Protein AF-J9VUS8-F1 (afdb_monomer)

Secondary structure (DSSP, 8-state):
-HHHHHHHTTSSS---S-GGGHHHHTGGGS-TT-SEEEEE-TTEEE--HHHHS-TTGGGSS-SEEEEEPPPPTT-EEEE----TTEEEEE-SHHHHHHHTTSGGGSSHHHHHTPPP--TTHHHHHHHHHHHH-TT--EEEEE-BPPTTS-EEEETTEEEE--GGGS-SSSSPPPPPHHHHHHHHS---------SS-TT-EEEE---EES---TT---SS-GGG-EEEEEPPPPGGGG--SS----EEEEEEEETTEEEEEEEEPPP---SSSSPP-TT-EEESEEE-TTTTTSTGGGGS-TT----SEEEE-TTSEEEEE-TTT--EEEEEEPPP-EEETTEEE-TTSPPGGGSHHHHHHHHHHHHHHHHHHHHHHHHHTTTTTSS-S-TTS-----

Foldseek 3Di:
DLVVLVVLVPFPDNPRQAQLCCCVNCVVVDDLPDQKDKDADPQKFFAQCLAAPQVVCSVDPAFKEAADADDDLQFFKDWQFRDPGMMMGGSDPQSVVLLCVQQCNVDPVSVLVDDDPDVCQSRLRSRLCQLPRLAHKYKYKHFADDLQFKWKAFLNGIKGADPVQFDPPLDGDFDPPLRLCQRHPHDDNDPDDNPDDPPKDKDWWDKDAQADDPPDDDPYHSNSTIIITTHRHDPQCPPDPFDRFDKMWMWTQDSNTIMIMIGGADAAQGPDVPGGRPPMHTGRMYGCVQVVLEALSVVPDPPDDPQRMKIDNNQFFIWGAHSPRSGTPDTRGRDDWDADPSGTDRPPDDDPCPDPVNVVVVVSVVVVSVVVVVVSCVVVCQVVCPVHHDPVDPPPDD

InterPro domains:
  IPR046733 Protein of unknown function DUF6625 [PF20330] (23-102)

Sequence (398 aa):
MLQDMVTLGTFSTPQAVYPILRGWVFKKYINPKSVWWGYCDMDTFIGDLTQTFPYDLAQDDYDILIPTHPIEPTGGPELLFMRGHMTFFRNRRETEDRLMTYSHFKDFTHWDEMPFPGASMGEAEYSHFVVGHPGINILTFDAMAPAPYIRSSSPAGVISHPEKLRPTQNTPQALPSPLLSQLMAPSIRLSTRPTFTKRGIQHNITITQGSVPTGMGIWFKPEFASWYTAQPLPEDAHKGDTDKQQWRRFLLKVNNQWKERLEPHEEFRGHLPEEPLEDAYQWLYAHWQEEKKQAHWRGLPIDVPPADIFVSYYYDGNAAFDGQTGERTHWLPKKKEDCSTYGCVEPGQAPIMQRETFQHYTSTRSAFVEWYKESKAIRMGYATGTVGSDPSKPTQLR

Nearest PDB structures (foldseek):
  6ojw-assembly1_B  TM=2.374E-01  e=3.624E+00  Sphingomonas paucimobilis
  6w5y-assembly3_C  TM=2.553E-01  e=6.592E+00  Gammaretrovirus
  8w9z-assembly1_c  TM=2.131E-01  e=6.209E+00  Nicotiana tabacum

Organism: Cryptococcus neoformans (strain H99 / ATCC 208821 / CBS 10515 / FGSC 9487) (NCBI:txid235443)

Mean predicted aligned error: 9.09 Å

pLDDT: mean 81.32, std 13.1, range [37.22, 97.75]

Radius of gyration: 23.6 Å; Cα contacts (8 Å, |Δi|>4): 702; chains: 1; bounding box: 84×45×56 Å

Structure (mmCIF, N/CA/C/O backbone):
data_AF-J9VUS8-F1
#
_entry.id   AF-J9VUS8-F1
#
loop_
_atom_site.group_PDB
_atom_site.id
_atom_site.type_symbol
_atom_site.label_atom_id
_atom_site.label_alt_id
_atom_site.label_comp_id
_atom_site.label_asym_id
_atom_site.label_entity_id
_atom_site.label_seq_id
_atom_site.pdbx_PDB_ins_code
_atom_site.Cartn_x
_atom_site.Cartn_y
_atom_site.Cartn_z
_atom_site.occupancy
_atom_site.B_iso_or_equiv
_atom_site.auth_seq_id
_atom_site.auth_comp_id
_atom_site.auth_asym_id
_atom_site.auth_atom_id
_atom_site.pdbx_PDB_model_num
ATOM 1 N N . MET A 1 1 ? -25.112 -17.328 5.337 1.00 52.09 1 MET A N 1
ATOM 2 C CA . MET A 1 1 ? -23.761 -16.771 5.596 1.00 52.09 1 MET A CA 1
ATOM 3 C C . MET A 1 1 ? -22.649 -17.681 5.075 1.00 52.09 1 MET A C 1
ATOM 5 O O . MET A 1 1 ? -22.171 -17.408 3.988 1.00 52.09 1 MET A O 1
ATOM 9 N N . LEU A 1 2 ? -22.255 -18.771 5.756 1.00 50.69 2 LEU A N 1
ATOM 10 C CA . LEU A 1 2 ? -21.159 -19.640 5.276 1.00 50.69 2 LEU A CA 1
ATOM 11 C C . LEU A 1 2 ? -21.445 -20.241 3.886 1.00 50.69 2 LEU A C 1
ATOM 13 O O . LEU A 1 2 ? -20.574 -20.216 3.028 1.00 50.69 2 LEU A O 1
ATOM 17 N N . GLN A 1 3 ? -22.675 -20.698 3.631 1.00 56.69 3 GLN A N 1
ATOM 18 C CA . GLN A 1 3 ? -23.076 -21.238 2.324 1.00 56.69 3 GLN A CA 1
ATOM 19 C C . GLN A 1 3 ? -23.021 -20.189 1.200 1.00 56.69 3 GLN A C 1
ATOM 21 O O . GLN A 1 3 ? -22.561 -20.488 0.099 1.00 56.69 3 GLN A O 1
ATOM 26 N N . ASP A 1 4 ? -23.433 -18.951 1.485 1.00 60.03 4 ASP A N 1
ATOM 27 C CA . ASP A 1 4 ? -23.330 -17.832 0.544 1.00 60.03 4 ASP A CA 1
ATOM 28 C C . ASP A 1 4 ? -21.867 -17.516 0.262 1.00 60.03 4 ASP A C 1
ATOM 30 O O . ASP A 1 4 ? -21.497 -17.351 -0.885 1.00 60.03 4 ASP A O 1
ATOM 34 N N . MET A 1 5 ? -21.010 -17.506 1.284 1.00 55.97 5 MET A N 1
ATOM 35 C CA . MET A 1 5 ? -19.570 -17.263 1.143 1.00 55.97 5 MET A CA 1
ATOM 36 C C . MET A 1 5 ? -18.845 -18.377 0.381 1.00 55.97 5 MET A C 1
ATOM 38 O O . MET A 1 5 ? -17.944 -18.091 -0.404 1.00 55.97 5 MET A O 1
ATOM 42 N N . VAL A 1 6 ? -19.262 -19.633 0.557 1.00 58.03 6 VAL A N 1
ATOM 43 C CA . VAL A 1 6 ? -18.779 -20.774 -0.236 1.00 58.03 6 VAL A CA 1
ATOM 44 C C . VAL A 1 6 ? -19.214 -20.633 -1.696 1.00 58.03 6 VAL A C 1
ATOM 46 O O . VAL A 1 6 ? -18.381 -20.780 -2.582 1.00 58.03 6 VAL A O 1
ATOM 49 N N . THR A 1 7 ? -20.474 -20.269 -1.947 1.00 63.12 7 THR A N 1
ATOM 50 C CA . THR A 1 7 ? -21.007 -20.010 -3.301 1.00 63.12 7 THR A CA 1
ATOM 51 C C . THR A 1 7 ? -20.332 -18.793 -3.946 1.00 63.12 7 THR A C 1
ATOM 53 O O . THR A 1 7 ? -19.982 -18.801 -5.121 1.00 63.12 7 THR A O 1
ATOM 56 N N . LEU A 1 8 ? -20.054 -17.756 -3.157 1.00 59.44 8 LEU A N 1
ATOM 57 C CA . LEU A 1 8 ? -19.297 -16.581 -3.576 1.00 59.44 8 LEU A CA 1
ATOM 58 C C . LEU A 1 8 ? -17.889 -16.960 -4.030 1.00 59.44 8 LEU A C 1
ATOM 60 O O . LEU A 1 8 ? -17.417 -16.440 -5.036 1.00 59.44 8 LEU A O 1
ATOM 64 N N . GLY A 1 9 ? -17.256 -17.898 -3.321 1.00 51.34 9 GLY A N 1
ATOM 65 C CA . GLY A 1 9 ? -15.967 -18.489 -3.669 1.00 51.34 9 GLY A CA 1
ATOM 66 C C . GLY A 1 9 ? -15.949 -19.265 -4.989 1.00 51.34 9 GLY A C 1
ATOM 67 O O . GLY A 1 9 ? -14.866 -19.485 -5.523 1.00 51.34 9 GLY A O 1
ATOM 68 N N . THR A 1 10 ? -17.107 -19.667 -5.528 1.00 56.84 10 THR A N 1
ATOM 69 C CA . THR A 1 10 ? -17.200 -20.375 -6.817 1.00 56.84 10 THR A CA 1
ATOM 70 C C . THR A 1 10 ? -17.480 -19.455 -8.002 1.00 56.84 10 THR A C 1
ATOM 72 O O . THR A 1 10 ? -17.415 -19.910 -9.143 1.00 56.84 10 THR A O 1
ATOM 75 N N . PHE A 1 11 ? -17.800 -18.175 -7.776 1.00 53.47 11 PHE A N 1
ATOM 76 C CA . PHE A 1 11 ? -17.892 -17.215 -8.876 1.00 53.47 11 PHE A CA 1
ATOM 77 C C . PHE A 1 11 ? -16.496 -16.869 -9.393 1.00 53.47 11 PHE A C 1
ATOM 79 O O . PHE A 1 11 ? -15.532 -16.825 -8.635 1.00 53.47 11 PHE A O 1
ATOM 86 N N . SER A 1 12 ? -16.396 -16.546 -10.683 1.00 46.59 12 SER A N 1
ATOM 87 C CA . SER A 1 12 ? -15.148 -16.133 -11.345 1.00 46.59 12 SER A CA 1
ATOM 88 C C . SER A 1 12 ? -14.521 -14.858 -10.760 1.00 46.59 12 SER A C 1
ATOM 90 O O . SER A 1 12 ? -13.384 -14.525 -11.078 1.00 46.59 12 SER A O 1
ATOM 92 N N . THR A 1 13 ? -15.252 -14.137 -9.906 1.00 47.62 13 THR A N 1
ATOM 93 C CA . THR A 1 13 ? -14.790 -12.958 -9.166 1.00 47.62 13 THR A CA 1
ATOM 94 C C . THR A 1 13 ? -15.211 -13.071 -7.697 1.00 47.62 13 THR A C 1
ATOM 96 O O . THR A 1 13 ? -16.156 -12.393 -7.278 1.00 47.62 13 THR A O 1
ATOM 99 N N . PRO A 1 14 ? -14.564 -13.939 -6.901 1.00 48.12 14 PRO A N 1
ATOM 100 C CA . PRO A 1 14 ? -14.959 -14.178 -5.524 1.00 48.12 14 PRO A CA 1
ATOM 101 C C . PRO A 1 14 ? -14.498 -13.007 -4.648 1.00 48.12 14 PRO A C 1
ATOM 103 O O . PRO A 1 14 ? -13.480 -13.065 -3.962 1.00 48.12 14 PRO A O 1
ATOM 106 N N . GLN A 1 15 ? -15.244 -11.903 -4.657 1.00 54.44 15 GLN A N 1
ATOM 107 C CA . GLN A 1 15 ? -15.110 -10.895 -3.612 1.00 54.44 15 GLN A CA 1
ATOM 108 C C . GLN A 1 15 ? -15.830 -11.439 -2.380 1.00 54.44 15 GLN A C 1
ATOM 110 O O . GLN A 1 15 ? -17.049 -11.330 -2.262 1.00 54.44 15 GLN A O 1
ATOM 115 N N . ALA A 1 16 ? -15.080 -12.081 -1.477 1.00 52.66 16 ALA A N 1
ATOM 116 C CA . ALA A 1 16 ? -15.590 -12.417 -0.152 1.00 52.66 16 ALA A CA 1
ATOM 117 C C . ALA A 1 16 ? -16.187 -11.139 0.449 1.00 52.66 16 ALA A C 1
ATOM 119 O O . ALA A 1 16 ? -15.479 -10.138 0.585 1.00 52.66 16 ALA A O 1
ATOM 120 N N . VAL A 1 17 ? -17.498 -11.169 0.697 1.00 56.38 17 VAL A N 1
ATOM 121 C CA . VAL A 1 17 ? -18.301 -10.026 1.137 1.00 56.38 17 VAL A CA 1
ATOM 122 C C . VAL A 1 17 ? -17.623 -9.432 2.378 1.00 56.38 17 VAL A C 1
ATOM 124 O O . VAL A 1 17 ? -17.602 -10.052 3.435 1.00 56.38 17 VAL A O 1
ATOM 127 N N . TYR A 1 18 ? -17.014 -8.259 2.173 1.00 69.56 18 TYR A N 1
ATOM 128 C CA . TYR A 1 18 ? -16.174 -7.459 3.076 1.00 69.56 18 TYR A CA 1
ATOM 129 C C . TYR A 1 18 ? -14.799 -8.065 3.466 1.00 69.56 18 TYR A C 1
ATOM 131 O O . TYR A 1 18 ? -14.720 -9.021 4.239 1.00 69.56 18 TYR A O 1
ATOM 139 N N . PRO A 1 19 ? -13.679 -7.457 3.011 1.00 73.81 19 PRO A N 1
ATOM 140 C CA . PRO A 1 19 ? -12.309 -7.828 3.382 1.00 73.81 19 PRO A CA 1
ATOM 141 C C . PRO A 1 19 ? -12.050 -7.994 4.887 1.00 73.81 19 PRO A C 1
ATOM 143 O O . PRO A 1 19 ? -11.302 -8.892 5.274 1.00 73.81 19 PRO A O 1
ATOM 146 N N . ILE A 1 20 ? -12.710 -7.200 5.737 1.00 80.69 20 ILE A N 1
ATOM 147 C CA . ILE A 1 20 ? -12.546 -7.257 7.199 1.00 80.69 20 ILE A CA 1
ATOM 148 C C . ILE A 1 20 ? -13.059 -8.561 7.844 1.00 80.69 20 ILE A C 1
ATOM 150 O O . ILE A 1 20 ? -12.679 -8.861 8.970 1.00 80.69 20 ILE A O 1
ATOM 154 N N . LEU A 1 21 ? -13.856 -9.375 7.135 1.00 77.50 21 LEU A N 1
ATOM 155 C CA . LEU A 1 21 ? -14.332 -10.685 7.612 1.00 77.50 21 LEU A CA 1
ATOM 156 C C . LEU A 1 21 ? -13.428 -11.860 7.224 1.00 77.50 21 LEU A C 1
ATOM 158 O O . LEU A 1 21 ? -13.623 -12.979 7.705 1.00 77.50 21 LEU A O 1
ATOM 162 N N . ARG A 1 22 ? -12.445 -11.647 6.342 1.00 78.75 22 ARG A N 1
ATOM 163 C CA . ARG A 1 22 ? -11.663 -12.742 5.746 1.00 78.75 22 ARG A CA 1
ATOM 164 C C . ARG A 1 22 ? -10.932 -13.587 6.792 1.00 78.75 22 ARG A C 1
ATOM 166 O O . ARG A 1 22 ? -10.867 -14.801 6.625 1.00 78.75 22 ARG A O 1
ATOM 173 N N . GLY A 1 23 ? -10.462 -12.982 7.883 1.00 78.25 23 GLY A N 1
ATOM 174 C CA . GLY A 1 23 ? -9.822 -13.699 8.988 1.00 78.25 23 GLY A CA 1
ATOM 175 C C . GLY A 1 23 ? -10.716 -14.770 9.613 1.00 78.25 23 GLY A C 1
ATOM 176 O O . GLY A 1 23 ? -10.270 -15.892 9.841 1.00 78.25 23 GLY A O 1
ATOM 177 N N . TRP A 1 24 ? -11.996 -14.457 9.821 1.00 76.50 24 TRP A N 1
ATOM 178 C CA . TRP A 1 24 ? -12.972 -15.402 10.363 1.00 76.50 24 TRP A CA 1
ATOM 179 C C . TRP A 1 24 ? -13.349 -16.480 9.340 1.00 76.50 24 TRP A C 1
ATOM 181 O O . TRP A 1 24 ? -13.296 -17.675 9.634 1.00 76.50 24 TRP A O 1
ATOM 191 N N . VAL A 1 25 ? -13.658 -16.073 8.105 1.00 74.00 25 VAL A N 1
ATOM 192 C CA . VAL A 1 25 ? -14.101 -16.978 7.026 1.00 74.00 25 VAL A CA 1
ATOM 193 C C . VAL A 1 25 ? -13.029 -18.001 6.667 1.00 74.00 25 VAL A C 1
ATOM 195 O O . VAL A 1 25 ? -13.303 -19.192 6.505 1.00 74.00 25 VAL A O 1
ATOM 198 N N . PHE A 1 26 ? -11.789 -17.536 6.543 1.00 78.06 26 PHE A N 1
ATOM 199 C CA . PHE A 1 26 ? -10.651 -18.346 6.135 1.00 78.06 26 PHE A CA 1
ATOM 200 C C . PHE A 1 26 ? -9.826 -18.828 7.327 1.00 78.06 26 PHE A C 1
ATOM 202 O O . PHE A 1 26 ? -8.715 -19.313 7.131 1.00 78.06 26 PHE A O 1
ATOM 209 N N . LYS A 1 27 ? -10.373 -18.778 8.551 1.00 82.00 27 LYS A N 1
ATOM 210 C CA . LYS A 1 27 ? -9.679 -19.159 9.792 1.00 82.00 27 LYS A CA 1
ATOM 211 C C . LYS A 1 27 ? -9.004 -20.526 9.716 1.00 82.00 27 LYS A C 1
ATOM 213 O O . LYS A 1 27 ? -7.901 -20.690 10.219 1.00 82.00 27 LYS A O 1
ATOM 218 N N . LYS A 1 28 ? -9.624 -21.497 9.036 1.00 83.19 28 LYS A N 1
ATOM 219 C CA . LYS A 1 28 ? -9.053 -22.844 8.843 1.00 83.19 28 LYS A CA 1
ATOM 220 C C . LYS A 1 28 ? -7.782 -22.879 7.976 1.00 83.19 28 LYS A C 1
ATOM 222 O O . LYS A 1 28 ? -7.056 -23.864 8.025 1.00 83.19 28 LYS A O 1
ATOM 227 N N . TYR A 1 29 ? -7.542 -21.844 7.173 1.00 82.81 29 TYR A N 1
ATOM 228 C CA . TYR A 1 29 ? -6.365 -21.689 6.313 1.00 82.81 29 TYR A CA 1
ATOM 229 C C . TYR A 1 29 ? -5.301 -20.765 6.924 1.00 82.81 29 TYR A C 1
ATOM 231 O O . TYR A 1 29 ? -4.186 -20.694 6.414 1.00 82.81 29 TYR A O 1
ATOM 239 N N . ILE A 1 30 ? -5.625 -20.061 8.012 1.00 83.38 30 ILE A N 1
ATOM 240 C CA . ILE A 1 30 ? -4.691 -19.194 8.730 1.00 83.38 30 ILE A CA 1
ATOM 241 C C . ILE A 1 30 ? -4.025 -20.021 9.827 1.00 83.38 30 ILE A C 1
ATOM 243 O O . ILE A 1 30 ? -4.693 -20.657 10.641 1.00 83.38 30 ILE A O 1
ATOM 247 N N . ASN A 1 31 ? -2.692 -20.007 9.871 1.00 89.69 31 ASN A N 1
ATOM 248 C CA . ASN A 1 31 ? -1.959 -20.665 10.946 1.00 89.69 31 ASN A CA 1
ATOM 249 C C . ASN A 1 31 ? -2.359 -20.032 12.298 1.00 89.69 31 ASN A C 1
ATOM 251 O O . ASN A 1 31 ? -2.193 -18.823 12.468 1.00 89.69 31 ASN A O 1
ATOM 255 N N . PRO A 1 32 ? -2.839 -20.811 13.286 1.00 87.75 32 PRO A N 1
ATOM 256 C CA . PRO A 1 32 ? -3.280 -20.267 14.571 1.00 87.75 32 PRO A CA 1
ATOM 257 C C . PRO A 1 32 ? -2.151 -19.605 15.376 1.00 87.75 32 PRO A C 1
ATOM 259 O O . PRO A 1 32 ? -2.431 -18.856 16.304 1.00 87.75 32 PRO A O 1
ATOM 262 N N . LYS A 1 33 ? -0.881 -19.868 15.034 1.00 90.88 33 LYS A N 1
ATOM 263 C CA . LYS A 1 33 ? 0.292 -19.219 15.641 1.00 90.88 33 LYS A CA 1
ATOM 264 C C . LYS A 1 33 ? 0.678 -17.899 14.969 1.00 90.88 33 LYS A C 1
ATOM 266 O O . LYS A 1 33 ? 1.573 -17.220 15.466 1.00 90.88 33 LYS A O 1
ATOM 271 N N . SER A 1 34 ? 0.065 -17.542 13.839 1.00 91.06 34 SER A N 1
ATOM 272 C CA . SER A 1 34 ? 0.326 -16.259 13.189 1.00 91.06 34 SER A CA 1
ATOM 273 C C . SER A 1 34 ? -0.102 -15.123 14.107 1.00 91.06 34 SER A C 1
ATOM 275 O O . SER A 1 34 ? -1.215 -15.141 14.617 1.00 91.06 34 SER A O 1
ATOM 277 N N . VAL A 1 35 ? 0.760 -14.125 14.295 1.00 92.19 35 VAL A N 1
ATOM 278 C CA . VAL A 1 35 ? 0.442 -12.917 15.079 1.00 92.19 35 VAL A CA 1
ATOM 279 C C . VAL A 1 35 ? -0.415 -11.945 14.266 1.00 92.19 35 VAL A C 1
ATOM 281 O O . VAL A 1 35 ? -1.293 -11.273 14.802 1.00 92.19 35 VAL A O 1
ATOM 284 N N . TRP A 1 36 ? -0.173 -11.905 12.959 1.00 93.25 36 TRP A N 1
ATOM 285 C CA . TRP A 1 36 ? -0.869 -11.069 11.994 1.00 93.25 36 TRP A CA 1
ATOM 286 C C . TRP A 1 36 ? -1.361 -11.942 10.843 1.00 93.25 36 TRP A C 1
ATOM 288 O O . TRP A 1 36 ? -0.665 -12.867 10.418 1.00 93.25 36 TRP A O 1
ATOM 298 N N . TRP A 1 37 ? -2.547 -11.641 10.331 1.00 91.50 37 TRP A N 1
ATOM 299 C CA . TRP A 1 37 ? -2.995 -12.089 9.015 1.00 91.50 37 TRP A CA 1
ATOM 300 C C . TRP A 1 37 ? -3.254 -10.855 8.155 1.00 91.50 37 TRP A C 1
ATOM 302 O O . TRP A 1 37 ? -3.444 -9.762 8.676 1.00 91.50 37 TRP A O 1
ATOM 312 N N . GLY A 1 38 ? -3.242 -10.996 6.838 1.00 90.31 38 GLY A N 1
ATOM 313 C CA . GLY A 1 38 ? -3.532 -9.885 5.943 1.00 90.31 38 GLY A CA 1
ATOM 314 C C . GLY A 1 38 ? -4.134 -10.374 4.645 1.00 90.31 38 GLY A C 1
ATOM 315 O O . GLY A 1 38 ? -4.134 -11.572 4.359 1.00 90.31 38 GLY A O 1
ATOM 316 N N . TYR A 1 39 ? -4.659 -9.438 3.871 1.00 87.31 39 TYR A N 1
ATOM 317 C CA . TYR A 1 39 ? -4.997 -9.673 2.476 1.00 87.31 39 TYR A CA 1
ATOM 318 C C . TYR A 1 39 ? -4.091 -8.822 1.595 1.00 87.31 39 TYR A C 1
ATOM 320 O O . TYR A 1 39 ? -3.639 -7.756 2.016 1.00 87.31 39 TYR A O 1
ATOM 328 N N . CYS A 1 40 ? -3.869 -9.283 0.371 1.00 87.31 40 CYS A N 1
ATOM 329 C CA . CYS A 1 40 ? -3.320 -8.473 -0.700 1.00 87.31 40 CYS A CA 1
ATOM 330 C C . CYS A 1 40 ? -4.025 -8.787 -2.022 1.00 87.31 40 CYS A C 1
ATOM 332 O O . CYS A 1 40 ? -4.581 -9.877 -2.193 1.00 87.31 40 CYS A O 1
ATOM 334 N N . ASP A 1 41 ? -4.017 -7.822 -2.934 1.00 81.88 41 ASP A N 1
ATOM 335 C CA . ASP A 1 41 ? -4.441 -8.048 -4.311 1.00 81.88 41 ASP A CA 1
ATOM 336 C C . ASP A 1 41 ? -3.379 -8.852 -5.077 1.00 81.88 41 ASP A C 1
ATOM 338 O O . ASP A 1 41 ? -2.177 -8.751 -4.815 1.00 81.88 41 ASP A O 1
ATOM 342 N N . MET A 1 42 ? -3.824 -9.658 -6.045 1.00 80.31 42 MET A N 1
ATOM 343 C CA . MET A 1 42 ? -2.932 -10.510 -6.845 1.00 80.31 42 MET A CA 1
ATOM 344 C C . MET A 1 42 ? -2.013 -9.714 -7.781 1.00 80.31 42 MET A C 1
ATOM 346 O O . MET A 1 42 ? -0.993 -10.232 -8.216 1.00 80.31 42 MET A O 1
ATOM 350 N N . ASP A 1 43 ? -2.355 -8.466 -8.098 1.00 79.81 43 ASP A N 1
ATOM 351 C CA . ASP A 1 43 ? -1.553 -7.548 -8.912 1.00 79.81 43 ASP A CA 1
ATOM 352 C C . ASP A 1 43 ? -0.643 -6.646 -8.059 1.00 79.81 43 ASP A C 1
ATOM 354 O O . ASP A 1 43 ? -0.383 -5.482 -8.385 1.00 79.81 43 ASP A O 1
ATOM 358 N N . THR A 1 44 ? -0.141 -7.197 -6.954 1.00 86.81 44 THR A N 1
ATOM 359 C CA . THR A 1 44 ? 0.894 -6.580 -6.124 1.00 86.81 44 THR A CA 1
ATOM 360 C C . THR A 1 44 ? 2.187 -7.386 -6.197 1.00 86.81 44 THR A C 1
ATOM 362 O O . THR A 1 44 ? 2.168 -8.614 -6.199 1.00 86.81 44 THR A O 1
ATOM 365 N N . PHE A 1 45 ? 3.325 -6.694 -6.230 1.00 88.44 45 PHE A N 1
ATOM 366 C CA . PHE A 1 45 ? 4.616 -7.321 -5.945 1.00 88.44 45 PHE A CA 1
ATOM 367 C C . PHE A 1 45 ? 4.944 -7.068 -4.489 1.00 88.44 45 PHE A C 1
ATOM 369 O O . PHE A 1 45 ? 4.946 -5.919 -4.047 1.00 88.44 45 PHE A O 1
ATOM 376 N N . ILE A 1 46 ? 5.206 -8.141 -3.754 1.00 90.25 46 ILE A N 1
ATOM 377 C CA . ILE A 1 46 ? 5.566 -8.080 -2.342 1.00 90.25 46 ILE A CA 1
ATOM 378 C C . ILE A 1 46 ? 7.072 -7.825 -2.253 1.00 90.25 46 ILE A C 1
ATOM 380 O O . ILE A 1 46 ? 7.862 -8.496 -2.913 1.00 90.25 46 ILE A O 1
ATOM 384 N N . GLY A 1 47 ? 7.456 -6.826 -1.466 1.00 91.38 47 GLY A N 1
ATOM 385 C CA . GLY A 1 47 ? 8.847 -6.534 -1.157 1.00 91.38 47 GLY A CA 1
ATOM 386 C C . GLY A 1 47 ? 9.374 -7.351 0.020 1.00 91.38 47 GLY A C 1
ATOM 387 O O . GLY A 1 47 ? 8.767 -8.326 0.463 1.00 91.38 47 GLY A O 1
ATOM 388 N N . ASP A 1 48 ? 10.517 -6.938 0.559 1.00 89.00 48 ASP A N 1
ATOM 389 C CA . ASP A 1 48 ? 11.136 -7.626 1.687 1.00 89.00 48 ASP A CA 1
ATOM 390 C C . ASP A 1 48 ? 10.412 -7.293 2.997 1.00 89.00 48 ASP A C 1
ATOM 392 O O . ASP A 1 48 ? 10.677 -6.273 3.647 1.00 89.00 48 ASP A O 1
ATOM 396 N N . LEU A 1 49 ? 9.502 -8.178 3.411 1.00 88.38 49 LEU A N 1
ATOM 397 C CA . LEU A 1 49 ? 8.782 -8.048 4.678 1.00 88.38 49 LEU A CA 1
ATOM 398 C C . LEU A 1 49 ? 9.734 -7.941 5.878 1.00 88.38 49 LEU A C 1
ATOM 400 O O . LEU A 1 49 ? 9.386 -7.271 6.843 1.00 88.38 49 LEU A O 1
ATOM 404 N N . THR A 1 50 ? 10.926 -8.553 5.833 1.00 83.69 50 THR A N 1
ATOM 405 C CA . THR A 1 50 ? 11.867 -8.573 6.968 1.00 83.69 50 THR A CA 1
ATOM 406 C C . THR A 1 50 ? 12.447 -7.198 7.294 1.00 83.69 50 THR A C 1
ATOM 408 O O . THR A 1 50 ? 12.860 -6.982 8.433 1.00 83.69 50 THR A O 1
ATOM 411 N N . GLN A 1 51 ? 12.449 -6.288 6.315 1.00 81.69 51 GLN A N 1
ATOM 412 C CA . GLN A 1 51 ? 12.984 -4.928 6.431 1.00 81.69 51 GLN A CA 1
ATOM 413 C C . GLN A 1 51 ? 11.901 -3.854 6.456 1.00 81.69 51 GLN A C 1
ATOM 415 O O . GLN A 1 51 ? 12.054 -2.814 7.090 1.00 81.69 51 GLN A O 1
ATOM 420 N N . THR A 1 52 ? 10.811 -4.078 5.727 1.00 89.19 52 THR A N 1
ATOM 421 C CA . THR A 1 52 ? 9.840 -3.020 5.419 1.00 89.19 52 THR A CA 1
ATOM 422 C C . THR A 1 52 ? 8.580 -3.094 6.269 1.00 89.19 52 THR A C 1
ATOM 424 O O . THR A 1 52 ? 7.862 -2.100 6.386 1.00 89.19 52 THR A O 1
ATOM 427 N N . PHE A 1 53 ? 8.315 -4.242 6.898 1.00 91.50 53 PHE A N 1
ATOM 428 C CA . PHE A 1 53 ? 7.240 -4.373 7.868 1.00 91.50 53 PHE A CA 1
ATOM 429 C C . PHE A 1 53 ? 7.707 -3.850 9.240 1.00 91.50 53 PHE A C 1
ATOM 431 O O . PHE A 1 53 ? 8.751 -4.291 9.728 1.00 91.50 53 PHE A O 1
ATOM 438 N N . PRO A 1 54 ? 6.956 -2.948 9.903 1.00 91.81 54 PRO A N 1
ATOM 439 C CA . PRO A 1 54 ? 7.389 -2.305 11.144 1.00 91.81 54 PRO A CA 1
ATOM 440 C C . PRO A 1 54 ? 7.207 -3.245 12.347 1.00 91.81 54 PRO A C 1
ATOM 442 O O . PRO A 1 54 ? 6.316 -3.059 13.172 1.00 91.81 54 PRO A O 1
ATOM 445 N N . TYR A 1 55 ? 8.008 -4.311 12.430 1.00 90.06 55 TYR A N 1
ATOM 446 C CA . TYR A 1 55 ? 7.856 -5.371 13.436 1.00 90.06 55 TYR A CA 1
ATOM 447 C C . TYR A 1 55 ? 8.013 -4.902 14.884 1.00 90.06 55 TYR A C 1
ATOM 449 O O . TYR A 1 55 ? 7.476 -5.555 15.778 1.00 90.06 55 TYR A O 1
ATOM 457 N N . ASP A 1 56 ? 8.769 -3.834 15.129 1.00 90.75 56 ASP A N 1
ATOM 458 C CA . ASP A 1 56 ? 8.919 -3.232 16.454 1.00 90.75 56 ASP A CA 1
ATOM 459 C C . ASP A 1 56 ? 7.622 -2.539 16.888 1.00 90.75 56 ASP A C 1
ATOM 461 O O . ASP A 1 56 ? 7.126 -2.820 17.972 1.00 90.75 56 ASP A O 1
ATOM 465 N N . LEU A 1 57 ? 7.003 -1.746 16.007 1.00 91.81 57 LEU A N 1
ATOM 466 C CA . LEU A 1 57 ? 5.709 -1.106 16.276 1.00 91.81 57 LEU A CA 1
ATOM 467 C C . LEU A 1 57 ? 4.555 -2.112 16.260 1.00 91.81 57 LEU A C 1
ATOM 469 O O . LEU A 1 57 ? 3.600 -2.003 17.019 1.00 91.81 57 LEU A O 1
ATOM 473 N N . ALA A 1 58 ? 4.632 -3.132 15.407 1.00 87.88 58 ALA A N 1
ATOM 474 C CA . ALA A 1 58 ? 3.612 -4.168 15.302 1.00 87.88 58 ALA A CA 1
ATOM 475 C C . ALA A 1 58 ? 3.552 -5.081 16.541 1.00 87.88 58 ALA A C 1
ATOM 477 O O . ALA A 1 58 ? 2.679 -5.948 16.615 1.00 87.88 58 ALA A O 1
ATOM 478 N N . GLN A 1 59 ? 4.472 -4.948 17.499 1.00 82.69 59 GLN A N 1
ATOM 479 C CA . GLN A 1 59 ? 4.370 -5.605 18.805 1.00 82.69 59 GLN A CA 1
ATOM 480 C C . GLN A 1 59 ? 3.450 -4.855 19.774 1.00 82.69 59 GLN A C 1
ATOM 482 O O . GLN A 1 59 ? 2.941 -5.491 20.697 1.00 82.69 59 GLN A O 1
ATOM 487 N N . ASP A 1 60 ? 3.190 -3.569 19.526 1.00 82.31 60 ASP A N 1
ATOM 488 C CA . ASP A 1 60 ? 2.295 -2.738 20.328 1.00 82.31 60 ASP A CA 1
ATOM 489 C C . ASP A 1 60 ? 0.816 -3.136 20.144 1.00 82.31 60 ASP A C 1
ATOM 491 O O . ASP A 1 60 ? 0.453 -4.030 19.372 1.00 82.31 60 ASP A O 1
ATOM 495 N N . ASP A 1 61 ? -0.073 -2.432 20.846 1.00 88.00 61 ASP A N 1
ATOM 496 C CA . ASP A 1 61 ? -1.506 -2.725 20.938 1.00 88.00 61 ASP A CA 1
ATOM 497 C C . ASP A 1 61 ? -2.348 -2.361 19.697 1.00 88.00 61 ASP A C 1
ATOM 499 O O . ASP A 1 61 ? -3.561 -2.149 19.807 1.00 88.00 61 ASP A O 1
ATOM 503 N N . TYR A 1 62 ? -1.747 -2.324 18.505 1.00 96.50 62 TYR A N 1
ATOM 504 C CA . TYR A 1 62 ? -2.469 -2.105 17.250 1.00 96.50 62 TYR A CA 1
ATOM 505 C C . TYR A 1 62 ? -3.329 -3.313 16.863 1.00 96.50 62 TYR A C 1
ATOM 507 O O . TYR A 1 62 ? -2.942 -4.471 17.024 1.00 96.50 62 TYR A O 1
ATOM 515 N N . ASP A 1 63 ? -4.503 -3.032 16.305 1.00 96.12 63 ASP A N 1
ATOM 516 C CA . ASP A 1 63 ? -5.407 -4.038 15.750 1.00 96.12 63 ASP A CA 1
ATOM 517 C C . ASP A 1 63 ? -5.225 -4.194 14.245 1.00 96.12 63 ASP A C 1
ATOM 519 O O . ASP A 1 63 ? -5.366 -5.293 13.711 1.00 96.12 63 ASP A O 1
ATOM 523 N N . ILE A 1 64 ? -4.949 -3.087 13.556 1.00 96.19 64 ILE A N 1
ATOM 524 C CA . ILE A 1 64 ? -4.917 -3.023 12.098 1.00 96.19 64 ILE A CA 1
ATOM 525 C C . ILE A 1 64 ? -3.709 -2.202 11.668 1.00 96.19 64 ILE A C 1
ATOM 527 O O . ILE A 1 64 ? -3.499 -1.093 12.163 1.00 96.19 64 ILE A O 1
ATOM 531 N N . LEU A 1 65 ? -2.938 -2.740 10.725 1.00 96.69 65 LEU A N 1
ATOM 532 C CA . LEU A 1 65 ? -1.868 -2.011 10.057 1.00 96.69 65 LEU A CA 1
ATOM 533 C C . LEU A 1 65 ? -2.287 -1.736 8.615 1.00 96.69 65 LEU A C 1
ATOM 535 O O . LEU A 1 65 ? -2.631 -2.666 7.879 1.00 96.69 65 LEU A O 1
ATOM 539 N N . ILE A 1 66 ? -2.256 -0.466 8.219 1.00 95.62 66 ILE A N 1
ATOM 540 C CA . ILE A 1 66 ? -2.694 0.011 6.906 1.00 95.62 66 ILE A CA 1
ATOM 541 C C . ILE A 1 66 ? -1.477 0.578 6.164 1.00 95.62 66 ILE A C 1
ATOM 543 O O . ILE A 1 66 ? -1.094 1.726 6.397 1.00 95.62 66 ILE A O 1
ATOM 547 N N . PRO A 1 67 ? -0.862 -0.202 5.264 1.00 94.69 67 PRO A N 1
ATOM 548 C CA . PRO A 1 67 ? 0.187 0.301 4.392 1.00 94.69 67 PRO A CA 1
ATOM 549 C C . PRO A 1 67 ? -0.340 1.408 3.471 1.00 94.69 67 PRO A C 1
ATOM 551 O O . PRO A 1 67 ? -1.321 1.205 2.752 1.00 94.69 67 PRO A O 1
ATOM 554 N N . THR A 1 68 ? 0.319 2.562 3.445 1.00 92.00 68 THR A N 1
ATOM 555 C CA . THR A 1 68 ? -0.041 3.719 2.613 1.00 92.00 68 THR A CA 1
ATOM 556 C C . THR A 1 68 ? 1.014 4.009 1.552 1.00 92.00 68 THR A C 1
ATOM 558 O O . THR A 1 68 ? 2.083 3.397 1.513 1.00 92.00 68 THR A O 1
ATOM 561 N N . HIS A 1 69 ? 0.671 4.912 0.638 1.00 86.69 69 HIS A N 1
ATOM 562 C CA . HIS A 1 69 ? 1.625 5.513 -0.284 1.00 86.69 69 HIS A CA 1
ATOM 563 C C . HIS A 1 69 ? 2.187 6.787 0.353 1.00 86.69 69 HIS A C 1
ATOM 565 O O . HIS A 1 69 ? 1.431 7.440 1.078 1.00 86.69 69 HIS A O 1
ATOM 571 N N . PRO A 1 70 ? 3.449 7.146 0.067 1.00 86.19 70 PRO A N 1
ATOM 572 C CA . PRO A 1 70 ? 3.986 8.447 0.434 1.00 86.19 70 PRO A CA 1
ATOM 573 C C . PRO A 1 70 ? 3.117 9.567 -0.118 1.00 86.19 70 PRO A C 1
ATOM 575 O O . PRO A 1 70 ? 2.668 9.498 -1.265 1.00 86.19 70 PRO A O 1
ATOM 578 N N . ILE A 1 71 ? 2.907 10.588 0.702 1.00 82.81 71 ILE A N 1
ATOM 579 C CA . ILE A 1 71 ? 2.156 11.782 0.318 1.00 82.81 71 ILE A CA 1
ATOM 580 C C . ILE A 1 71 ? 3.098 12.901 -0.128 1.00 82.81 71 ILE A C 1
ATOM 582 O O . ILE A 1 71 ? 4.310 12.840 0.096 1.00 82.81 71 ILE A O 1
ATOM 586 N N . GLU A 1 72 ? 2.526 13.952 -0.708 1.00 79.50 72 GLU A N 1
ATOM 587 C CA . GLU A 1 72 ? 3.290 15.109 -1.164 1.00 79.50 72 GLU A CA 1
ATOM 588 C C . GLU A 1 72 ? 4.078 15.776 -0.017 1.00 79.50 72 GLU A C 1
ATOM 590 O O . GLU A 1 72 ? 3.542 15.972 1.084 1.00 79.50 72 GLU A O 1
ATOM 595 N N . PRO A 1 73 ? 5.336 16.195 -0.259 1.00 83.00 73 PRO A N 1
ATOM 596 C CA . PRO A 1 73 ? 6.172 16.826 0.760 1.00 83.00 73 PRO A CA 1
ATOM 597 C C . PRO A 1 73 ? 5.566 18.077 1.405 1.00 83.00 73 PRO A C 1
ATOM 599 O O . PRO A 1 73 ? 5.870 18.395 2.552 1.00 83.00 73 PRO A O 1
ATOM 602 N N . THR A 1 74 ? 4.690 18.784 0.690 1.00 86.56 74 THR A N 1
ATOM 603 C CA . THR A 1 74 ? 4.028 20.004 1.173 1.00 86.56 74 THR A CA 1
ATOM 604 C C . THR A 1 74 ? 2.936 19.740 2.213 1.00 86.56 74 THR A C 1
ATOM 606 O O . THR A 1 74 ? 2.439 20.691 2.814 1.00 86.56 74 THR A O 1
ATOM 609 N N . GLY A 1 75 ? 2.550 18.478 2.436 1.00 89.19 75 GLY A N 1
ATOM 610 C CA . GLY A 1 75 ? 1.374 18.128 3.232 1.00 89.19 75 GLY A CA 1
ATOM 611 C C . GLY A 1 75 ? 0.070 18.568 2.558 1.00 89.19 75 GLY A C 1
ATOM 612 O O . GLY A 1 75 ? 0.047 18.898 1.370 1.00 89.19 75 GLY A O 1
ATOM 613 N N . GLY A 1 76 ? -1.021 18.589 3.328 1.00 92.50 76 GLY A N 1
ATOM 614 C CA . GLY A 1 76 ? -2.351 18.954 2.834 1.00 92.50 76 GLY A CA 1
ATOM 615 C C . GLY A 1 76 ? -3.455 17.983 3.259 1.00 92.50 76 GLY A C 1
ATOM 616 O O . GLY A 1 76 ? -3.235 17.138 4.127 1.00 92.50 76 GLY A O 1
ATOM 617 N N . PRO A 1 77 ? -4.675 18.132 2.715 1.00 94.31 77 PRO A N 1
ATOM 618 C CA . PRO A 1 77 ? -5.769 17.215 3.004 1.00 94.31 77 PRO A CA 1
ATOM 619 C C . PRO A 1 77 ? -5.478 15.827 2.428 1.00 94.31 77 PRO A C 1
ATOM 621 O O . PRO A 1 77 ? -5.300 15.686 1.223 1.00 94.31 77 PRO A O 1
ATOM 624 N N . GLU A 1 78 ? -5.505 14.811 3.286 1.00 93.69 78 GLU A N 1
ATOM 625 C CA . GLU A 1 78 ? -5.201 13.425 2.943 1.00 93.69 78 GLU A CA 1
ATOM 626 C C . GLU A 1 78 ? -6.343 12.480 3.305 1.00 93.69 78 GLU A C 1
ATOM 628 O O . GLU A 1 78 ? -6.911 12.538 4.404 1.00 93.69 78 GLU A O 1
ATOM 633 N N . LEU A 1 79 ? -6.675 11.592 2.365 1.00 93.31 79 LEU A N 1
ATOM 634 C CA . LEU A 1 79 ? -7.710 10.584 2.546 1.00 93.31 79 LEU A CA 1
ATOM 635 C C . LEU A 1 79 ? -7.139 9.403 3.336 1.00 93.31 79 LEU A C 1
ATOM 637 O O . LEU A 1 79 ? -6.262 8.674 2.867 1.00 93.31 79 LEU A O 1
ATOM 641 N N . LEU A 1 80 ? -7.703 9.164 4.515 1.00 92.69 80 LEU A N 1
ATOM 642 C CA . LEU A 1 80 ? -7.408 8.006 5.339 1.00 92.69 80 LEU A CA 1
ATOM 643 C C . LEU A 1 80 ? -8.381 6.871 5.015 1.00 92.69 80 LEU A C 1
ATOM 645 O O . LEU A 1 80 ? -9.595 6.983 5.192 1.00 92.69 80 LEU A O 1
ATOM 649 N N . PHE A 1 81 ? -7.828 5.756 4.551 1.00 89.38 81 PHE A N 1
ATOM 650 C CA . PHE A 1 81 ? -8.612 4.679 3.973 1.00 89.38 81 PHE A CA 1
ATOM 651 C C . PHE A 1 81 ? -7.928 3.319 4.124 1.00 89.38 81 PHE A C 1
ATOM 653 O O . PHE A 1 81 ? -6.725 3.211 3.879 1.00 89.38 81 PHE A O 1
ATOM 660 N N . MET A 1 82 ? -8.681 2.270 4.475 1.00 90.06 82 MET A N 1
ATOM 661 C CA . MET A 1 82 ? -8.170 0.899 4.443 1.00 90.06 82 MET A CA 1
ATOM 662 C C . MET A 1 82 ? -8.171 0.392 3.008 1.00 90.06 82 MET A C 1
ATOM 664 O O . MET A 1 82 ? -9.175 -0.070 2.462 1.00 90.06 82 MET A O 1
ATOM 668 N N . ARG A 1 83 ? -6.995 0.471 2.412 1.00 80.19 83 ARG A N 1
ATOM 669 C CA . ARG A 1 83 ? -6.732 0.077 1.036 1.00 80.19 83 ARG A CA 1
ATOM 670 C C . ARG A 1 83 ? -7.104 -1.388 0.785 1.00 80.19 83 ARG A C 1
ATOM 672 O O . ARG A 1 83 ? -6.648 -2.280 1.500 1.00 80.19 83 ARG A O 1
ATOM 679 N N . GLY A 1 84 ? -7.907 -1.639 -0.254 1.00 77.00 84 GLY A N 1
ATOM 680 C CA . GLY A 1 84 ? -8.287 -2.993 -0.681 1.00 77.00 84 GLY A CA 1
ATOM 681 C C . GLY A 1 84 ? -7.110 -3.860 -1.141 1.00 77.00 84 GLY A C 1
ATOM 682 O O . GLY A 1 84 ? -7.158 -5.080 -1.015 1.00 77.00 84 GLY A O 1
ATOM 683 N N . HIS A 1 85 ? -6.015 -3.228 -1.564 1.00 84.75 85 HIS A N 1
ATOM 684 C CA . HIS A 1 85 ? -4.857 -3.910 -2.138 1.00 84.75 85 HIS A CA 1
ATOM 685 C C . HIS A 1 85 ? -3.878 -4.501 -1.122 1.00 84.75 85 HIS A C 1
ATOM 687 O O . HIS A 1 85 ? -3.179 -5.449 -1.464 1.00 84.75 85 HIS A O 1
ATOM 693 N N . MET A 1 86 ? -3.793 -3.979 0.108 1.00 90.81 86 MET A N 1
ATOM 694 C CA . MET A 1 86 ? -3.030 -4.615 1.189 1.00 90.81 86 MET A CA 1
ATOM 695 C C . MET A 1 86 ? -3.439 -4.061 2.555 1.00 90.81 86 MET A C 1
ATOM 697 O O . MET A 1 86 ? -3.471 -2.848 2.746 1.00 90.81 86 MET A O 1
ATOM 701 N N . THR A 1 87 ? -3.729 -4.926 3.527 1.00 93.69 87 THR A N 1
ATOM 702 C CA . THR A 1 87 ? -3.960 -4.545 4.935 1.00 93.69 87 THR A CA 1
ATOM 703 C C . THR A 1 87 ? -3.702 -5.741 5.848 1.00 93.69 87 THR A C 1
ATOM 705 O O . THR A 1 87 ? -3.966 -6.884 5.465 1.00 93.69 87 THR A O 1
ATOM 708 N N . PHE A 1 88 ? -3.213 -5.476 7.061 1.00 94.88 88 PHE A N 1
ATOM 709 C CA . PHE A 1 88 ? -2.923 -6.490 8.073 1.00 94.88 88 PHE A CA 1
ATOM 710 C C . PHE A 1 88 ? -3.799 -6.305 9.310 1.00 94.88 88 PHE A C 1
ATOM 712 O O . PHE A 1 88 ? -4.075 -5.186 9.732 1.00 94.88 88 PHE A O 1
ATOM 719 N N . PHE A 1 89 ? -4.184 -7.418 9.917 1.00 94.62 89 PHE A N 1
ATOM 720 C CA . PHE A 1 89 ? -5.046 -7.506 11.084 1.00 94.62 89 PHE A CA 1
ATOM 721 C C . PHE A 1 89 ? -4.382 -8.375 12.136 1.00 94.62 89 PHE A C 1
ATOM 723 O O . PHE A 1 89 ? -3.826 -9.441 11.839 1.00 94.62 89 PHE A O 1
ATOM 730 N N . ARG A 1 90 ? -4.453 -7.926 13.382 1.00 94.31 90 ARG A N 1
ATOM 731 C CA . ARG A 1 90 ? -3.944 -8.683 14.511 1.00 94.31 90 ARG A CA 1
ATOM 732 C C . ARG A 1 90 ? -4.782 -9.946 14.647 1.00 94.31 90 ARG A C 1
ATOM 734 O O . ARG A 1 90 ? -6.008 -9.898 14.721 1.00 94.31 90 ARG A O 1
ATOM 741 N N . ASN A 1 91 ? -4.118 -11.091 14.690 1.00 91.94 91 ASN A N 1
ATOM 742 C CA . ASN A 1 91 ? -4.768 -12.382 14.854 1.00 91.94 91 ASN A CA 1
ATOM 743 C C . ASN A 1 91 ? -5.036 -12.649 16.343 1.00 91.94 91 ASN A C 1
ATOM 745 O O . ASN A 1 91 ? -4.395 -13.490 16.971 1.00 91.94 91 ASN A O 1
ATOM 749 N N . ARG A 1 92 ? -5.949 -11.871 16.929 1.00 90.19 92 ARG A N 1
ATOM 750 C CA . ARG A 1 92 ? -6.413 -12.038 18.310 1.00 90.19 92 ARG A CA 1
ATOM 751 C C . ARG A 1 92 ? -7.924 -11.872 18.386 1.00 90.19 92 ARG A C 1
ATOM 753 O O . ARG A 1 92 ? -8.518 -11.154 17.580 1.00 90.19 92 ARG A O 1
ATOM 760 N N . ARG A 1 93 ? -8.532 -12.518 19.380 1.00 87.94 93 ARG A N 1
ATOM 761 C CA . ARG A 1 93 ? -9.986 -12.518 19.567 1.00 87.94 93 ARG A CA 1
ATOM 762 C C . ARG A 1 93 ? -10.533 -11.108 19.769 1.00 87.94 93 ARG A C 1
ATOM 764 O O . ARG A 1 93 ? -11.567 -10.781 19.218 1.00 87.94 93 ARG A O 1
ATOM 771 N N . GLU A 1 94 ? -9.816 -10.254 20.488 1.00 92.06 94 GLU A N 1
ATOM 772 C CA . GLU A 1 94 ? -10.240 -8.885 20.785 1.00 92.06 94 GLU A CA 1
ATOM 773 C C . GLU A 1 94 ? -10.366 -8.035 19.514 1.00 92.06 94 GLU A C 1
ATOM 775 O O . GLU A 1 94 ? -11.271 -7.212 19.402 1.00 92.06 94 GLU A O 1
ATOM 780 N N . THR A 1 95 ? -9.472 -8.238 18.544 1.00 92.25 95 THR A N 1
ATOM 781 C CA . THR A 1 95 ? -9.521 -7.557 17.245 1.00 92.25 95 THR A CA 1
ATOM 782 C C . THR A 1 95 ? -10.703 -8.059 16.421 1.00 92.25 95 THR A C 1
ATOM 784 O O . THR A 1 95 ? -11.425 -7.252 15.841 1.00 92.25 95 THR A O 1
ATOM 787 N N . GLU A 1 96 ? -10.944 -9.371 16.419 1.00 87.62 96 GLU A N 1
ATOM 788 C CA . GLU A 1 96 ? -12.113 -9.983 15.780 1.00 87.62 96 GLU A CA 1
ATOM 789 C C . GLU A 1 96 ? -13.421 -9.462 16.400 1.00 87.62 96 GLU A C 1
ATOM 791 O O . GLU A 1 96 ? -14.268 -8.939 15.683 1.00 87.62 96 GLU A O 1
ATOM 796 N N . ASP A 1 97 ? -13.544 -9.487 17.729 1.00 88.25 97 ASP A N 1
ATOM 797 C CA . ASP A 1 97 ? -14.716 -9.005 18.469 1.00 88.25 97 ASP A CA 1
ATOM 798 C C . ASP A 1 97 ? -15.005 -7.522 18.168 1.00 88.25 97 ASP A C 1
ATOM 800 O O . ASP A 1 97 ? -16.162 -7.139 17.994 1.00 88.25 97 ASP A O 1
ATOM 804 N N . ARG A 1 98 ? -13.963 -6.682 18.041 1.00 91.31 98 ARG A N 1
ATOM 805 C CA . ARG A 1 98 ? -14.095 -5.270 17.632 1.00 91.31 98 ARG A CA 1
ATOM 806 C C . ARG A 1 98 ? -14.571 -5.123 16.190 1.00 91.31 98 ARG A C 1
ATOM 808 O O . ARG A 1 98 ? -15.409 -4.271 15.929 1.00 91.31 98 ARG A O 1
ATOM 815 N N . LEU A 1 99 ? -14.064 -5.925 15.255 1.00 89.25 99 LEU A N 1
ATOM 816 C CA . LEU A 1 99 ? -14.518 -5.903 13.859 1.00 89.25 99 LEU A CA 1
ATOM 817 C C . LEU A 1 99 ? -15.972 -6.378 13.727 1.00 89.25 99 LEU A C 1
ATOM 819 O O . LEU A 1 99 ? -16.721 -5.844 12.911 1.00 89.25 99 LEU A O 1
ATOM 823 N N . MET A 1 100 ? -16.394 -7.321 14.571 1.00 84.06 100 MET A N 1
ATOM 824 C CA . MET A 1 100 ? -17.772 -7.817 14.632 1.00 84.06 100 MET A CA 1
ATOM 825 C C . MET A 1 100 ? -18.773 -6.789 15.188 1.00 84.06 100 MET A C 1
ATOM 827 O O . MET A 1 100 ? -19.978 -6.997 15.069 1.00 84.06 100 MET A O 1
ATOM 831 N N . THR A 1 101 ? -18.321 -5.655 15.746 1.00 87.50 101 THR A N 1
ATOM 832 C CA . THR A 1 101 ? -19.226 -4.553 16.133 1.00 87.50 101 THR A CA 1
ATOM 833 C C . THR A 1 101 ? -19.694 -3.715 14.946 1.00 87.50 101 THR A C 1
ATOM 835 O O . THR A 1 101 ? -20.584 -2.871 15.118 1.00 87.50 101 THR A O 1
ATOM 838 N N . TYR A 1 102 ? -19.125 -3.934 13.754 1.00 85.44 102 TYR A N 1
ATOM 839 C CA . TYR A 1 102 ? -19.597 -3.309 12.528 1.00 85.44 102 TYR A CA 1
ATOM 840 C C . TYR A 1 102 ? -21.091 -3.574 12.373 1.00 85.44 102 TYR A C 1
ATOM 842 O O . TYR A 1 102 ? -21.537 -4.714 12.495 1.00 85.44 102 TYR A O 1
ATOM 850 N N . SER A 1 103 ? -21.878 -2.517 12.160 1.00 75.88 103 SER A N 1
ATOM 851 C CA . SER A 1 103 ? -23.345 -2.567 12.240 1.00 75.88 103 SER A CA 1
ATOM 852 C C . SER A 1 103 ? -23.936 -3.690 11.399 1.00 75.88 103 SER A C 1
ATOM 854 O O . SER A 1 103 ? -24.812 -4.402 11.873 1.00 75.88 103 SER A O 1
ATOM 856 N N . HIS A 1 104 ? -23.388 -3.912 10.209 1.00 72.81 104 HIS A N 1
ATOM 857 C CA . HIS A 1 104 ? -23.834 -4.953 9.294 1.00 72.81 104 HIS A CA 1
ATOM 858 C C . HIS A 1 104 ? -23.592 -6.396 9.766 1.00 72.81 104 HIS A C 1
ATOM 860 O O . HIS A 1 104 ? -24.110 -7.326 9.155 1.00 72.81 104 HIS A O 1
ATOM 866 N N . PHE A 1 105 ? -22.813 -6.611 10.830 1.00 72.19 105 PHE A N 1
ATOM 867 C CA . PHE A 1 105 ? -22.485 -7.940 11.362 1.00 72.19 105 PHE A CA 1
ATOM 868 C C . PHE A 1 105 ? -23.150 -8.240 12.710 1.00 72.19 105 PHE A C 1
ATOM 870 O O . PHE A 1 105 ? -23.017 -9.356 13.211 1.00 72.19 105 PHE A O 1
ATOM 877 N N . LYS A 1 106 ? -23.861 -7.272 13.306 1.00 65.25 106 LYS A N 1
ATOM 878 C CA . LYS A 1 106 ? -24.421 -7.400 14.662 1.00 65.25 106 LYS A CA 1
ATOM 879 C C . LYS A 1 106 ? -25.486 -8.488 14.780 1.00 65.25 106 LYS A C 1
ATOM 881 O O . LYS A 1 106 ? -25.542 -9.174 15.797 1.00 65.25 106 LYS A O 1
ATOM 886 N N . ASP A 1 107 ? -26.313 -8.649 13.753 1.00 62.75 107 ASP A N 1
ATOM 887 C CA . ASP A 1 107 ? -27.320 -9.700 13.661 1.00 62.75 107 ASP A CA 1
ATOM 888 C C . ASP A 1 107 ? -27.722 -9.947 12.198 1.00 62.75 107 ASP A C 1
ATOM 890 O O . ASP A 1 107 ? -27.325 -9.222 11.281 1.00 62.75 107 ASP A O 1
ATOM 894 N N . PHE A 1 108 ? -28.499 -11.009 11.977 1.00 58.97 108 PHE A N 1
ATOM 895 C CA . PHE A 1 108 ? -28.991 -11.373 10.648 1.00 58.97 108 PHE A CA 1
ATOM 896 C C . PHE A 1 108 ? -29.831 -10.267 9.998 1.00 58.97 108 PHE A C 1
ATOM 898 O O . PHE A 1 108 ? -29.753 -10.105 8.786 1.00 58.97 108 PHE A O 1
ATOM 905 N N . THR A 1 109 ? -30.576 -9.483 10.781 1.00 64.00 109 THR A N 1
ATOM 906 C CA . THR A 1 109 ? -31.413 -8.391 10.269 1.00 64.00 109 THR A CA 1
ATOM 907 C C . THR A 1 109 ? -30.552 -7.292 9.649 1.00 64.00 109 THR A C 1
ATOM 909 O O . THR A 1 109 ? -30.780 -6.902 8.509 1.00 64.00 109 THR A O 1
ATOM 912 N N . HIS A 1 110 ? -29.498 -6.853 10.339 1.00 64.38 110 HIS A N 1
ATOM 913 C CA . HIS A 1 110 ? -28.577 -5.838 9.819 1.00 64.38 110 HIS A CA 1
ATOM 914 C C . HIS A 1 110 ? -27.729 -6.339 8.641 1.00 64.38 110 HIS A C 1
ATOM 916 O O . HIS A 1 110 ? -27.358 -5.550 7.766 1.00 64.38 110 HIS A O 1
ATOM 922 N N . TRP A 1 111 ? -27.422 -7.642 8.606 1.00 62.53 111 TRP A N 1
ATOM 923 C CA . TRP A 1 111 ? -26.804 -8.276 7.440 1.00 62.53 111 TRP A CA 1
ATOM 924 C C . TRP A 1 111 ? -27.754 -8.253 6.238 1.00 62.53 111 TRP A C 1
ATOM 926 O O . TRP A 1 111 ? -27.356 -7.938 5.116 1.00 62.53 111 TRP A O 1
ATOM 936 N N . ASP A 1 112 ? -29.026 -8.571 6.460 1.00 65.19 112 ASP A N 1
ATOM 937 C CA . ASP A 1 112 ? -30.033 -8.568 5.407 1.00 65.19 112 ASP A CA 1
ATOM 938 C C . ASP A 1 112 ? -30.367 -7.144 4.950 1.00 65.19 112 ASP A C 1
ATOM 940 O O . ASP A 1 112 ? -30.749 -6.964 3.802 1.00 65.19 112 ASP A O 1
ATOM 944 N N . GLU A 1 113 ? -30.127 -6.108 5.751 1.00 67.31 113 GLU A N 1
ATOM 945 C CA . GLU A 1 113 ? -30.225 -4.702 5.334 1.00 67.31 113 GLU A CA 1
ATOM 946 C C . GLU A 1 113 ? -29.019 -4.204 4.520 1.00 67.31 113 GLU A C 1
ATOM 948 O O . GLU A 1 113 ? -29.076 -3.105 3.965 1.00 67.31 113 GLU A O 1
ATOM 953 N N . MET A 1 114 ? -27.956 -5.006 4.364 1.00 65.00 114 MET A N 1
ATOM 954 C CA . MET A 1 114 ? -26.761 -4.572 3.636 1.00 65.00 114 MET A CA 1
ATOM 955 C C . MET A 1 114 ? -27.095 -4.122 2.204 1.00 65.00 114 MET A C 1
ATOM 957 O O . MET A 1 114 ? -27.834 -4.818 1.480 1.00 65.00 114 MET A O 1
ATOM 961 N N . PRO A 1 115 ? -26.564 -2.962 1.771 1.00 63.62 115 PRO A N 1
ATOM 962 C CA . PRO A 1 115 ? -26.671 -2.552 0.384 1.00 63.62 115 PRO A CA 1
ATOM 963 C C . PRO A 1 115 ? -25.912 -3.543 -0.503 1.00 63.62 115 PRO A C 1
ATOM 965 O O . PRO A 1 115 ? -24.991 -4.232 -0.064 1.00 63.62 115 PRO A O 1
ATOM 968 N N . PHE A 1 116 ? -26.285 -3.606 -1.784 1.00 63.34 116 PHE A N 1
ATOM 969 C CA . PHE A 1 116 ? -25.462 -4.317 -2.759 1.00 63.34 116 PHE A CA 1
ATOM 970 C C . PHE A 1 116 ? -24.038 -3.768 -2.692 1.00 63.34 116 PHE A C 1
ATOM 972 O O . PHE A 1 116 ? -23.887 -2.544 -2.746 1.00 63.34 116 PHE A O 1
ATOM 979 N N . PRO A 1 117 ? -23.005 -4.625 -2.620 1.00 58.56 117 PRO A N 1
ATOM 980 C CA . PRO A 1 117 ? -21.633 -4.153 -2.660 1.00 58.56 117 PRO A CA 1
ATOM 981 C C . PRO A 1 117 ? -21.396 -3.433 -3.997 1.00 58.56 117 PRO A C 1
ATOM 983 O O . PRO A 1 117 ? -21.250 -4.047 -5.058 1.00 58.56 117 PRO A O 1
ATOM 986 N N . GLY A 1 118 ? -21.423 -2.100 -3.959 1.00 56.56 118 GLY A N 1
ATOM 987 C CA . GLY A 1 118 ? -21.069 -1.249 -5.089 1.00 56.56 118 GLY A CA 1
ATOM 988 C C . GLY A 1 118 ? -19.570 -1.335 -5.372 1.00 56.56 118 GLY A C 1
ATOM 989 O O . GLY A 1 118 ? -18.784 -1.708 -4.500 1.00 56.56 118 GLY A O 1
ATOM 990 N N . ALA A 1 119 ? -19.147 -0.972 -6.588 1.00 57.69 119 ALA A N 1
ATOM 991 C CA . ALA A 1 119 ? -17.719 -0.828 -6.875 1.00 57.69 119 ALA A CA 1
ATOM 992 C C . ALA A 1 119 ? -17.106 0.179 -5.884 1.00 57.69 119 ALA A C 1
ATOM 994 O O . ALA A 1 119 ? -17.615 1.289 -5.760 1.00 57.69 119 ALA A O 1
ATOM 995 N N . SER A 1 120 ? -16.081 -0.244 -5.139 1.00 61.62 120 SER A N 1
ATOM 996 C CA . SER A 1 120 ? -15.383 0.552 -4.112 1.00 61.62 120 SER A CA 1
ATOM 997 C C . SER A 1 120 ? -16.224 1.036 -2.914 1.00 61.62 120 SER A C 1
ATOM 999 O O . SER A 1 120 ? -15.657 1.580 -1.971 1.00 61.62 120 SER A O 1
ATOM 1001 N N . MET A 1 121 ? -17.541 0.796 -2.892 1.00 67.25 121 MET A N 1
ATOM 1002 C CA . MET A 1 121 ? -18.429 1.176 -1.782 1.00 67.25 121 MET A CA 1
ATOM 1003 C C . MET A 1 121 ? -18.185 0.336 -0.531 1.00 67.25 121 MET A C 1
ATOM 1005 O O . MET A 1 121 ? -18.150 0.878 0.566 1.00 67.25 121 MET A O 1
ATOM 1009 N N . GLY A 1 122 ? -17.943 -0.969 -0.694 1.00 72.38 122 GLY A N 1
ATOM 1010 C CA . GLY A 1 122 ? -17.611 -1.826 0.445 1.00 72.38 122 GLY A CA 1
ATOM 1011 C C . GLY A 1 122 ? -16.354 -1.331 1.160 1.00 72.38 122 GLY A C 1
ATOM 1012 O O . GLY A 1 122 ? -16.356 -1.195 2.379 1.00 72.38 122 GLY A O 1
ATOM 1013 N N . GLU A 1 123 ? -15.319 -0.982 0.388 1.00 80.38 123 GLU A N 1
ATOM 1014 C CA . GLU A 1 123 ? -14.069 -0.434 0.915 1.00 80.38 123 GLU A CA 1
ATOM 1015 C C . GLU A 1 123 ? -14.251 0.905 1.635 1.00 80.38 123 GLU A C 1
ATOM 1017 O O . GLU A 1 123 ? -13.754 1.057 2.753 1.00 80.38 123 GLU A O 1
ATOM 1022 N N . ALA A 1 124 ? -15.022 1.827 1.043 1.00 85.12 124 ALA A N 1
ATOM 1023 C CA . ALA A 1 124 ? -15.500 3.073 1.660 1.00 85.12 124 ALA A CA 1
ATOM 1024 C C . ALA A 1 124 ? -16.095 2.837 3.053 1.00 85.12 124 ALA A C 1
ATOM 1026 O O . ALA A 1 124 ? -15.620 3.380 4.052 1.00 85.12 124 ALA A O 1
ATOM 1027 N N . GLU A 1 125 ? -17.107 1.981 3.114 1.00 85.31 125 GLU A N 1
ATOM 1028 C CA . GLU A 1 125 ? -17.926 1.764 4.300 1.00 85.31 125 GLU A CA 1
ATOM 1029 C C . GLU A 1 125 ? -17.147 1.124 5.454 1.00 85.31 125 GLU A C 1
ATOM 1031 O O . GLU A 1 125 ? -17.188 1.630 6.580 1.00 85.31 125 GLU A O 1
ATOM 1036 N N . TYR A 1 126 ? -16.410 0.031 5.204 1.00 85.81 126 TYR A N 1
ATOM 1037 C CA . TYR A 1 126 ? -15.662 -0.617 6.285 1.00 85.81 126 TYR A CA 1
ATOM 1038 C C . TYR A 1 126 ? -14.470 0.231 6.741 1.00 85.81 126 TYR A C 1
ATOM 1040 O O . TYR A 1 126 ? -14.134 0.209 7.926 1.00 85.81 126 TYR A O 1
ATOM 1048 N N . SER A 1 127 ? -13.856 1.010 5.841 1.00 91.50 127 SER A N 1
ATOM 1049 C CA . SER A 1 127 ? -12.789 1.947 6.207 1.00 91.50 127 SER A CA 1
ATOM 1050 C C . SER A 1 127 ? -13.316 3.034 7.130 1.00 91.50 127 SER A C 1
ATOM 1052 O O . SER A 1 127 ? -12.713 3.298 8.167 1.00 91.50 127 SER A O 1
ATOM 1054 N N . HIS A 1 128 ? -14.461 3.629 6.786 1.00 92.56 128 HIS A N 1
ATOM 1055 C CA . HIS A 1 128 ? -15.124 4.631 7.614 1.00 92.56 128 HIS A CA 1
ATOM 1056 C C . HIS A 1 128 ? -15.412 4.095 9.021 1.00 92.56 128 HIS A C 1
ATOM 1058 O O . HIS A 1 128 ? -15.080 4.746 10.015 1.00 92.56 128 HIS A O 1
ATOM 1064 N N . PHE A 1 129 ? -15.960 2.880 9.108 1.00 92.50 129 PHE A N 1
ATOM 1065 C CA . PHE A 1 129 ? -16.190 2.201 10.381 1.00 92.50 129 PHE A CA 1
ATOM 1066 C C . PHE A 1 129 ? -14.896 2.005 11.176 1.00 92.50 129 PHE A C 1
ATOM 1068 O O . PHE A 1 129 ? -14.823 2.425 12.328 1.00 92.50 129 PHE A O 1
ATOM 1075 N N . VAL A 1 130 ? -13.866 1.399 10.580 1.00 94.56 130 VAL A N 1
ATOM 1076 C CA . VAL A 1 130 ? -12.607 1.098 11.276 1.00 94.56 130 VAL A CA 1
ATOM 1077 C C . VAL A 1 130 ? -11.927 2.374 11.775 1.00 94.56 130 VAL A C 1
ATOM 1079 O O . VAL A 1 130 ? -11.520 2.461 12.939 1.00 94.56 130 VAL A O 1
ATOM 1082 N N . VAL A 1 131 ? -11.848 3.392 10.916 1.00 95.44 131 VAL A N 1
ATOM 1083 C CA . VAL A 1 131 ? -11.249 4.689 11.245 1.00 95.44 131 VAL A CA 1
ATOM 1084 C C . VAL A 1 131 ? -12.032 5.385 12.360 1.00 95.44 131 VAL A C 1
ATOM 1086 O O . VAL A 1 131 ? -11.407 5.923 13.276 1.00 95.44 131 VAL A O 1
ATOM 1089 N N . GLY A 1 132 ? -13.365 5.298 12.353 1.00 94.81 132 GLY A N 1
ATOM 1090 C CA . GLY A 1 132 ? -14.237 5.923 13.353 1.00 94.81 132 GLY A CA 1
ATOM 1091 C C . GLY A 1 132 ? -14.416 5.138 14.655 1.00 94.81 132 GLY A C 1
ATOM 1092 O O . GLY A 1 132 ? -14.787 5.713 15.676 1.00 94.81 132 GLY A O 1
ATOM 1093 N N . HIS A 1 133 ? -14.137 3.832 14.671 1.00 95.25 133 HIS A N 1
ATOM 1094 C CA . HIS A 1 133 ? -14.415 2.991 15.836 1.00 95.25 133 HIS A CA 1
ATOM 1095 C C . HIS A 1 133 ? -13.457 3.304 17.003 1.00 95.25 133 HIS A C 1
ATOM 1097 O O . HIS A 1 133 ? -12.252 3.075 16.872 1.00 95.25 133 HIS A O 1
ATOM 1103 N N . PRO A 1 134 ? -13.931 3.745 18.181 1.00 94.56 134 PRO A N 1
ATOM 1104 C CA . PRO A 1 134 ? -13.060 4.272 19.238 1.00 94.56 134 PRO A CA 1
ATOM 1105 C C . PRO A 1 134 ? -12.121 3.224 19.853 1.00 94.56 134 PRO A C 1
ATOM 1107 O O . PRO A 1 134 ? -11.054 3.567 20.352 1.00 94.56 134 PRO A O 1
ATOM 1110 N N . GLY A 1 135 ? -12.508 1.946 19.805 1.00 94.88 135 GLY A N 1
ATOM 1111 C CA . GLY A 1 135 ? -11.736 0.837 20.369 1.00 94.88 135 GLY A CA 1
ATOM 1112 C C . GLY A 1 135 ? -10.796 0.115 19.400 1.00 94.88 135 GLY A C 1
ATOM 1113 O O . GLY A 1 135 ? -10.148 -0.826 19.838 1.00 94.88 135 GLY A O 1
ATOM 1114 N N . ILE A 1 136 ? -10.749 0.485 18.111 1.00 96.38 136 ILE A N 1
ATOM 1115 C CA . ILE A 1 136 ? -9.809 -0.126 17.153 1.00 96.38 136 ILE A CA 1
ATOM 1116 C C . ILE A 1 136 ? -8.572 0.764 17.072 1.00 96.38 136 ILE A C 1
ATOM 1118 O O . ILE A 1 136 ? -8.678 1.926 16.674 1.00 96.38 136 ILE A O 1
ATOM 1122 N N . ASN A 1 137 ? -7.416 0.200 17.414 1.00 97.38 137 ASN A N 1
ATOM 1123 C CA . ASN A 1 137 ? -6.120 0.856 17.285 1.00 97.38 137 ASN A CA 1
ATOM 1124 C C . ASN A 1 137 ? -5.532 0.615 15.888 1.00 97.38 137 ASN A C 1
ATOM 1126 O O . ASN A 1 137 ? -5.542 -0.511 15.386 1.00 97.38 137 ASN A O 1
ATOM 1130 N N . ILE A 1 138 ? -4.998 1.664 15.266 1.00 97.44 138 ILE A N 1
ATOM 1131 C CA . ILE A 1 138 ? -4.548 1.646 13.868 1.00 97.44 138 ILE A CA 1
ATOM 1132 C C . ILE A 1 138 ? -3.123 2.179 13.788 1.00 97.44 138 ILE A C 1
ATOM 1134 O O . ILE A 1 138 ? -2.822 3.217 14.375 1.00 97.44 138 ILE A O 1
ATOM 1138 N N . LEU A 1 139 ? -2.281 1.496 13.018 1.00 97.38 139 LEU A N 1
ATOM 1139 C CA . LEU A 1 139 ? -1.025 2.043 12.520 1.00 97.38 139 LEU A CA 1
ATOM 1140 C C . LEU A 1 139 ? -1.126 2.175 11.004 1.00 97.38 139 LEU A C 1
ATOM 1142 O O . LEU A 1 139 ? -1.307 1.178 10.308 1.00 97.38 139 LEU A O 1
ATOM 1146 N N . THR A 1 140 ? -0.982 3.381 10.474 1.00 96.19 140 THR A N 1
ATOM 1147 C CA . THR A 1 140 ? -0.693 3.564 9.050 1.00 96.19 140 THR A CA 1
ATOM 1148 C C . THR A 1 140 ? 0.782 3.864 8.873 1.00 96.19 140 THR A C 1
ATOM 1150 O O . THR A 1 140 ? 1.401 4.439 9.769 1.00 96.19 140 THR A O 1
ATOM 1153 N N . PHE A 1 141 ? 1.351 3.463 7.742 1.00 94.94 141 PHE A N 1
ATOM 1154 C CA . PHE A 1 141 ? 2.758 3.703 7.447 1.00 94.94 141 PHE A CA 1
ATOM 1155 C C . PHE A 1 141 ? 3.019 3.672 5.947 1.00 94.94 141 PHE A C 1
ATOM 1157 O O . PHE A 1 141 ? 2.481 2.817 5.238 1.00 94.94 141 PHE A O 1
ATOM 1164 N N . ASP A 1 142 ? 3.875 4.572 5.474 1.00 93.69 142 ASP A N 1
ATOM 1165 C CA . ASP A 1 142 ? 4.297 4.588 4.076 1.00 93.69 142 ASP A CA 1
ATOM 1166 C C . ASP A 1 142 ? 5.072 3.315 3.732 1.00 93.69 142 ASP A C 1
ATOM 1168 O O . ASP A 1 142 ? 6.147 3.044 4.272 1.00 93.69 142 ASP A O 1
ATOM 1172 N N . ALA A 1 143 ? 4.495 2.518 2.836 1.00 93.31 143 ALA A N 1
ATOM 1173 C CA . ALA A 1 143 ? 5.000 1.192 2.494 1.00 93.31 143 ALA A CA 1
ATOM 1174 C C . ALA A 1 143 ? 4.814 0.819 1.016 1.00 93.31 143 ALA A C 1
ATOM 1176 O O . ALA A 1 143 ? 5.432 -0.137 0.550 1.00 93.31 143 ALA A O 1
ATOM 1177 N N . MET A 1 144 ? 3.979 1.551 0.277 1.00 92.69 144 MET A N 1
ATOM 1178 C CA . MET A 1 144 ? 3.784 1.345 -1.154 1.00 92.69 144 MET A CA 1
ATOM 1179 C C . MET A 1 144 ? 4.803 2.151 -1.954 1.00 92.69 144 MET A C 1
ATOM 1181 O O . MET A 1 144 ? 4.853 3.372 -1.820 1.00 92.69 144 MET A O 1
ATOM 1185 N N . ALA A 1 145 ? 5.546 1.489 -2.840 1.00 90.12 145 ALA A N 1
ATOM 1186 C CA . ALA A 1 145 ? 6.452 2.163 -3.762 1.00 90.12 145 ALA A CA 1
ATOM 1187 C C . ALA A 1 145 ? 5.691 3.196 -4.620 1.00 90.12 145 ALA A C 1
ATOM 1189 O O . ALA A 1 145 ? 4.734 2.808 -5.307 1.00 90.12 145 ALA A O 1
ATOM 1190 N N . PRO A 1 146 ? 6.100 4.480 -4.633 1.00 85.50 146 PRO A N 1
ATOM 1191 C CA . PRO A 1 146 ? 5.474 5.502 -5.464 1.00 85.50 146 PRO A CA 1
ATOM 1192 C C . PRO A 1 146 ? 5.516 5.121 -6.940 1.00 85.50 146 PRO A C 1
ATOM 1194 O O . PRO A 1 146 ? 6.567 4.758 -7.463 1.00 85.50 146 PRO A O 1
ATOM 1197 N N . ALA A 1 147 ? 4.373 5.212 -7.622 1.00 80.25 147 ALA A N 1
ATOM 1198 C CA . ALA A 1 147 ? 4.291 4.900 -9.047 1.00 80.25 147 ALA A CA 1
ATOM 1199 C C . ALA A 1 147 ? 5.195 5.790 -9.925 1.00 80.25 147 ALA A C 1
ATOM 1201 O O . ALA A 1 147 ? 5.819 5.243 -10.825 1.00 80.25 147 ALA A O 1
ATOM 1202 N N . PRO A 1 148 ? 5.351 7.109 -9.667 1.00 81.31 148 PRO A N 1
ATOM 1203 C CA . PRO A 1 148 ? 6.210 7.961 -10.494 1.00 81.31 148 PRO A CA 1
ATOM 1204 C C . PRO A 1 148 ? 7.707 7.630 -10.441 1.00 81.31 148 PRO A C 1
ATOM 1206 O O . PRO A 1 148 ? 8.455 8.140 -11.273 1.00 81.31 148 PRO A O 1
ATOM 1209 N N . TYR A 1 149 ? 8.161 6.850 -9.456 1.00 84.38 149 TYR A N 1
ATOM 1210 C CA . TYR A 1 149 ? 9.572 6.505 -9.308 1.00 84.38 149 TYR A CA 1
ATOM 1211 C C . TYR A 1 149 ? 9.927 5.283 -10.144 1.00 84.38 149 TYR A C 1
ATOM 1213 O O . TYR A 1 149 ? 9.122 4.369 -10.333 1.00 84.38 149 TYR A O 1
ATOM 1221 N N . ILE A 1 150 ? 11.182 5.243 -10.591 1.00 88.94 150 ILE A N 1
ATOM 1222 C CA . ILE A 1 150 ? 11.754 4.031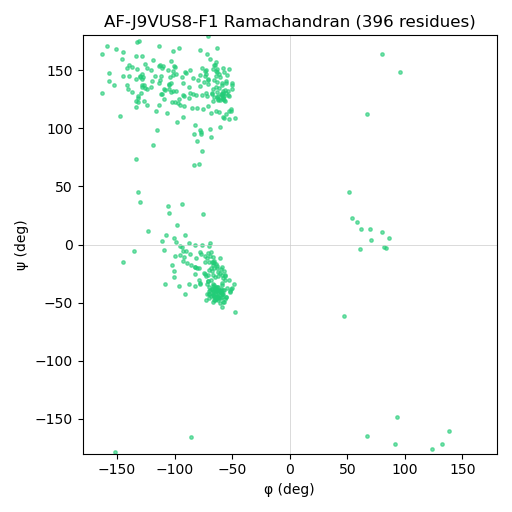 -11.167 1.00 88.94 150 ILE A CA 1
ATOM 1223 C C . ILE A 1 150 ? 11.761 2.980 -10.067 1.00 88.94 150 ILE A C 1
ATOM 1225 O O . ILE A 1 150 ? 12.270 3.240 -8.979 1.00 88.94 150 ILE A O 1
ATOM 1229 N N . ARG A 1 151 ? 11.195 1.803 -10.320 1.00 90.94 151 ARG A N 1
ATOM 1230 C CA . ARG A 1 151 ? 11.074 0.761 -9.295 1.00 90.94 151 ARG A CA 1
ATOM 1231 C C . ARG A 1 151 ? 11.325 -0.619 -9.865 1.00 90.94 151 ARG A C 1
ATOM 1233 O O . ARG A 1 151 ? 10.774 -0.955 -10.908 1.00 90.94 151 ARG A O 1
ATOM 1240 N N . SER A 1 152 ? 12.126 -1.418 -9.172 1.00 91.56 152 SER A N 1
ATOM 1241 C CA . SER A 1 152 ? 12.339 -2.824 -9.500 1.00 91.56 152 SER A CA 1
ATOM 1242 C C . SER A 1 152 ? 11.526 -3.743 -8.599 1.00 91.56 152 SER A C 1
ATOM 1244 O O . SER A 1 152 ? 11.214 -3.407 -7.459 1.00 91.56 152 SER A O 1
ATOM 1246 N N . SER A 1 153 ? 11.213 -4.925 -9.113 1.00 91.12 153 SER A N 1
ATOM 1247 C CA . SER A 1 153 ? 10.757 -6.093 -8.367 1.00 91.12 153 SER A CA 1
ATOM 1248 C C . SER A 1 153 ? 11.709 -7.243 -8.687 1.00 91.12 153 SER A C 1
ATOM 1250 O O . SER A 1 153 ? 11.878 -7.582 -9.859 1.00 91.12 153 SER A O 1
ATOM 1252 N N . SER A 1 154 ? 12.374 -7.779 -7.665 1.00 90.12 154 SER A N 1
ATOM 1253 C CA . SER A 1 154 ? 13.423 -8.802 -7.785 1.00 90.12 154 SER A CA 1
ATOM 1254 C C . SER A 1 154 ? 13.486 -9.677 -6.518 1.00 90.12 154 SER A C 1
ATOM 1256 O O . SER A 1 154 ? 12.700 -9.448 -5.594 1.00 90.12 154 SER A O 1
ATOM 1258 N N . PRO A 1 155 ? 14.404 -10.661 -6.409 1.00 88.12 155 PRO A N 1
ATOM 1259 C CA . PRO A 1 155 ? 14.606 -11.423 -5.170 1.00 88.12 155 PRO A CA 1
ATOM 1260 C C . PRO A 1 155 ? 14.923 -10.579 -3.922 1.00 88.12 155 PRO A C 1
ATOM 1262 O O . PRO A 1 155 ? 14.602 -11.006 -2.815 1.00 88.12 155 PRO A O 1
ATOM 1265 N N . ALA A 1 156 ? 15.498 -9.383 -4.090 1.00 87.19 156 ALA A N 1
ATOM 1266 C CA . ALA A 1 156 ? 15.707 -8.395 -3.022 1.00 87.19 156 ALA A CA 1
ATOM 1267 C C . ALA A 1 156 ? 14.427 -7.622 -2.621 1.00 87.19 156 ALA A C 1
ATOM 1269 O O . ALA A 1 156 ? 14.450 -6.745 -1.754 1.00 87.19 156 ALA A O 1
ATOM 1270 N N . GLY A 1 157 ? 13.292 -7.909 -3.263 1.00 90.19 157 GLY A N 1
ATOM 1271 C CA . GLY A 1 157 ? 12.008 -7.259 -3.031 1.00 90.19 157 GLY A CA 1
ATOM 1272 C C . GLY A 1 157 ? 11.743 -6.079 -3.968 1.00 90.19 157 GLY A C 1
ATOM 1273 O O . GLY A 1 157 ? 12.145 -6.074 -5.133 1.00 90.19 157 GLY A O 1
ATOM 1274 N N . VAL A 1 158 ? 11.005 -5.086 -3.465 1.00 92.50 158 VAL A N 1
ATOM 1275 C CA . VAL A 1 158 ? 10.601 -3.894 -4.221 1.00 92.50 158 VAL A CA 1
ATOM 1276 C C . VAL A 1 158 ? 11.483 -2.721 -3.827 1.00 92.50 158 VAL A C 1
ATOM 1278 O O . VAL A 1 158 ? 11.520 -2.341 -2.656 1.00 92.50 158 VAL A O 1
ATOM 1281 N N . ILE A 1 159 ? 12.164 -2.128 -4.805 1.00 91.75 159 ILE A N 1
ATOM 1282 C CA . ILE A 1 159 ? 13.144 -1.061 -4.577 1.00 91.75 159 ILE A CA 1
ATOM 1283 C C . ILE A 1 159 ? 12.871 0.086 -5.541 1.00 91.75 159 ILE A C 1
ATOM 1285 O O . ILE A 1 159 ? 12.765 -0.145 -6.742 1.00 91.75 159 ILE A O 1
ATOM 1289 N N . SER A 1 160 ? 12.752 1.312 -5.032 1.00 91.44 160 SER A N 1
ATOM 1290 C CA . SER A 1 160 ? 12.800 2.511 -5.871 1.00 91.44 160 SER A CA 1
ATOM 1291 C C . SER A 1 160 ? 14.243 2.915 -6.127 1.00 91.44 160 SER A C 1
ATOM 1293 O O . SER A 1 160 ? 15.072 2.823 -5.226 1.00 91.44 160 SER A O 1
ATOM 1295 N N . HIS A 1 161 ? 14.511 3.398 -7.332 1.00 88.31 161 HIS A N 1
ATOM 1296 C CA . HIS A 1 161 ? 15.838 3.698 -7.851 1.00 88.31 161 HIS A CA 1
ATOM 1297 C C . HIS A 1 161 ? 16.048 5.199 -8.052 1.00 88.31 161 HIS A C 1
ATOM 1299 O O . HIS A 1 161 ? 15.078 5.915 -8.323 1.00 88.31 161 HIS A O 1
ATOM 1305 N N . PRO A 1 162 ? 17.307 5.669 -8.012 1.00 84.38 162 PRO A N 1
ATOM 1306 C CA . PRO A 1 162 ? 17.641 7.043 -8.355 1.00 84.38 162 PRO A CA 1
ATOM 1307 C C . PRO A 1 162 ? 17.328 7.372 -9.816 1.00 84.38 162 PRO A C 1
ATOM 1309 O O . PRO A 1 162 ? 17.467 6.542 -10.718 1.00 84.38 162 PRO A O 1
ATOM 1312 N N . GLU A 1 163 ? 17.019 8.643 -10.065 1.00 82.81 163 GLU A N 1
ATOM 1313 C CA . GLU A 1 163 ? 16.654 9.167 -11.387 1.00 82.81 163 GLU A CA 1
ATOM 1314 C C . GLU A 1 163 ? 17.754 8.962 -12.445 1.00 82.81 163 GLU A C 1
ATOM 1316 O O . GLU A 1 163 ? 17.459 8.816 -13.630 1.00 82.81 163 GLU A O 1
ATOM 1321 N N . LYS A 1 164 ? 19.026 8.862 -12.026 1.00 83.31 164 LYS A N 1
ATOM 1322 C 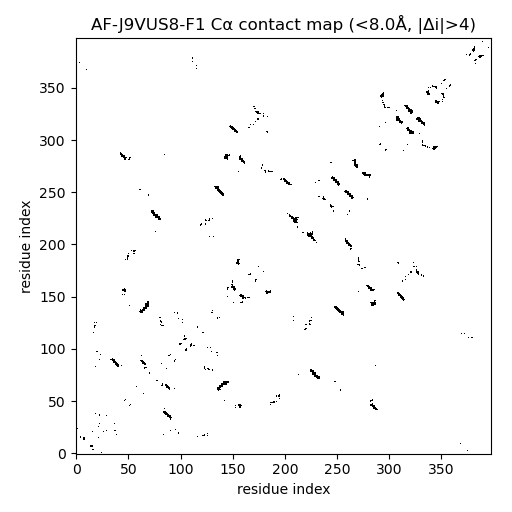CA . LYS A 1 164 ? 20.170 8.561 -12.909 1.00 83.31 164 LYS A CA 1
ATOM 1323 C C . LYS A 1 164 ? 20.045 7.224 -13.651 1.00 83.31 164 LYS A C 1
ATOM 1325 O O . LYS A 1 164 ? 20.725 7.028 -14.653 1.00 83.31 164 LYS A O 1
ATOM 1330 N N . LEU A 1 165 ? 19.187 6.315 -13.176 1.00 81.94 165 LEU A N 1
ATOM 1331 C CA . LEU A 1 165 ? 18.895 5.037 -13.829 1.00 81.94 165 LEU A CA 1
ATOM 1332 C C . LEU A 1 165 ? 17.767 5.131 -14.870 1.00 81.94 165 LEU A C 1
ATOM 1334 O O . LEU A 1 165 ? 17.422 4.119 -15.484 1.00 81.94 165 LEU A O 1
ATOM 1338 N N . ARG A 1 166 ? 17.192 6.322 -15.103 1.00 85.62 166 ARG A N 1
ATOM 1339 C CA . ARG A 1 166 ? 16.177 6.528 -16.143 1.00 85.62 166 ARG A CA 1
ATOM 1340 C C . ARG A 1 166 ? 16.778 6.325 -17.545 1.00 85.62 166 ARG A C 1
ATOM 1342 O O . ARG A 1 166 ? 17.905 6.757 -17.794 1.00 85.62 166 ARG A O 1
ATOM 1349 N N . PRO A 1 167 ? 16.048 5.720 -18.501 1.00 82.31 167 PRO A N 1
ATOM 1350 C CA . PRO A 1 167 ? 16.528 5.561 -19.868 1.00 82.31 167 PRO A CA 1
ATOM 1351 C C . PRO A 1 167 ? 16.763 6.917 -20.548 1.00 82.31 167 PRO A C 1
ATOM 1353 O O . PRO A 1 167 ? 15.852 7.727 -20.663 1.00 82.31 167 PRO A O 1
ATOM 1356 N N . THR A 1 168 ? 17.967 7.152 -21.072 1.00 73.69 168 THR A N 1
ATOM 1357 C CA . THR A 1 168 ? 18.324 8.409 -21.762 1.00 73.69 168 THR A CA 1
ATOM 1358 C C . THR A 1 168 ? 17.954 8.428 -2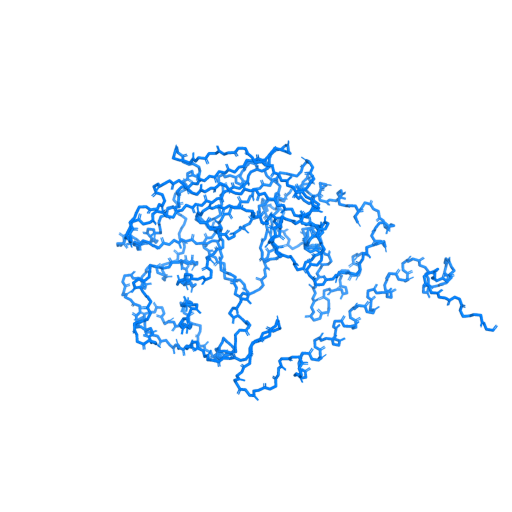3.251 1.00 73.69 168 THR A C 1
ATOM 1360 O O . THR A 1 168 ? 17.879 9.493 -23.855 1.00 73.69 168 THR A O 1
ATOM 1363 N N . GLN A 1 169 ? 17.710 7.262 -23.863 1.00 68.50 169 GLN A N 1
ATOM 1364 C CA . GLN A 1 169 ? 17.406 7.102 -25.297 1.00 68.50 169 GLN A CA 1
ATOM 1365 C C . GLN A 1 169 ? 16.150 6.244 -25.543 1.00 68.50 169 GLN A C 1
ATOM 1367 O O . GLN A 1 169 ? 16.112 5.426 -26.465 1.00 68.50 169 GLN A O 1
ATOM 1372 N N . ASN A 1 170 ? 15.129 6.360 -24.683 1.00 71.06 170 ASN A N 1
ATOM 1373 C CA . ASN A 1 170 ? 13.902 5.540 -24.726 1.00 71.06 170 ASN A CA 1
ATOM 1374 C C . ASN A 1 170 ? 14.161 4.021 -24.723 1.00 71.06 170 ASN A C 1
ATOM 1376 O O . ASN A 1 170 ? 13.345 3.239 -25.209 1.00 71.06 170 ASN A O 1
ATOM 1380 N N . THR A 1 171 ? 15.329 3.607 -24.232 1.00 77.69 171 THR A N 1
ATOM 1381 C CA . THR A 1 171 ? 15.828 2.234 -24.269 1.00 77.69 171 THR A CA 1
ATOM 1382 C C . THR A 1 171 ? 16.668 2.023 -23.010 1.00 77.69 171 THR A C 1
ATOM 1384 O O . THR A 1 171 ? 17.729 2.639 -22.896 1.00 77.69 171 THR A O 1
ATOM 1387 N N . PRO A 1 172 ? 16.215 1.204 -22.047 1.00 82.38 172 PRO A N 1
ATOM 1388 C CA . PRO A 1 172 ? 17.009 0.871 -20.870 1.00 82.38 172 PRO A CA 1
ATOM 1389 C C . PRO A 1 172 ? 18.296 0.155 -21.274 1.00 82.38 172 PRO A C 1
ATOM 1391 O O . PRO A 1 172 ? 18.254 -0.749 -22.116 1.00 82.38 172 PRO A O 1
ATOM 1394 N N . GLN A 1 173 ? 19.415 0.562 -20.677 1.00 82.69 173 GLN A N 1
ATOM 1395 C CA . GLN A 1 173 ? 20.689 -0.150 -20.780 1.00 82.69 173 GLN A CA 1
ATOM 1396 C C . GLN A 1 173 ? 20.689 -1.378 -19.860 1.00 82.69 173 GLN A C 1
ATOM 1398 O O . GLN A 1 173 ? 19.804 -1.515 -19.016 1.00 82.69 173 GLN A O 1
ATOM 1403 N N . ALA A 1 174 ? 21.672 -2.266 -20.032 1.00 85.38 174 ALA A N 1
ATOM 1404 C CA . ALA A 1 174 ? 21.906 -3.363 -19.096 1.00 85.38 174 ALA A CA 1
ATOM 1405 C C . ALA A 1 174 ? 22.084 -2.823 -17.668 1.00 85.38 174 ALA A C 1
ATOM 1407 O O . ALA A 1 174 ? 22.633 -1.732 -17.475 1.00 85.38 174 ALA A O 1
ATOM 1408 N N . LEU A 1 175 ? 21.617 -3.580 -16.676 1.00 86.31 175 LEU A N 1
ATOM 1409 C CA . LEU A 1 175 ? 21.790 -3.185 -15.282 1.00 86.31 175 LEU A CA 1
ATOM 1410 C C . LEU A 1 175 ? 23.284 -3.250 -14.928 1.00 86.31 175 LEU A C 1
ATOM 1412 O O . LEU A 1 175 ? 23.921 -4.270 -15.201 1.00 86.31 175 LEU A O 1
ATOM 1416 N N . PRO A 1 176 ? 23.866 -2.199 -14.319 1.00 83.88 176 PRO A N 1
ATOM 1417 C CA . PRO A 1 176 ? 25.248 -2.248 -13.858 1.00 83.88 176 PRO A CA 1
ATOM 1418 C C . PRO A 1 176 ? 25.466 -3.429 -12.907 1.00 83.88 176 PRO A C 1
ATOM 1420 O O . PRO A 1 176 ? 24.620 -3.689 -12.053 1.00 83.88 176 PRO A O 1
ATOM 1423 N N . SER A 1 177 ? 26.611 -4.112 -13.001 1.00 83.69 177 SER A N 1
ATOM 1424 C CA . SER A 1 177 ? 26.896 -5.298 -12.177 1.00 83.69 177 SER A CA 1
ATOM 1425 C C . SER A 1 177 ? 26.699 -5.087 -10.666 1.00 83.69 177 SER A C 1
ATOM 1427 O O . SER A 1 177 ? 26.092 -5.962 -10.054 1.00 83.69 177 SER A O 1
ATOM 1429 N N . PRO A 1 178 ? 27.093 -3.948 -10.050 1.00 83.44 178 PRO A N 1
ATOM 1430 C CA . PRO A 1 178 ? 26.826 -3.716 -8.625 1.00 83.44 178 PRO A CA 1
ATOM 1431 C C . PRO A 1 178 ? 25.327 -3.687 -8.294 1.00 83.44 178 PRO A C 1
ATOM 1433 O O . PRO A 1 178 ? 24.884 -4.251 -7.297 1.00 83.44 178 PRO A O 1
ATOM 1436 N N . LEU A 1 179 ? 24.518 -3.076 -9.166 1.00 85.69 179 LEU A N 1
ATOM 1437 C CA . LEU A 1 179 ? 23.066 -3.044 -9.012 1.00 85.69 179 LEU A CA 1
ATOM 1438 C C . LEU A 1 179 ? 22.465 -4.446 -9.172 1.00 85.69 179 LEU A C 1
ATOM 1440 O O . LEU A 1 179 ? 21.614 -4.844 -8.380 1.00 85.69 179 LEU A O 1
ATOM 1444 N N . LEU A 1 180 ? 22.928 -5.198 -10.172 1.00 88.62 180 LEU A N 1
ATOM 1445 C CA . LEU A 1 180 ? 22.492 -6.569 -10.428 1.00 88.62 180 LEU A CA 1
ATOM 1446 C C . LEU A 1 180 ? 22.730 -7.470 -9.209 1.00 88.62 180 LEU A C 1
ATOM 1448 O O . LEU A 1 180 ? 21.798 -8.129 -8.749 1.00 88.62 180 LEU A O 1
ATOM 1452 N N . SER A 1 181 ? 23.944 -7.442 -8.647 1.00 87.56 181 SER A N 1
ATOM 1453 C CA . SER A 1 181 ? 24.307 -8.212 -7.453 1.00 87.56 181 SER A CA 1
ATOM 1454 C C . SER A 1 181 ? 23.370 -7.918 -6.283 1.00 87.56 181 SER A C 1
ATOM 1456 O O . SER A 1 181 ? 22.889 -8.843 -5.629 1.00 87.56 181 SER A O 1
ATOM 1458 N N . GLN A 1 182 ? 23.060 -6.641 -6.041 1.00 87.25 182 GLN A N 1
ATOM 1459 C CA . GLN A 1 182 ? 22.172 -6.240 -4.949 1.00 87.25 182 GLN A CA 1
ATOM 1460 C C . GLN A 1 182 ? 20.717 -6.661 -5.181 1.00 87.25 182 GLN A C 1
ATOM 1462 O O . GLN A 1 182 ? 20.054 -7.088 -4.240 1.00 87.25 182 GLN A O 1
ATOM 1467 N N . LEU A 1 183 ? 20.216 -6.576 -6.418 1.00 89.12 183 LEU A N 1
ATOM 1468 C CA . LEU A 1 183 ? 18.840 -6.958 -6.759 1.00 89.12 183 LEU A CA 1
ATOM 1469 C C . LEU A 1 183 ? 18.602 -8.469 -6.713 1.00 89.12 183 LEU A C 1
ATOM 1471 O O . LEU A 1 183 ? 17.484 -8.896 -6.413 1.00 89.12 183 LEU A O 1
ATOM 1475 N N . MET A 1 184 ? 19.635 -9.253 -7.016 1.00 89.25 184 MET A N 1
ATOM 1476 C CA . MET A 1 184 ? 19.598 -10.716 -7.008 1.00 89.25 184 MET A CA 1
ATOM 1477 C C . MET A 1 184 ? 19.958 -11.328 -5.662 1.00 89.25 184 MET A C 1
ATOM 1479 O O . MET A 1 184 ? 19.683 -12.508 -5.431 1.00 89.25 184 MET A O 1
ATOM 1483 N N . ALA A 1 185 ? 20.557 -10.547 -4.765 1.00 85.56 185 ALA A N 1
ATOM 1484 C CA . ALA A 1 185 ? 20.808 -10.993 -3.412 1.00 85.56 185 ALA A CA 1
ATOM 1485 C C . ALA A 1 185 ? 19.467 -11.288 -2.718 1.00 85.56 185 ALA A C 1
ATOM 1487 O O . ALA A 1 185 ? 18.591 -10.419 -2.673 1.00 85.56 185 ALA A O 1
ATOM 1488 N N . PRO A 1 186 ? 19.276 -12.505 -2.179 1.00 76.25 186 PRO A N 1
ATOM 1489 C CA . PRO A 1 186 ? 18.046 -12.830 -1.481 1.00 76.25 186 PRO A CA 1
ATOM 1490 C C . PRO A 1 186 ? 17.916 -11.952 -0.238 1.00 76.25 186 PRO A C 1
ATOM 1492 O O . PRO A 1 186 ? 18.907 -11.670 0.441 1.00 76.25 186 PRO A O 1
ATOM 1495 N N . SER A 1 187 ? 16.683 -11.582 0.094 1.00 71.88 187 SER A N 1
ATOM 1496 C CA . SER A 1 187 ? 16.367 -10.903 1.346 1.00 71.88 187 SER A CA 1
ATOM 1497 C C . SER A 1 187 ? 16.947 -11.652 2.548 1.00 71.88 187 SER A C 1
ATOM 1499 O O . SER A 1 187 ? 16.546 -12.776 2.866 1.00 71.88 187 SER A O 1
ATOM 1501 N N . ILE A 1 188 ? 17.895 -11.018 3.235 1.00 73.31 188 ILE A N 1
ATOM 1502 C CA . ILE A 1 188 ? 18.416 -11.492 4.515 1.00 73.31 188 ILE A CA 1
ATOM 1503 C C . ILE A 1 188 ? 17.787 -10.696 5.649 1.00 73.31 188 ILE A C 1
ATOM 1505 O O . ILE A 1 188 ? 17.552 -9.493 5.548 1.00 73.31 188 ILE A O 1
ATOM 1509 N N . ARG A 1 189 ? 17.568 -11.362 6.783 1.00 68.56 189 ARG A N 1
ATOM 1510 C CA . ARG A 1 189 ? 17.123 -10.681 7.994 1.00 68.56 189 ARG A CA 1
ATOM 1511 C C . ARG A 1 189 ? 18.256 -9.798 8.524 1.00 68.56 189 ARG A C 1
ATOM 1513 O O . ARG A 1 189 ? 19.158 -10.294 9.197 1.00 68.56 189 ARG A O 1
ATOM 1520 N N . LEU A 1 190 ? 18.203 -8.501 8.237 1.00 65.50 190 LEU A N 1
ATOM 1521 C CA . LEU A 1 190 ? 19.081 -7.511 8.860 1.00 65.50 190 LEU A CA 1
ATOM 1522 C C . LEU A 1 190 ? 18.692 -7.288 10.329 1.00 65.50 190 LEU A C 1
ATOM 1524 O O . LEU A 1 190 ? 17.613 -7.685 10.785 1.00 65.50 190 LEU A O 1
ATOM 1528 N N . SER A 1 191 ? 19.595 -6.669 11.089 1.00 65.88 191 SER A N 1
ATOM 1529 C CA . SER A 1 191 ? 19.310 -6.277 12.466 1.00 65.88 191 SER A CA 1
ATOM 1530 C C . SER A 1 191 ? 18.114 -5.326 12.502 1.00 65.88 191 SER A C 1
ATOM 1532 O O . SER A 1 191 ? 18.079 -4.320 11.798 1.00 65.88 191 SER A O 1
ATOM 1534 N N . THR A 1 192 ? 17.126 -5.644 13.341 1.00 65.75 192 THR A N 1
ATOM 1535 C CA . THR A 1 192 ? 15.966 -4.778 13.562 1.00 65.75 192 THR A CA 1
ATOM 1536 C C . THR A 1 192 ? 16.440 -3.450 14.133 1.00 65.75 192 THR A C 1
ATOM 1538 O O . THR A 1 192 ? 16.956 -3.403 15.254 1.00 65.75 192 THR A O 1
ATOM 1541 N N . ARG A 1 193 ? 16.274 -2.379 13.359 1.00 72.94 193 ARG A N 1
ATOM 1542 C CA . ARG A 1 193 ? 16.461 -1.008 13.827 1.00 72.94 193 ARG A CA 1
ATOM 1543 C C . ARG A 1 193 ? 15.134 -0.486 14.374 1.00 72.94 193 ARG A C 1
ATOM 1545 O O . ARG A 1 193 ? 14.089 -0.896 13.872 1.00 72.94 193 ARG A O 1
ATOM 1552 N N . PRO A 1 194 ? 15.154 0.391 15.390 1.00 87.50 194 PRO A N 1
ATOM 1553 C CA . PRO A 1 194 ? 13.942 1.074 15.816 1.00 87.50 194 PRO A CA 1
ATOM 1554 C C . PRO A 1 194 ? 13.351 1.859 14.643 1.00 87.50 194 PRO A C 1
ATOM 1556 O O . PRO A 1 194 ? 14.056 2.669 14.041 1.00 87.50 194 PRO A O 1
ATOM 1559 N N . THR A 1 195 ? 12.069 1.646 14.350 1.00 90.00 195 THR A N 1
ATOM 1560 C CA . THR A 1 195 ? 11.340 2.402 13.325 1.00 90.00 195 THR A CA 1
ATOM 1561 C C . THR A 1 195 ? 11.294 3.883 13.694 1.00 90.00 195 THR A C 1
ATOM 1563 O O . THR A 1 195 ? 11.400 4.745 12.825 1.00 90.00 195 THR A O 1
ATOM 1566 N N . PHE A 1 196 ? 11.168 4.193 14.990 1.00 93.19 196 PHE A N 1
ATOM 1567 C CA . PHE A 1 196 ? 11.134 5.568 15.472 1.00 93.19 196 PHE A CA 1
ATOM 1568 C C . PHE A 1 196 ? 12.489 6.068 15.963 1.00 93.19 196 PHE A C 1
ATOM 1570 O O . PHE A 1 196 ? 13.077 5.533 16.906 1.00 93.19 196 PHE A O 1
ATOM 1577 N N . THR A 1 197 ? 12.963 7.150 15.345 1.00 91.81 197 THR A N 1
ATOM 1578 C CA . THR A 1 197 ? 14.262 7.754 15.635 1.00 91.81 197 THR A CA 1
ATOM 1579 C C . THR A 1 197 ? 14.126 8.991 16.524 1.00 91.81 197 THR A C 1
ATOM 1581 O O . THR A 1 197 ? 13.057 9.583 16.675 1.00 91.81 197 THR A O 1
ATOM 1584 N N . LYS A 1 198 ? 15.244 9.465 17.085 1.00 92.00 198 LYS A N 1
ATOM 1585 C CA . LYS A 1 198 ? 15.273 10.752 17.806 1.00 92.00 198 LYS A CA 1
ATOM 1586 C C . LYS A 1 198 ? 15.028 11.965 16.900 1.00 92.00 198 LYS A C 1
ATOM 1588 O O . LYS A 1 198 ? 14.735 13.036 17.419 1.00 92.00 198 LYS A O 1
ATOM 1593 N N . ARG A 1 199 ? 15.183 11.809 15.579 1.00 90.69 199 ARG A N 1
ATOM 1594 C CA . ARG A 1 199 ? 14.916 12.861 14.587 1.00 90.69 199 ARG A CA 1
ATOM 1595 C C . ARG A 1 199 ? 13.436 12.955 14.227 1.00 90.69 199 ARG A C 1
ATOM 1597 O O . ARG A 1 199 ? 13.024 13.980 13.698 1.00 90.69 199 ARG A O 1
ATOM 1604 N N . GLY A 1 200 ? 12.658 11.906 14.496 1.00 93.38 200 GLY A N 1
ATOM 1605 C CA . GLY A 1 200 ? 11.257 11.867 14.119 1.00 93.38 200 GLY A CA 1
ATOM 1606 C C . GLY A 1 200 ? 10.423 12.926 14.835 1.00 93.38 200 GLY A C 1
ATOM 1607 O O . GLY A 1 200 ? 10.537 13.112 16.051 1.00 93.38 200 GLY A O 1
ATOM 1608 N N . ILE A 1 201 ? 9.557 13.592 14.076 1.00 95.00 201 ILE A N 1
ATOM 1609 C CA . ILE A 1 201 ? 8.699 14.683 14.548 1.00 95.00 201 ILE A CA 1
ATOM 1610 C C . ILE A 1 201 ? 7.276 14.157 14.687 1.00 95.00 201 ILE A C 1
ATOM 1612 O O . ILE A 1 201 ? 6.814 13.390 13.848 1.00 95.00 201 ILE A O 1
ATOM 1616 N N . GLN A 1 202 ? 6.580 14.539 15.758 1.00 96.94 202 GLN A N 1
ATOM 1617 C CA . GLN A 1 202 ? 5.228 14.062 16.034 1.00 96.94 202 GLN A CA 1
ATOM 1618 C C . GLN A 1 202 ? 4.254 15.216 16.247 1.00 96.94 202 GLN A C 1
ATOM 1620 O O . GLN A 1 202 ? 4.539 16.152 16.993 1.00 96.94 202 GLN A O 1
ATOM 1625 N N . HIS A 1 203 ? 3.070 15.083 15.660 1.00 97.06 203 HIS A N 1
ATOM 1626 C CA . HIS A 1 203 ? 1.983 16.046 15.726 1.00 97.06 203 HIS A CA 1
ATOM 1627 C C . HIS A 1 203 ? 0.697 15.355 16.175 1.00 97.06 203 HIS A C 1
ATOM 1629 O O . HIS A 1 203 ? 0.430 14.210 15.813 1.00 97.06 203 HIS A O 1
ATOM 1635 N N . ASN A 1 204 ? -0.121 16.050 16.961 1.00 97.62 204 ASN A N 1
ATOM 1636 C CA . ASN A 1 204 ? -1.498 15.615 17.176 1.00 97.62 204 ASN A CA 1
ATOM 1637 C C . ASN A 1 204 ? -2.316 16.013 15.948 1.00 97.62 204 ASN A C 1
ATOM 1639 O O . ASN A 1 204 ? -2.176 17.135 15.461 1.00 97.62 204 ASN A O 1
ATOM 1643 N N . ILE A 1 205 ? -3.173 15.115 15.473 1.00 96.88 205 ILE A N 1
ATOM 1644 C CA . ILE A 1 205 ? -4.040 15.373 14.322 1.00 96.88 205 ILE A CA 1
ATOM 1645 C C . ILE A 1 205 ? -5.490 15.041 14.668 1.00 96.88 205 ILE A C 1
ATOM 1647 O O . ILE A 1 205 ? -5.771 14.304 15.614 1.00 96.88 205 ILE A O 1
ATOM 1651 N N . THR A 1 206 ? -6.408 15.558 13.860 1.00 95.88 206 THR A N 1
ATOM 1652 C CA . THR A 1 206 ? -7.836 15.257 13.955 1.00 95.88 206 THR A CA 1
ATOM 1653 C C . THR A 1 206 ? -8.297 14.642 12.646 1.00 95.88 206 THR A C 1
ATOM 1655 O O . THR A 1 206 ? -7.969 15.151 11.574 1.00 95.88 206 THR A O 1
ATOM 1658 N N . ILE A 1 207 ? -9.084 13.572 12.740 1.00 95.94 207 ILE A N 1
ATOM 1659 C CA . ILE A 1 207 ? -9.754 12.977 11.586 1.00 95.94 207 ILE A CA 1
ATOM 1660 C C . ILE A 1 207 ? -11.151 13.583 11.464 1.00 95.94 207 ILE A C 1
ATOM 1662 O O . ILE A 1 207 ? -11.922 13.587 12.422 1.00 95.94 207 ILE A O 1
ATOM 1666 N N . THR A 1 208 ? -11.482 14.072 10.276 1.00 95.00 208 THR A N 1
ATOM 1667 C CA . THR A 1 208 ? -12.831 14.493 9.898 1.00 95.00 208 THR A CA 1
ATOM 1668 C C . THR A 1 208 ? -13.476 13.373 9.097 1.00 95.00 208 THR A C 1
ATOM 1670 O O . THR A 1 208 ? -12.930 12.953 8.080 1.00 95.00 208 THR A O 1
ATOM 1673 N N . GLN A 1 209 ? -14.626 12.874 9.544 1.00 94.56 209 GLN A N 1
ATOM 1674 C CA . GLN A 1 209 ? -15.359 11.815 8.851 1.00 94.56 209 GLN A CA 1
ATOM 1675 C C . GLN A 1 209 ? -16.670 12.335 8.255 1.00 94.56 209 GLN A C 1
ATOM 1677 O O . GLN A 1 209 ? -17.272 13.270 8.778 1.00 94.56 209 GLN A O 1
ATOM 1682 N N . GLY A 1 210 ? -17.122 11.702 7.173 1.00 93.19 210 GLY A N 1
ATOM 1683 C CA . GLY A 1 210 ? -18.428 11.950 6.560 1.00 93.19 210 GLY A CA 1
ATOM 1684 C C . GLY A 1 210 ? -18.514 13.184 5.666 1.00 93.19 210 GLY A C 1
ATOM 1685 O O . GLY A 1 210 ? -19.608 13.580 5.270 1.00 93.19 210 GLY A O 1
ATOM 1686 N N . SER A 1 211 ? -17.381 13.803 5.340 1.00 91.75 211 SER A N 1
ATOM 1687 C CA . SER A 1 211 ? -17.316 14.953 4.443 1.00 91.75 211 SER A CA 1
ATOM 1688 C C . SER A 1 211 ? -16.037 14.938 3.609 1.00 91.75 211 SER A C 1
ATOM 1690 O O . SER A 1 211 ? -15.059 14.266 3.939 1.00 91.75 211 SER A O 1
ATOM 1692 N N . VAL A 1 212 ? -16.064 15.670 2.495 1.00 93.56 212 VAL A N 1
ATOM 1693 C CA . VAL A 1 212 ? -14.928 15.829 1.582 1.00 93.56 212 VAL A CA 1
ATOM 1694 C C . VAL A 1 212 ? -14.449 17.281 1.670 1.00 93.56 212 VAL A C 1
ATOM 1696 O O . VAL A 1 212 ? -15.284 18.183 1.556 1.00 93.56 212 VAL A O 1
ATOM 1699 N N . PRO A 1 213 ? -13.145 17.535 1.879 1.00 93.44 213 PRO A N 1
ATOM 1700 C 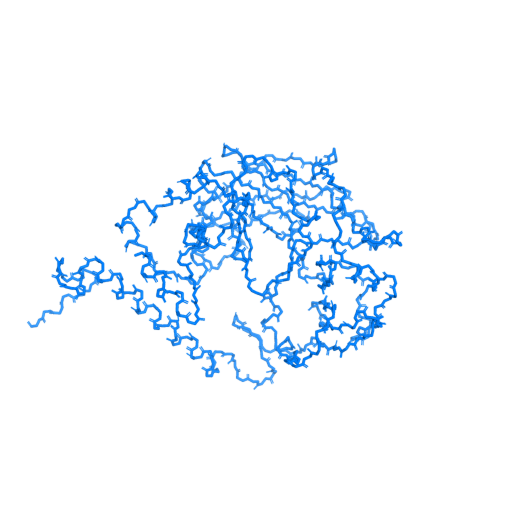CA . PRO A 1 213 ? -12.594 18.886 1.872 1.00 93.44 213 PRO A CA 1
ATOM 1701 C C . PRO A 1 213 ? -12.869 19.628 0.557 1.00 93.44 213 PRO A C 1
ATOM 1703 O O . PRO A 1 213 ? -12.905 19.030 -0.519 1.00 93.44 213 PRO A O 1
ATOM 1706 N N . THR A 1 214 ? -13.022 20.951 0.631 1.00 91.75 214 THR A N 1
ATOM 1707 C CA . THR A 1 214 ? -13.233 21.800 -0.550 1.00 91.75 214 THR A CA 1
ATOM 1708 C C . THR A 1 214 ? -12.119 21.602 -1.577 1.00 91.75 214 THR A C 1
ATOM 1710 O O . THR A 1 214 ? -10.941 21.681 -1.241 1.00 91.75 214 THR A O 1
ATOM 1713 N N . GLY A 1 215 ? -12.494 21.381 -2.838 1.00 90.06 215 GLY A N 1
ATOM 1714 C CA . GLY A 1 215 ? -11.545 21.188 -3.939 1.00 90.06 215 GLY A CA 1
ATOM 1715 C C . GLY A 1 215 ? -11.012 19.760 -4.089 1.00 90.06 215 GLY A C 1
ATOM 1716 O O . GLY A 1 215 ? -10.298 19.501 -5.053 1.00 90.06 215 GLY A O 1
ATOM 1717 N N . MET A 1 216 ? -11.386 18.830 -3.202 1.00 91.88 216 MET A N 1
ATOM 1718 C CA . MET A 1 216 ? -11.030 17.414 -3.324 1.00 91.88 216 MET A CA 1
ATOM 1719 C C . MET A 1 216 ? -12.124 16.610 -4.037 1.00 91.88 216 MET A C 1
ATOM 1721 O O . MET A 1 216 ? -13.318 16.864 -3.878 1.00 91.88 216 MET A O 1
ATOM 1725 N N . GLY A 1 217 ? -11.705 15.621 -4.828 1.00 88.81 217 GLY A N 1
ATOM 1726 C CA . GLY A 1 217 ? -12.591 14.656 -5.482 1.00 88.81 217 GLY A CA 1
ATOM 1727 C C . GLY A 1 217 ? -12.654 13.332 -4.722 1.00 88.81 217 GLY A C 1
ATOM 1728 O O . GLY A 1 217 ? -11.700 12.946 -4.051 1.00 88.81 217 GLY A O 1
ATOM 1729 N N . ILE A 1 218 ? -13.768 12.609 -4.848 1.00 90.00 218 ILE A N 1
ATOM 1730 C CA . ILE A 1 218 ? -13.912 11.255 -4.303 1.00 90.00 218 ILE A CA 1
ATOM 1731 C C . ILE A 1 218 ? -14.766 10.397 -5.239 1.00 90.00 218 ILE A C 1
ATOM 1733 O O . ILE A 1 218 ? -15.680 10.903 -5.888 1.00 90.00 218 ILE A O 1
ATOM 1737 N N . TRP A 1 219 ? -14.457 9.104 -5.339 1.00 87.31 219 TRP A N 1
ATOM 1738 C CA . TRP A 1 219 ? -15.134 8.172 -6.257 1.00 87.31 219 TRP A CA 1
ATOM 1739 C C . TRP A 1 219 ? -16.193 7.293 -5.574 1.00 87.31 219 TRP A C 1
ATOM 1741 O O . TRP A 1 219 ? -16.758 6.397 -6.198 1.00 87.31 219 TRP A O 1
ATOM 1751 N N . PHE A 1 220 ? -16.463 7.539 -4.293 1.00 85.25 220 PHE A N 1
ATOM 1752 C CA . PHE A 1 220 ? -17.489 6.874 -3.491 1.00 85.25 220 PHE A CA 1
ATOM 1753 C C . PHE A 1 220 ? -18.307 7.916 -2.719 1.00 85.25 220 PHE A C 1
ATOM 1755 O O . PHE A 1 220 ? -18.012 9.109 -2.774 1.00 85.25 220 PHE A O 1
ATOM 1762 N N . LYS A 1 221 ? -19.363 7.498 -2.015 1.00 85.31 221 LYS A N 1
ATOM 1763 C CA . LYS A 1 221 ? -20.229 8.448 -1.302 1.00 85.31 221 LYS A CA 1
ATOM 1764 C C . LYS A 1 221 ? -19.448 9.255 -0.245 1.00 85.31 221 LYS A C 1
ATOM 1766 O O . LYS A 1 221 ? -18.803 8.643 0.607 1.00 85.31 221 LYS A O 1
ATOM 1771 N N . PRO A 1 222 ? -19.559 10.598 -0.226 1.00 90.94 222 PRO A N 1
ATOM 1772 C CA . PRO A 1 222 ? -18.861 11.459 0.737 1.00 90.94 222 PRO A CA 1
ATOM 1773 C C . PRO A 1 222 ? -19.053 11.083 2.214 1.00 90.94 222 PRO A C 1
ATOM 1775 O O . PRO A 1 222 ? -18.137 11.266 3.011 1.00 90.94 222 PRO A O 1
ATOM 1778 N N . GLU A 1 223 ? -20.207 10.514 2.573 1.00 91.12 223 GLU A N 1
ATOM 1779 C CA . GLU A 1 223 ? -20.535 10.070 3.937 1.00 91.12 223 GLU A CA 1
ATOM 1780 C C . GLU A 1 223 ? -19.572 9.007 4.497 1.00 91.12 223 GLU A C 1
ATOM 1782 O O . GLU A 1 223 ? -19.430 8.881 5.710 1.00 91.12 223 GLU A O 1
ATOM 1787 N N . PHE A 1 224 ? -18.853 8.289 3.632 1.00 90.50 224 PHE A N 1
ATOM 1788 C CA . PHE A 1 224 ? -17.863 7.286 4.032 1.00 90.50 224 PHE A CA 1
ATOM 1789 C C . PHE A 1 224 ? -16.422 7.800 3.992 1.00 90.50 224 PHE A C 1
ATOM 1791 O O . PHE A 1 224 ? -15.478 7.062 4.267 1.00 90.50 224 PHE A O 1
ATOM 1798 N N . ALA A 1 225 ? -16.213 9.070 3.661 1.00 93.75 225 ALA A N 1
ATOM 1799 C CA . ALA A 1 225 ? -14.876 9.633 3.610 1.00 93.75 225 ALA A CA 1
ATOM 1800 C C . ALA A 1 225 ? -14.319 9.859 5.024 1.00 93.75 225 ALA A C 1
ATOM 1802 O O . ALA A 1 225 ? -15.060 10.191 5.950 1.00 93.75 225 ALA A O 1
ATOM 1803 N N . SER A 1 226 ? -13.010 9.672 5.192 1.00 95.44 226 SER A N 1
ATOM 1804 C CA . SER A 1 226 ? -12.279 10.024 6.413 1.00 95.44 226 SER A CA 1
ATOM 1805 C C . SER A 1 226 ? -11.008 10.761 6.012 1.00 95.44 226 SER A C 1
ATOM 1807 O O . SER A 1 226 ? -10.182 10.207 5.296 1.00 95.44 226 SER A O 1
ATOM 1809 N N . TRP A 1 227 ? -10.862 12.008 6.439 1.00 95.88 227 TRP A N 1
ATOM 1810 C CA . TRP A 1 227 ? -9.790 12.907 6.018 1.00 95.88 227 TRP A CA 1
ATOM 1811 C C . TRP A 1 227 ? -9.041 13.474 7.209 1.00 95.88 227 TRP A C 1
ATOM 1813 O O . TRP A 1 227 ? -9.597 13.618 8.296 1.00 95.88 227 TRP A O 1
ATOM 1823 N N . TYR A 1 228 ? -7.800 13.873 6.987 1.00 95.62 228 TYR A N 1
ATOM 1824 C CA . TYR A 1 228 ? -7.044 14.684 7.931 1.00 95.62 228 TYR A CA 1
ATOM 1825 C C . TYR A 1 228 ? -6.138 15.654 7.178 1.00 95.62 228 TYR A C 1
ATOM 1827 O O . TYR A 1 228 ? -5.939 15.512 5.976 1.00 95.62 228 TYR A O 1
ATOM 1835 N N . THR A 1 229 ? -5.600 16.650 7.875 1.00 95.69 229 THR A N 1
ATOM 1836 C CA . THR A 1 229 ? -4.612 17.562 7.292 1.00 95.69 229 THR A CA 1
ATOM 1837 C C . THR A 1 229 ? -3.218 17.104 7.692 1.00 95.69 229 THR A C 1
ATOM 1839 O O . THR A 1 229 ? -2.813 17.273 8.846 1.00 95.69 229 THR A O 1
ATOM 1842 N N . ALA A 1 230 ? -2.496 16.518 6.745 1.00 95.25 230 ALA A N 1
ATOM 1843 C CA . ALA A 1 230 ? -1.131 16.065 6.923 1.00 95.25 230 ALA A CA 1
ATOM 1844 C C . ALA A 1 230 ? -0.162 17.244 7.031 1.00 95.25 230 ALA A C 1
ATOM 1846 O O . ALA A 1 230 ? -0.271 18.220 6.282 1.00 95.25 230 ALA A O 1
ATOM 1847 N N . GLN A 1 231 ? 0.795 17.151 7.955 1.00 95.12 231 GLN A N 1
ATOM 1848 C CA . GLN A 1 231 ? 1.820 18.177 8.121 1.00 95.12 231 GLN A CA 1
ATOM 1849 C C . GLN A 1 231 ? 2.844 18.129 6.978 1.00 95.12 231 GLN A C 1
ATOM 1851 O O . GLN A 1 231 ? 3.155 17.033 6.491 1.00 95.12 231 GLN A O 1
ATOM 1856 N N . PRO A 1 232 ? 3.395 19.282 6.562 1.00 92.06 232 PRO A N 1
ATOM 1857 C CA . PRO A 1 232 ? 4.520 19.312 5.635 1.00 92.06 232 PRO A CA 1
ATOM 1858 C C . PRO A 1 232 ? 5.714 18.540 6.202 1.00 92.06 232 PRO A C 1
ATOM 1860 O O . PRO A 1 232 ? 5.885 18.435 7.421 1.00 92.06 232 PRO A O 1
ATOM 1863 N N . LEU A 1 233 ? 6.543 17.995 5.313 1.00 88.94 233 LEU A N 1
ATOM 1864 C CA . LEU A 1 233 ? 7.813 17.406 5.715 1.00 88.94 233 LEU A CA 1
ATOM 1865 C C . LEU A 1 233 ? 8.761 18.490 6.266 1.00 88.94 233 LEU A C 1
ATOM 1867 O O . LEU A 1 233 ? 8.619 19.669 5.929 1.00 88.94 233 LEU A O 1
ATOM 1871 N N . PRO A 1 234 ? 9.722 18.126 7.132 1.00 85.00 234 PRO A N 1
ATOM 1872 C CA . PRO A 1 234 ? 10.655 19.093 7.709 1.00 85.00 234 PRO A CA 1
ATOM 1873 C C . PRO A 1 234 ? 11.566 19.720 6.639 1.00 85.00 234 PRO A C 1
ATOM 1875 O O . PRO A 1 234 ? 11.833 19.108 5.610 1.00 85.00 234 PRO A O 1
ATOM 1878 N N . GLU A 1 235 ? 12.082 20.933 6.869 1.00 73.06 235 GLU A N 1
ATOM 1879 C CA . GLU A 1 235 ? 12.879 21.674 5.869 1.00 73.06 235 GLU A CA 1
ATOM 1880 C C . GLU A 1 235 ? 14.137 20.926 5.380 1.00 73.06 235 GLU A C 1
ATOM 1882 O O . GLU A 1 235 ? 14.566 21.113 4.240 1.00 73.06 235 GLU A O 1
ATOM 1887 N N . ASP A 1 236 ? 14.731 20.056 6.206 1.00 67.44 236 ASP A N 1
ATOM 1888 C CA . ASP A 1 236 ? 15.867 19.210 5.819 1.00 67.44 236 ASP A CA 1
ATOM 1889 C C . ASP A 1 236 ? 15.480 18.074 4.857 1.00 67.44 236 ASP A C 1
ATOM 1891 O O . ASP A 1 236 ? 16.364 17.504 4.227 1.00 67.44 236 ASP A O 1
ATOM 1895 N N . ALA A 1 237 ? 14.185 17.805 4.656 1.00 60.38 237 ALA A N 1
ATOM 1896 C CA . ALA A 1 237 ? 13.682 16.955 3.573 1.00 60.38 237 ALA A CA 1
ATOM 1897 C C . ALA A 1 237 ? 13.819 17.604 2.179 1.00 60.38 237 ALA A C 1
ATOM 1899 O O . ALA A 1 237 ? 13.686 16.923 1.164 1.00 60.38 237 ALA A O 1
ATOM 1900 N N . HIS A 1 238 ? 14.058 18.921 2.108 1.00 52.44 238 HIS A N 1
ATOM 1901 C CA . HIS A 1 238 ? 14.007 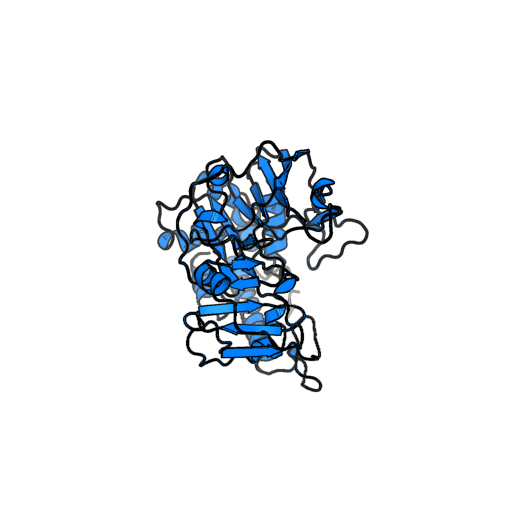19.705 0.868 1.00 52.44 238 HIS A CA 1
ATOM 1902 C C . HIS A 1 238 ? 15.372 20.217 0.377 1.00 52.44 238 HIS A C 1
ATOM 1904 O O . HIS A 1 238 ? 15.430 20.947 -0.617 1.00 52.44 238 HIS A O 1
ATOM 1910 N N . LYS A 1 239 ? 16.482 19.885 1.049 1.00 39.03 239 LYS A N 1
ATOM 1911 C CA . LYS A 1 239 ? 17.798 20.437 0.696 1.00 39.03 239 LYS A CA 1
ATOM 1912 C C . LYS A 1 239 ? 18.464 19.684 -0.465 1.00 39.03 239 LYS A C 1
ATOM 1914 O O . LYS A 1 239 ? 19.098 18.663 -0.261 1.00 39.03 239 LYS A O 1
ATOM 1919 N N . GLY A 1 240 ? 18.414 20.293 -1.654 1.00 37.38 240 GLY A N 1
ATOM 1920 C CA . GLY A 1 240 ? 19.333 20.042 -2.774 1.00 37.38 240 GLY A CA 1
ATOM 1921 C C . GLY A 1 240 ? 18.832 19.046 -3.821 1.00 37.38 240 GLY A C 1
ATOM 1922 O O . GLY A 1 240 ? 18.095 18.118 -3.514 1.00 37.38 240 GLY A O 1
ATOM 1923 N N . ASP A 1 241 ? 19.235 19.233 -5.079 1.00 40.88 241 ASP A N 1
ATOM 1924 C CA . ASP A 1 241 ? 18.903 18.329 -6.195 1.00 40.88 241 ASP A CA 1
ATOM 1925 C C . ASP A 1 241 ? 19.609 16.959 -6.119 1.00 40.88 241 ASP A C 1
ATOM 1927 O O . ASP A 1 241 ? 19.357 16.105 -6.965 1.00 40.88 241 ASP A O 1
ATOM 1931 N N . THR A 1 242 ? 20.453 16.729 -5.105 1.00 39.94 242 THR A N 1
ATOM 1932 C CA . THR A 1 242 ? 21.289 15.522 -4.974 1.00 39.94 242 THR A CA 1
ATOM 1933 C C . THR A 1 242 ? 21.323 14.884 -3.577 1.00 39.94 242 THR A C 1
ATOM 1935 O O . THR A 1 242 ? 21.897 13.816 -3.468 1.00 39.94 242 THR A O 1
ATOM 1938 N N . ASP A 1 243 ? 20.718 15.485 -2.538 1.00 43.81 243 ASP A N 1
ATOM 1939 C CA . ASP A 1 243 ? 20.744 14.976 -1.144 1.00 43.81 243 ASP A CA 1
ATOM 1940 C C . ASP A 1 243 ? 19.330 14.951 -0.516 1.00 43.81 243 ASP A C 1
ATOM 1942 O O . ASP A 1 243 ? 19.097 15.407 0.610 1.00 43.81 243 ASP A O 1
ATOM 1946 N N . LYS A 1 244 ? 18.326 14.465 -1.257 1.00 56.34 244 LYS A N 1
ATOM 1947 C CA . LYS A 1 244 ? 16.944 14.396 -0.750 1.00 56.34 244 LYS A CA 1
ATOM 1948 C C . LYS A 1 244 ? 16.777 13.170 0.144 1.00 56.34 244 LYS A C 1
ATOM 1950 O O . LYS A 1 244 ? 16.345 12.115 -0.311 1.00 56.34 244 LYS A O 1
ATOM 1955 N N . GLN A 1 245 ? 17.042 13.336 1.440 1.00 63.88 245 GLN A N 1
ATOM 1956 C CA . GLN A 1 245 ? 16.621 12.369 2.456 1.00 63.88 245 GLN A CA 1
ATOM 1957 C C . GLN A 1 245 ? 15.104 12.170 2.344 1.00 63.88 245 GLN A C 1
ATOM 1959 O O . GLN A 1 245 ? 14.332 13.080 2.659 1.00 63.88 245 GLN A O 1
ATOM 1964 N N . GLN A 1 246 ? 14.659 10.983 1.926 1.00 79.56 246 GLN A N 1
ATOM 1965 C CA . GLN A 1 246 ? 13.234 10.672 1.966 1.00 79.56 246 GLN A CA 1
ATOM 1966 C C . GLN A 1 246 ? 12.752 10.596 3.416 1.00 79.56 246 GLN A C 1
ATOM 1968 O O . GLN A 1 246 ? 13.497 10.229 4.324 1.00 79.56 246 GLN A O 1
ATOM 1973 N N . TRP A 1 247 ? 11.481 10.922 3.627 1.00 88.81 247 TRP A N 1
ATOM 1974 C CA . TRP A 1 247 ? 10.799 10.760 4.905 1.00 88.81 247 TRP A CA 1
ATOM 1975 C C . TRP A 1 247 ? 9.600 9.834 4.729 1.00 88.81 247 TRP A C 1
ATOM 1977 O O . TRP A 1 247 ? 8.999 9.777 3.657 1.00 88.81 247 TRP A O 1
ATOM 1987 N N . ARG A 1 248 ? 9.253 9.113 5.792 1.00 90.62 248 ARG A N 1
ATOM 1988 C CA . ARG A 1 248 ? 8.057 8.279 5.891 1.00 90.62 248 ARG A CA 1
ATOM 1989 C C . ARG A 1 248 ? 7.088 8.878 6.891 1.00 90.62 248 ARG A C 1
ATOM 1991 O O . ARG A 1 248 ? 7.485 9.407 7.934 1.00 90.62 248 ARG A O 1
ATOM 1998 N N . ARG A 1 249 ? 5.806 8.732 6.590 1.00 94.25 249 ARG A N 1
ATOM 1999 C CA . ARG A 1 249 ? 4.703 9.127 7.452 1.00 94.25 249 ARG A CA 1
ATOM 2000 C C . ARG A 1 249 ? 4.094 7.921 8.139 1.00 94.25 249 ARG A C 1
ATOM 2002 O O . ARG A 1 249 ? 3.878 6.876 7.528 1.00 94.25 249 ARG A O 1
ATOM 2009 N N . PHE A 1 250 ? 3.773 8.109 9.409 1.00 96.12 250 PHE A N 1
ATOM 2010 C CA . PHE A 1 250 ? 3.039 7.166 10.232 1.00 96.12 250 PHE A CA 1
ATOM 2011 C C . PHE A 1 250 ? 1.839 7.873 10.844 1.00 96.12 250 PHE A C 1
ATOM 2013 O O . PHE A 1 250 ? 1.989 8.966 11.391 1.00 96.12 250 PHE A O 1
ATOM 2020 N N . LEU A 1 251 ? 0.666 7.244 10.812 1.00 96.75 251 LEU A N 1
ATOM 2021 C CA . LEU A 1 251 ? -0.463 7.671 11.634 1.00 96.75 251 LEU A CA 1
ATOM 2022 C C . LEU A 1 251 ? -0.718 6.627 12.706 1.00 96.75 251 LEU A C 1
ATOM 2024 O O . LEU A 1 251 ? -0.837 5.437 12.424 1.00 96.75 251 LEU A O 1
ATOM 2028 N N . LEU A 1 252 ? -0.810 7.092 13.942 1.00 96.81 252 LEU A N 1
ATOM 2029 C CA . LEU A 1 252 ? -0.987 6.267 15.119 1.00 96.81 252 LEU A CA 1
ATOM 2030 C C . LEU A 1 252 ? -2.341 6.616 15.720 1.00 96.81 252 LEU A C 1
ATOM 2032 O O . LEU A 1 252 ? -2.542 7.735 16.198 1.00 96.81 252 LEU A O 1
ATOM 2036 N N . LYS A 1 253 ? -3.258 5.654 15.713 1.00 97.25 253 LYS A N 1
ATOM 2037 C CA . LYS A 1 253 ? -4.499 5.714 16.476 1.00 97.25 253 LYS A CA 1
ATOM 2038 C C . LYS A 1 253 ? -4.394 4.770 17.655 1.00 97.25 253 LYS A C 1
ATOM 2040 O O . LYS A 1 253 ? -4.396 3.553 17.474 1.00 97.25 253 LYS A O 1
ATOM 2045 N N . VAL A 1 254 ? -4.365 5.332 18.855 1.00 95.06 254 VAL A N 1
ATOM 2046 C CA . VAL A 1 254 ? -4.381 4.565 20.103 1.00 95.06 254 VAL A CA 1
ATOM 2047 C C . VAL A 1 254 ? -5.426 5.171 21.023 1.00 95.06 254 VAL A C 1
ATOM 2049 O O . VAL A 1 254 ? -5.401 6.374 21.270 1.00 95.06 254 VAL A O 1
ATOM 2052 N N . ASN A 1 255 ? -6.361 4.354 21.517 1.00 91.06 255 ASN A N 1
ATOM 2053 C CA . ASN A 1 255 ? -7.437 4.798 22.416 1.00 91.06 255 ASN A CA 1
ATOM 2054 C C . ASN A 1 255 ? -8.205 6.016 21.866 1.00 91.06 255 ASN A C 1
ATOM 2056 O O . ASN A 1 255 ? -8.452 6.992 22.574 1.00 91.06 255 ASN A O 1
ATOM 2060 N N . ASN A 1 256 ? -8.541 5.963 20.573 1.00 93.50 256 ASN A N 1
ATOM 2061 C CA . ASN A 1 256 ? -9.231 7.022 19.830 1.00 93.50 256 ASN A CA 1
ATOM 2062 C C . ASN A 1 256 ? -8.488 8.372 19.731 1.00 93.50 256 ASN A C 1
ATOM 2064 O O . ASN A 1 256 ? -9.077 9.374 19.329 1.00 93.50 256 ASN A O 1
ATOM 2068 N N . GLN A 1 257 ? -7.203 8.416 20.075 1.00 96.06 257 GLN A N 1
ATOM 2069 C CA . GLN A 1 257 ? -6.353 9.583 19.866 1.00 96.06 257 GLN A CA 1
ATOM 2070 C C . GLN A 1 257 ? -5.482 9.368 18.640 1.00 96.06 257 GLN A C 1
ATOM 2072 O O . GLN A 1 257 ? -4.845 8.321 18.513 1.00 96.06 257 GLN A O 1
ATOM 2077 N N . TRP A 1 258 ? -5.443 10.371 17.766 1.00 97.62 258 TRP A N 1
ATOM 2078 C CA . TRP A 1 258 ? -4.667 10.333 16.538 1.00 97.62 258 TRP A CA 1
ATOM 2079 C C . TRP A 1 258 ? -3.415 11.191 16.634 1.00 97.62 258 TRP A C 1
ATOM 2081 O O . TRP A 1 258 ? -3.442 12.350 17.059 1.00 97.62 258 TRP A O 1
ATOM 2091 N N . LYS A 1 259 ? -2.310 10.606 16.192 1.00 97.75 259 LYS A N 1
ATOM 2092 C CA . LYS A 1 259 ? -1.028 11.275 16.040 1.00 97.75 259 LYS A CA 1
ATOM 2093 C C . LYS A 1 259 ? -0.479 10.987 14.662 1.00 97.75 259 LYS A C 1
ATOM 2095 O O . LYS A 1 259 ? -0.640 9.890 14.140 1.00 97.75 259 LYS A O 1
ATOM 2100 N N . GLU A 1 260 ? 0.197 11.970 14.111 1.00 97.62 260 GLU A N 1
ATOM 2101 C CA . GLU A 1 260 ? 1.048 11.817 12.949 1.00 97.62 260 GLU A CA 1
ATOM 2102 C C . GLU A 1 260 ? 2.500 11.839 13.403 1.00 97.62 260 GLU A C 1
ATOM 2104 O O . GLU A 1 260 ? 2.878 12.666 14.234 1.00 97.62 260 GLU A O 1
ATOM 2109 N N . ARG A 1 261 ? 3.316 10.947 12.852 1.00 96.44 261 ARG A N 1
ATOM 2110 C CA . ARG A 1 261 ? 4.756 10.928 13.063 1.00 96.44 261 ARG A CA 1
ATOM 2111 C C . ARG A 1 261 ? 5.487 10.867 11.730 1.00 96.44 261 ARG A C 1
ATOM 2113 O O . ARG A 1 261 ? 5.180 10.029 10.888 1.00 96.44 261 ARG A O 1
ATOM 2120 N N . LEU A 1 262 ? 6.453 11.759 11.565 1.00 95.38 262 LEU A N 1
ATOM 2121 C CA . LEU A 1 262 ? 7.351 11.838 10.421 1.00 95.38 262 LEU A CA 1
ATOM 2122 C C . LEU A 1 262 ? 8.704 11.272 10.825 1.00 95.38 262 LEU A C 1
ATOM 2124 O O . LEU A 1 262 ? 9.237 11.666 11.860 1.00 95.38 262 LEU A O 1
ATOM 2128 N N . GLU A 1 263 ? 9.260 10.378 10.017 1.00 93.31 263 GLU A N 1
ATOM 2129 C CA . GLU A 1 263 ? 10.568 9.760 10.251 1.00 93.31 263 GLU A CA 1
ATOM 2130 C C . GLU A 1 263 ? 11.459 9.834 9.015 1.00 93.31 263 GLU A C 1
ATOM 2132 O O . GLU A 1 263 ? 10.951 9.659 7.907 1.00 93.31 263 GLU A O 1
ATOM 2137 N N . PRO A 1 264 ? 12.780 10.012 9.169 1.00 89.69 264 PRO A N 1
ATOM 2138 C CA . PRO A 1 264 ? 13.711 9.795 8.072 1.00 89.69 264 PRO A CA 1
ATOM 2139 C C . PRO A 1 264 ? 13.596 8.359 7.543 1.00 89.69 264 PRO A C 1
ATOM 2141 O O . PRO A 1 264 ? 13.602 7.394 8.306 1.00 89.69 264 PRO A O 1
ATOM 2144 N N . HIS A 1 265 ? 13.504 8.218 6.227 1.00 87.12 265 HIS A N 1
ATOM 2145 C CA . HIS A 1 265 ? 13.523 6.941 5.531 1.00 87.12 265 HIS A CA 1
ATOM 2146 C C . HIS A 1 265 ? 14.977 6.541 5.296 1.00 87.12 265 HIS A C 1
ATOM 2148 O O . HIS A 1 265 ? 15.702 7.242 4.599 1.00 87.12 265 HIS A O 1
ATOM 2154 N N . GLU A 1 266 ? 15.420 5.426 5.867 1.00 83.00 266 GLU A N 1
ATOM 2155 C CA . GLU A 1 266 ? 16.764 4.930 5.582 1.00 83.00 266 GLU A CA 1
ATOM 2156 C C . GLU A 1 266 ? 16.898 4.475 4.123 1.00 83.00 266 GLU A C 1
ATOM 2158 O O . GLU A 1 266 ? 16.059 3.731 3.613 1.00 83.00 266 GLU A O 1
ATOM 2163 N N . GLU A 1 267 ? 17.984 4.896 3.480 1.00 84.31 267 GLU A N 1
ATOM 2164 C CA . GLU A 1 267 ? 18.369 4.394 2.164 1.00 84.31 267 GLU A CA 1
ATOM 2165 C C . GLU A 1 267 ? 18.683 2.898 2.208 1.00 84.31 267 GLU A C 1
ATOM 2167 O O . GLU A 1 267 ? 19.200 2.351 3.193 1.00 84.31 267 GLU A O 1
ATOM 2172 N N . PHE A 1 268 ? 18.397 2.240 1.093 1.00 83.25 268 PHE A N 1
ATOM 2173 C CA . PHE A 1 268 ? 18.699 0.845 0.870 1.00 83.25 268 PHE A CA 1
ATOM 2174 C C . PHE A 1 268 ? 20.213 0.643 0.775 1.00 83.25 268 PHE A C 1
ATOM 2176 O O . PHE A 1 268 ? 20.875 1.064 -0.170 1.00 83.25 268 PHE A O 1
ATOM 2183 N N . ARG A 1 269 ? 20.768 -0.067 1.758 1.00 76.25 269 ARG A N 1
ATOM 2184 C CA . ARG A 1 269 ? 22.209 -0.352 1.835 1.00 76.25 269 ARG A CA 1
ATOM 2185 C C . ARG A 1 269 ? 22.624 -1.652 1.157 1.00 76.25 269 ARG A C 1
ATOM 2187 O O . ARG A 1 269 ? 23.766 -2.062 1.322 1.00 76.25 269 ARG A O 1
ATOM 2194 N N . GLY A 1 270 ? 21.715 -2.303 0.436 1.00 75.25 270 GLY A N 1
ATOM 2195 C CA . GLY A 1 270 ? 21.987 -3.620 -0.113 1.00 75.25 270 GLY A CA 1
ATOM 2196 C C . GLY A 1 270 ? 21.834 -4.754 0.899 1.00 75.25 270 GLY A C 1
ATOM 2197 O O . GLY A 1 270 ? 21.815 -4.552 2.116 1.00 75.25 270 GLY A O 1
ATOM 2198 N N . HIS A 1 271 ? 21.739 -5.974 0.379 1.00 75.50 271 HIS A N 1
ATOM 2199 C CA . HIS A 1 271 ? 21.884 -7.201 1.169 1.00 75.50 271 HIS A CA 1
ATOM 2200 C C . HIS A 1 271 ? 23.334 -7.708 1.167 1.00 75.50 271 HIS A C 1
ATOM 2202 O O . HIS A 1 271 ? 23.696 -8.555 1.986 1.00 75.50 271 HIS A O 1
ATOM 2208 N N . LEU A 1 272 ? 24.165 -7.177 0.266 1.00 75.31 272 LEU A N 1
ATOM 2209 C CA . LEU A 1 272 ? 25.593 -7.452 0.174 1.00 75.31 272 LEU A CA 1
ATOM 2210 C C . LEU A 1 272 ? 26.402 -6.259 0.702 1.00 75.31 272 LEU A C 1
ATOM 2212 O O . LEU A 1 272 ? 25.955 -5.123 0.561 1.00 75.31 272 LEU A O 1
ATOM 2216 N N . PRO A 1 273 ? 27.607 -6.493 1.259 1.00 65.62 273 PRO A N 1
ATOM 2217 C CA . PRO A 1 273 ? 28.491 -5.443 1.777 1.00 65.62 273 PRO A CA 1
ATOM 2218 C C . PRO A 1 273 ? 29.104 -4.535 0.694 1.00 65.62 273 PRO A C 1
ATOM 2220 O O . PRO A 1 273 ? 29.915 -3.671 1.023 1.00 65.62 273 PRO A O 1
ATOM 2223 N N . GLU A 1 274 ? 28.766 -4.757 -0.579 1.00 63.47 274 GLU A N 1
ATOM 2224 C CA . GLU A 1 274 ? 29.138 -3.886 -1.696 1.00 63.47 274 GLU A CA 1
ATOM 2225 C C . GLU A 1 274 ? 28.511 -2.490 -1.553 1.00 63.47 274 GLU A C 1
ATOM 2227 O O . GLU A 1 274 ? 27.661 -2.263 -0.690 1.00 63.47 274 GLU A O 1
ATOM 2232 N N . GLU A 1 275 ? 28.962 -1.543 -2.381 1.00 62.31 275 GLU A N 1
ATOM 2233 C CA . GLU A 1 275 ? 28.593 -0.130 -2.273 1.00 62.31 275 GLU A CA 1
ATOM 2234 C C . GLU A 1 275 ? 27.069 0.073 -2.159 1.00 62.31 275 GLU A C 1
ATOM 2236 O O . GLU A 1 275 ? 26.302 -0.541 -2.913 1.00 62.31 275 GLU A O 1
ATOM 2241 N N . PRO A 1 276 ? 26.616 0.916 -1.210 1.00 65.75 276 PRO A N 1
ATOM 2242 C CA . PRO A 1 276 ? 25.204 1.223 -1.057 1.00 65.75 276 PRO A CA 1
ATOM 2243 C C . PRO A 1 276 ? 24.675 1.870 -2.336 1.00 65.75 276 PRO A C 1
ATOM 2245 O O . PRO A 1 276 ? 25.363 2.653 -2.993 1.00 65.75 276 PRO A O 1
ATOM 2248 N N . LEU A 1 277 ? 23.427 1.559 -2.678 1.00 74.81 277 LEU A N 1
ATOM 2249 C CA . LEU A 1 277 ? 22.762 2.221 -3.785 1.00 74.81 277 LEU A CA 1
ATOM 2250 C C . LEU A 1 277 ? 22.195 3.547 -3.271 1.00 74.81 277 LEU A C 1
ATOM 2252 O O . LEU A 1 277 ? 21.110 3.578 -2.696 1.00 74.81 277 LEU A O 1
ATOM 2256 N N . GLU A 1 278 ? 22.960 4.622 -3.457 1.00 79.31 278 GLU A N 1
ATOM 2257 C CA . GLU A 1 278 ? 22.535 5.985 -3.114 1.00 79.31 278 GLU A CA 1
ATOM 2258 C C . GLU A 1 278 ? 21.154 6.295 -3.705 1.00 79.31 278 GLU A C 1
ATOM 2260 O O . GLU A 1 278 ? 20.872 5.943 -4.860 1.00 79.31 278 GLU A O 1
ATOM 2265 N N . ASP A 1 279 ? 20.313 6.967 -2.914 1.00 80.75 279 ASP A N 1
ATOM 2266 C CA . ASP A 1 279 ? 18.948 7.368 -3.282 1.00 80.75 279 ASP A CA 1
ATOM 2267 C C . ASP A 1 279 ? 18.015 6.203 -3.667 1.00 80.75 279 ASP A C 1
ATOM 2269 O O . ASP A 1 279 ? 16.971 6.400 -4.302 1.00 80.75 279 ASP A O 1
ATOM 2273 N N . ALA A 1 280 ? 18.353 4.975 -3.270 1.00 87.00 280 ALA A N 1
ATOM 2274 C CA . ALA A 1 280 ? 17.453 3.842 -3.386 1.00 87.00 280 ALA A CA 1
ATOM 2275 C C . ALA A 1 280 ? 16.745 3.542 -2.073 1.00 87.00 280 ALA A C 1
ATOM 2277 O O . ALA A 1 280 ? 17.299 3.693 -0.988 1.00 87.00 280 ALA A O 1
ATOM 2278 N N . TYR A 1 281 ? 15.509 3.064 -2.176 1.00 89.25 281 TYR A N 1
ATOM 2279 C CA . TYR A 1 281 ? 14.663 2.833 -1.011 1.00 89.25 281 TYR A CA 1
ATOM 2280 C C . TYR A 1 281 ? 13.841 1.564 -1.180 1.00 89.25 281 TYR A C 1
ATOM 2282 O O . TYR A 1 281 ? 13.287 1.309 -2.250 1.00 89.25 281 TYR A O 1
ATOM 2290 N N . GLN A 1 282 ? 13.756 0.767 -0.117 1.00 90.06 282 GLN A N 1
ATOM 2291 C CA . GLN A 1 282 ? 13.027 -0.498 -0.123 1.00 90.06 282 GLN A CA 1
ATOM 2292 C C . GLN A 1 282 ? 11.589 -0.301 0.365 1.00 90.06 282 GLN A C 1
ATOM 2294 O O . GLN A 1 282 ? 11.335 0.415 1.337 1.00 90.06 282 GLN A O 1
ATOM 2299 N N . TRP A 1 283 ? 10.645 -0.970 -0.292 1.00 93.12 283 TRP A N 1
ATOM 2300 C CA . TRP A 1 283 ? 9.209 -0.827 -0.057 1.00 93.12 283 TRP A CA 1
ATOM 2301 C C . TRP A 1 283 ? 8.564 -2.167 0.276 1.00 93.12 283 TRP A C 1
ATOM 2303 O O . TRP A 1 283 ? 9.016 -3.218 -0.175 1.00 93.12 283 TRP A O 1
ATOM 2313 N N . LEU A 1 284 ? 7.479 -2.124 1.051 1.00 93.75 284 LEU A N 1
ATOM 2314 C CA . LEU A 1 284 ? 6.718 -3.314 1.431 1.00 93.75 284 LEU A CA 1
ATOM 2315 C C . LEU A 1 284 ? 6.047 -3.958 0.223 1.00 93.75 284 LEU A C 1
ATOM 2317 O O . LEU A 1 284 ? 5.916 -5.178 0.171 1.00 93.75 284 LEU A O 1
ATOM 2321 N N . TYR A 1 285 ? 5.605 -3.146 -0.736 1.00 93.81 285 TYR A N 1
ATOM 2322 C CA . TYR A 1 285 ? 5.022 -3.633 -1.977 1.00 93.81 285 TYR A CA 1
ATOM 2323 C C . TYR A 1 285 ? 4.988 -2.555 -3.063 1.00 93.81 285 TYR A C 1
ATOM 2325 O O . TYR A 1 285 ? 5.072 -1.355 -2.792 1.00 93.81 285 TYR A O 1
ATOM 2333 N N . ALA A 1 286 ? 4.794 -2.994 -4.303 1.00 91.25 286 ALA A N 1
ATOM 2334 C CA . ALA A 1 286 ? 4.352 -2.162 -5.415 1.00 91.25 286 ALA A CA 1
ATOM 2335 C C . ALA A 1 286 ? 2.957 -2.612 -5.860 1.00 91.25 286 ALA A C 1
ATOM 2337 O O . ALA A 1 286 ? 2.678 -3.809 -5.947 1.00 91.25 286 ALA A O 1
ATOM 2338 N N . HIS A 1 287 ? 2.088 -1.648 -6.156 1.00 86.94 287 HIS A N 1
ATOM 2339 C CA . HIS A 1 287 ? 0.766 -1.889 -6.727 1.00 86.94 287 HIS A CA 1
ATOM 2340 C C . HIS A 1 287 ? 0.743 -1.426 -8.183 1.00 86.94 287 HIS A C 1
ATOM 2342 O O . HIS A 1 287 ? 1.213 -0.327 -8.494 1.00 86.94 287 HIS A O 1
ATOM 2348 N N . TRP A 1 288 ? 0.191 -2.269 -9.053 1.00 78.00 288 TRP A N 1
ATOM 2349 C CA . TRP A 1 288 ? 0.245 -2.127 -10.509 1.00 78.00 288 TRP A CA 1
ATOM 2350 C C . TRP A 1 288 ? -1.086 -1.671 -11.120 1.00 78.00 288 TRP A C 1
ATOM 2352 O O . TRP A 1 288 ? -1.463 -2.062 -12.226 1.00 78.00 288 TRP A O 1
ATOM 2362 N N . GLN A 1 289 ? -1.839 -0.853 -10.382 1.00 72.81 289 GLN A N 1
ATOM 2363 C CA . GLN A 1 289 ? -3.203 -0.484 -10.756 1.00 72.81 289 GLN A CA 1
ATOM 2364 C C . GLN A 1 289 ? -3.286 0.383 -12.008 1.00 72.81 289 GLN A C 1
ATOM 2366 O O . GLN A 1 289 ? -4.222 0.217 -12.793 1.00 72.81 289 GLN A O 1
ATOM 2371 N N . GLU A 1 290 ? -2.352 1.318 -12.182 1.00 70.56 290 GLU A N 1
ATOM 2372 C CA . GLU A 1 290 ? -2.376 2.248 -13.310 1.00 70.56 290 GLU A CA 1
ATOM 2373 C C . GLU A 1 290 ? -1.664 1.669 -14.527 1.00 70.56 290 GLU A C 1
ATOM 2375 O O . GLU A 1 290 ? -2.116 1.867 -15.651 1.00 70.56 290 GLU A O 1
ATOM 2380 N N . GLU A 1 291 ? -0.613 0.877 -14.343 1.00 74.62 291 GLU A N 1
ATOM 2381 C CA . GLU A 1 291 ? 0.108 0.302 -15.472 1.00 74.62 291 GLU A CA 1
ATOM 2382 C C . GLU A 1 291 ? -0.636 -0.891 -16.075 1.00 74.62 291 GLU A C 1
ATOM 2384 O O . GLU A 1 291 ? -0.675 -1.008 -17.294 1.00 74.62 291 GLU A O 1
ATOM 2389 N N . LYS A 1 292 ? -1.363 -1.707 -15.290 1.00 73.56 292 LYS A N 1
ATOM 2390 C CA . LYS A 1 292 ? -2.210 -2.782 -15.859 1.00 73.56 292 LYS A CA 1
ATOM 2391 C C . LYS A 1 292 ? -3.349 -2.257 -16.743 1.00 73.56 292 LYS A C 1
ATOM 2393 O O . LYS A 1 292 ? -3.930 -3.003 -17.544 1.00 73.56 292 LYS A O 1
ATOM 2398 N N . LYS A 1 293 ? -3.717 -0.981 -16.571 1.00 73.81 293 LYS A N 1
ATOM 2399 C CA . LYS A 1 293 ? -4.678 -0.298 -17.443 1.00 73.81 293 LYS A CA 1
ATOM 2400 C C . LYS A 1 293 ? -4.063 0.034 -18.797 1.00 73.81 293 LYS A C 1
ATOM 2402 O O . LYS A 1 293 ? -4.822 0.145 -19.754 1.00 73.81 293 LYS A O 1
ATOM 2407 N N . GLN A 1 294 ? -2.746 0.181 -18.886 1.00 76.69 294 GLN A N 1
ATOM 2408 C CA . GLN A 1 294 ? -2.057 0.577 -20.106 1.00 76.69 294 GLN A CA 1
ATOM 2409 C C . GLN A 1 294 ? -2.009 -0.591 -21.101 1.00 76.69 294 GLN A C 1
ATOM 2411 O O . GLN A 1 294 ? -1.833 -1.754 -20.729 1.00 76.69 294 GLN A O 1
ATOM 2416 N N . ALA A 1 295 ? -2.201 -0.299 -22.385 1.00 67.06 295 ALA A N 1
ATOM 2417 C CA . ALA A 1 295 ? -2.258 -1.326 -23.423 1.00 67.06 295 ALA A CA 1
ATOM 2418 C C . ALA A 1 295 ? -0.894 -2.005 -23.622 1.00 67.06 295 ALA A C 1
ATOM 2420 O O . ALA A 1 295 ? -0.832 -3.224 -23.777 1.00 67.06 295 ALA A O 1
ATOM 2421 N N . HIS A 1 296 ? 0.201 -1.245 -23.555 1.00 73.12 296 HIS A N 1
ATOM 2422 C CA . HIS A 1 296 ? 1.557 -1.772 -23.704 1.00 73.12 296 HIS A CA 1
ATOM 2423 C C . HIS A 1 296 ? 1.959 -2.736 -22.581 1.00 73.12 296 HIS A C 1
ATOM 2425 O O . HIS A 1 296 ? 2.722 -3.659 -22.849 1.00 73.12 296 HIS A O 1
ATOM 2431 N N . TRP A 1 297 ? 1.401 -2.601 -21.370 1.00 73.44 297 TRP A N 1
ATOM 2432 C CA . TRP A 1 297 ? 1.598 -3.573 -20.287 1.00 73.44 297 TRP A CA 1
ATOM 2433 C C . TRP A 1 297 ? 1.118 -4.974 -20.676 1.00 73.44 297 TRP A C 1
ATOM 2435 O O . TRP A 1 297 ? 1.781 -5.974 -20.418 1.00 73.44 297 TRP A O 1
ATOM 2445 N N . ARG A 1 298 ? -0.018 -5.053 -21.379 1.00 70.25 298 ARG A N 1
ATOM 2446 C CA . ARG A 1 298 ? -0.580 -6.318 -21.885 1.00 70.25 298 ARG A CA 1
ATOM 2447 C C . ARG A 1 298 ? 0.230 -6.915 -23.040 1.00 70.25 298 ARG A C 1
ATOM 2449 O O . ARG A 1 298 ? -0.079 -8.015 -23.478 1.00 70.25 298 ARG A O 1
ATOM 2456 N N . GLY A 1 299 ? 1.227 -6.185 -23.539 1.00 67.31 299 GLY A N 1
ATOM 2457 C CA . GLY A 1 299 ? 2.194 -6.656 -24.526 1.00 67.31 299 GLY A CA 1
ATOM 2458 C C . GLY A 1 299 ? 3.355 -7.451 -23.926 1.00 67.31 299 GLY A C 1
ATOM 2459 O O . GLY A 1 299 ? 4.219 -7.880 -24.688 1.00 67.31 299 GLY A O 1
ATOM 2460 N N . LEU A 1 300 ? 3.399 -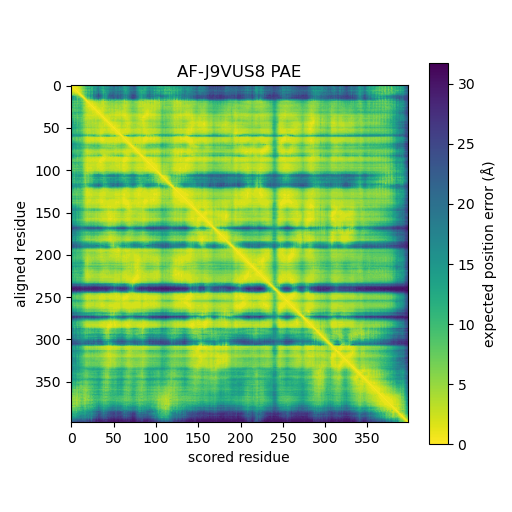7.647 -22.598 1.00 66.69 300 LEU A N 1
ATOM 2461 C CA . LEU A 1 300 ? 4.307 -8.616 -21.980 1.00 66.69 300 LEU A CA 1
ATOM 2462 C C . LEU A 1 300 ? 4.014 -10.008 -22.563 1.00 66.69 300 LEU A C 1
ATOM 2464 O O . LEU A 1 300 ? 2.859 -10.441 -22.518 1.00 66.69 300 LEU A O 1
ATOM 2468 N N . PRO A 1 301 ? 5.011 -10.712 -23.127 1.00 64.75 301 PRO A N 1
ATOM 2469 C CA . PRO A 1 301 ? 4.771 -12.048 -23.642 1.00 64.75 301 PRO A CA 1
ATOM 2470 C C . PRO A 1 301 ? 4.367 -12.978 -22.491 1.00 64.75 301 PRO A C 1
ATOM 2472 O O . PRO A 1 301 ? 4.889 -12.894 -21.381 1.00 64.75 301 PRO A O 1
ATOM 2475 N N . ILE A 1 302 ? 3.394 -13.849 -22.750 1.00 64.88 302 ILE A N 1
ATOM 2476 C CA . ILE A 1 302 ? 2.853 -14.777 -21.744 1.00 64.88 302 ILE A CA 1
ATOM 2477 C C . ILE A 1 302 ? 3.847 -15.924 -21.476 1.00 64.88 302 ILE A C 1
ATOM 2479 O O . ILE A 1 302 ? 3.874 -16.470 -20.378 1.00 64.88 302 ILE A O 1
ATOM 2483 N N . ASP A 1 303 ? 4.716 -16.212 -22.451 1.00 58.59 303 ASP A N 1
ATOM 2484 C CA . ASP A 1 303 ? 5.673 -17.326 -22.446 1.00 58.59 303 ASP A CA 1
ATOM 2485 C C . ASP A 1 303 ? 7.125 -16.881 -22.177 1.00 58.59 303 ASP A C 1
ATOM 2487 O O . ASP A 1 303 ? 8.079 -17.504 -22.646 1.00 58.59 303 ASP A O 1
ATOM 2491 N N . VAL A 1 304 ? 7.321 -15.771 -21.460 1.00 54.53 304 VAL A N 1
ATOM 2492 C CA . VAL A 1 304 ? 8.669 -15.305 -21.097 1.00 54.53 304 VAL A CA 1
ATOM 2493 C C . VAL A 1 304 ? 9.251 -16.237 -20.030 1.00 54.53 304 VAL A C 1
ATOM 2495 O O . VAL A 1 304 ? 8.592 -16.455 -19.009 1.00 54.53 304 VAL A O 1
ATOM 2498 N N . PRO A 1 305 ? 10.476 -16.778 -20.217 1.00 57.94 305 PRO A N 1
ATOM 2499 C CA . PRO A 1 305 ? 11.211 -17.408 -19.124 1.00 57.94 305 PRO A CA 1
ATOM 2500 C C . PRO A 1 305 ? 11.214 -16.452 -17.932 1.00 57.94 305 PRO A C 1
ATOM 2502 O O . PRO A 1 305 ? 11.401 -15.262 -18.175 1.00 57.94 305 PRO A O 1
ATOM 2505 N N . PRO A 1 306 ? 10.996 -16.911 -16.688 1.00 59.38 306 PRO A N 1
ATOM 2506 C CA . PRO A 1 306 ? 10.917 -16.023 -15.534 1.00 59.38 306 PRO A CA 1
ATOM 2507 C C . PRO A 1 306 ? 12.083 -15.033 -15.551 1.00 59.38 306 PRO A C 1
ATOM 2509 O O . PRO A 1 306 ? 13.233 -15.430 -15.399 1.00 59.38 306 PRO A O 1
ATOM 2512 N N . ALA A 1 307 ? 11.793 -13.762 -15.831 1.00 58.62 307 ALA A N 1
ATOM 2513 C CA . ALA A 1 307 ? 12.793 -12.725 -15.692 1.00 58.62 307 ALA A CA 1
ATOM 2514 C C . ALA A 1 307 ? 12.987 -12.510 -14.197 1.00 58.62 307 ALA A C 1
ATOM 2516 O O . ALA A 1 307 ? 12.007 -12.347 -13.465 1.00 58.62 307 ALA A O 1
ATOM 2517 N N . ASP A 1 308 ? 14.236 -12.516 -13.749 1.00 80.94 308 ASP A N 1
ATOM 2518 C CA . ASP A 1 308 ? 14.529 -12.389 -12.325 1.00 80.94 308 ASP A CA 1
ATOM 2519 C C . ASP A 1 308 ? 14.251 -10.972 -11.813 1.00 80.94 308 ASP A C 1
ATOM 2521 O O . ASP A 1 308 ? 13.970 -10.769 -10.632 1.00 80.94 308 ASP A O 1
ATOM 2525 N N . ILE A 1 309 ? 14.331 -9.980 -12.707 1.00 89.94 309 ILE A N 1
ATOM 2526 C CA . ILE A 1 309 ? 14.189 -8.570 -12.363 1.00 89.94 309 ILE A CA 1
ATOM 2527 C C . ILE A 1 309 ? 13.225 -7.901 -13.331 1.00 89.94 309 ILE A C 1
ATOM 2529 O O . ILE A 1 309 ? 13.445 -7.846 -14.543 1.00 89.94 309 ILE A O 1
ATOM 2533 N N . PHE A 1 310 ? 12.181 -7.312 -12.769 1.00 89.25 310 PHE A N 1
ATOM 2534 C CA . PHE A 1 310 ? 11.241 -6.468 -13.482 1.00 89.25 310 PHE A CA 1
ATOM 2535 C C . PHE A 1 310 ? 11.439 -5.007 -13.060 1.00 89.25 310 PHE A C 1
ATOM 2537 O O . PHE A 1 310 ? 11.510 -4.736 -11.865 1.00 89.25 310 PHE A O 1
ATOM 2544 N N . VAL A 1 311 ? 11.509 -4.056 -13.998 1.00 90.38 311 VAL A N 1
ATOM 2545 C CA . VAL A 1 311 ? 11.694 -2.620 -13.711 1.00 90.38 311 VAL A CA 1
ATOM 2546 C C . VAL A 1 311 ? 10.606 -1.778 -14.376 1.00 90.38 311 VAL A C 1
ATOM 2548 O O . VAL A 1 311 ? 10.448 -1.797 -15.598 1.00 90.38 311 VAL A O 1
ATOM 2551 N N . SER A 1 312 ? 9.894 -0.994 -13.564 1.00 88.88 312 SER A N 1
ATOM 2552 C CA . SER A 1 312 ? 9.023 0.093 -14.014 1.00 88.88 312 SER A CA 1
ATOM 2553 C C . SER A 1 312 ? 9.818 1.373 -14.165 1.00 88.88 312 SER A C 1
ATOM 2555 O O . SER A 1 312 ? 10.464 1.801 -13.209 1.00 88.88 312 SER A O 1
ATOM 2557 N N . TYR A 1 313 ? 9.684 2.032 -15.309 1.00 88.00 313 TYR A N 1
ATOM 2558 C CA . TYR A 1 313 ? 10.119 3.415 -15.503 1.00 88.00 313 TYR A CA 1
ATOM 2559 C C . TYR A 1 313 ? 8.937 4.388 -15.595 1.00 88.00 313 TYR A C 1
ATOM 2561 O O . TYR A 1 313 ? 9.154 5.546 -15.927 1.00 88.00 313 TYR A O 1
ATOM 2569 N N . TYR A 1 314 ? 7.705 3.924 -15.325 1.00 81.25 314 TYR A N 1
ATOM 2570 C CA . TYR A 1 314 ? 6.410 4.635 -15.297 1.00 81.25 314 TYR A CA 1
ATOM 2571 C C . TYR A 1 314 ? 6.084 5.572 -16.481 1.00 81.25 314 TYR A C 1
ATOM 2573 O O . TYR A 1 314 ? 5.101 5.379 -17.203 1.00 81.25 314 TYR A O 1
ATOM 2581 N N . TYR A 1 315 ? 6.884 6.615 -16.693 1.00 80.25 315 TYR A N 1
ATOM 2582 C CA . TYR A 1 315 ? 6.791 7.532 -17.822 1.00 80.25 315 TYR A CA 1
ATOM 2583 C C . TYR A 1 315 ? 7.387 6.968 -19.112 1.00 80.25 315 TYR A C 1
ATOM 2585 O O . TYR A 1 315 ? 6.866 7.292 -20.177 1.00 80.25 315 TYR A O 1
ATOM 2593 N N . ASP A 1 316 ? 8.405 6.110 -19.032 1.00 86.25 316 ASP A N 1
ATOM 2594 C CA . ASP A 1 316 ? 9.147 5.667 -20.223 1.00 86.25 316 ASP A CA 1
ATOM 2595 C C . ASP A 1 316 ? 8.731 4.280 -20.721 1.00 86.25 316 ASP A C 1
ATOM 2597 O O . ASP A 1 316 ? 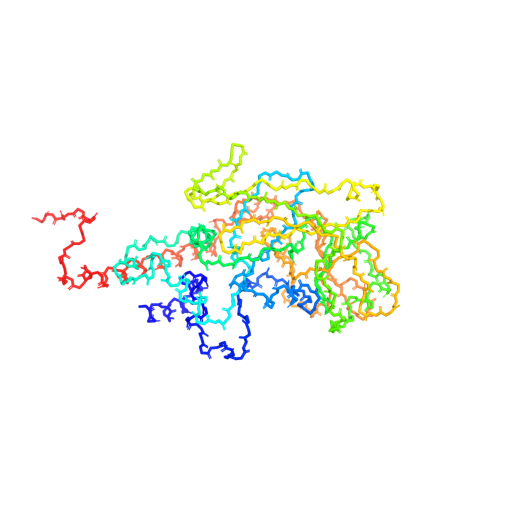8.821 3.987 -21.914 1.00 86.25 316 ASP A O 1
ATOM 2601 N N . GLY A 1 317 ? 8.257 3.421 -19.819 1.00 86.12 317 GLY A N 1
ATOM 2602 C CA . GLY A 1 317 ? 7.892 2.043 -20.124 1.00 86.12 317 GLY A CA 1
ATOM 2603 C C . GLY A 1 317 ? 8.333 1.064 -19.045 1.00 86.12 317 GLY A C 1
ATOM 2604 O O . GLY A 1 317 ? 8.610 1.443 -17.908 1.00 86.12 317 GLY A O 1
ATOM 2605 N N . ASN A 1 318 ? 8.399 -0.208 -19.418 1.00 87.06 318 ASN A N 1
ATOM 2606 C CA . ASN A 1 318 ? 8.685 -1.323 -18.525 1.00 87.06 318 ASN A CA 1
ATOM 2607 C C . ASN A 1 318 ? 9.731 -2.252 -19.133 1.00 87.06 318 ASN A C 1
ATOM 2609 O O . ASN A 1 318 ? 9.715 -2.501 -20.339 1.00 87.06 318 ASN A O 1
ATOM 2613 N N . ALA A 1 319 ? 10.625 -2.787 -18.310 1.00 88.19 319 ALA A N 1
ATOM 2614 C CA . ALA A 1 319 ? 11.688 -3.674 -18.757 1.00 88.19 319 ALA A CA 1
ATOM 2615 C C . ALA A 1 319 ? 11.789 -4.922 -17.889 1.00 88.19 319 ALA A C 1
ATOM 2617 O O . ALA A 1 319 ? 11.507 -4.887 -16.693 1.00 88.19 319 ALA A O 1
ATOM 2618 N N . ALA A 1 320 ? 12.242 -6.006 -18.506 1.00 88.88 320 ALA A N 1
ATOM 2619 C CA . ALA A 1 320 ? 12.620 -7.225 -17.813 1.00 88.88 320 ALA A CA 1
ATOM 2620 C C . ALA A 1 320 ? 14.098 -7.516 -18.085 1.00 88.88 320 ALA A C 1
ATOM 2622 O O . ALA A 1 320 ? 14.575 -7.307 -19.207 1.00 88.88 320 ALA A O 1
ATOM 2623 N N . PHE A 1 321 ? 14.807 -7.984 -17.065 1.00 89.38 321 PHE A N 1
ATOM 2624 C CA . PHE A 1 321 ? 16.238 -8.264 -17.112 1.00 89.38 321 PHE A CA 1
ATOM 2625 C C . PHE A 1 321 ? 16.528 -9.679 -16.621 1.00 89.38 321 PHE A C 1
ATOM 2627 O O . PHE A 1 321 ? 15.837 -10.205 -15.747 1.00 89.38 321 PHE A O 1
ATOM 2634 N N . ASP A 1 322 ? 17.555 -10.276 -17.213 1.00 88.19 322 ASP A N 1
ATOM 2635 C CA . ASP A 1 322 ? 18.132 -11.539 -16.777 1.00 88.19 322 ASP A CA 1
ATOM 2636 C C . ASP A 1 322 ? 18.995 -11.308 -15.529 1.00 88.19 322 ASP A C 1
ATOM 2638 O O . ASP A 1 322 ? 19.854 -10.421 -15.512 1.00 88.19 322 ASP A O 1
ATOM 2642 N N . GLY A 1 323 ? 18.764 -12.084 -14.471 1.00 86.38 323 GLY A N 1
ATOM 2643 C CA . GLY A 1 323 ? 19.440 -11.908 -13.188 1.00 86.38 323 GLY A CA 1
ATOM 2644 C C . GLY A 1 323 ? 20.903 -12.349 -13.184 1.00 86.38 323 GLY A C 1
ATOM 2645 O O . GLY A 1 323 ? 21.639 -11.995 -12.268 1.00 86.38 323 GLY A O 1
ATOM 2646 N N . GLN A 1 324 ? 21.356 -13.106 -14.187 1.00 85.94 324 GLN A N 1
ATOM 2647 C CA . GLN A 1 324 ? 22.739 -13.590 -14.254 1.00 85.94 324 GLN A CA 1
ATOM 2648 C C . GLN A 1 324 ? 23.645 -12.628 -15.018 1.00 85.94 324 GLN A C 1
ATOM 2650 O O . GLN A 1 324 ? 24.774 -12.365 -14.610 1.00 85.94 324 GLN A O 1
ATOM 2655 N N . THR A 1 325 ? 23.150 -12.114 -16.137 1.00 87.88 325 THR A N 1
ATOM 2656 C CA . THR A 1 325 ? 23.907 -11.284 -17.078 1.00 87.88 325 THR A CA 1
ATOM 2657 C C . THR A 1 325 ? 23.622 -9.794 -16.906 1.00 87.88 325 THR A C 1
ATOM 2659 O O . THR A 1 325 ? 24.432 -8.966 -17.317 1.00 87.88 325 THR A O 1
ATOM 2662 N N . GLY A 1 326 ? 22.472 -9.434 -16.322 1.00 88.06 326 GLY A N 1
ATOM 2663 C CA . GLY A 1 326 ? 21.971 -8.058 -16.296 1.00 88.06 326 GLY A CA 1
ATOM 2664 C C . GLY A 1 326 ? 21.503 -7.563 -17.665 1.00 88.06 326 GLY A C 1
ATOM 2665 O O . GLY A 1 326 ? 21.126 -6.393 -17.800 1.00 88.06 326 GLY A O 1
ATOM 2666 N N . GLU A 1 327 ? 21.517 -8.430 -18.684 1.00 89.81 327 GLU A N 1
ATOM 2667 C CA . GLU A 1 327 ? 21.028 -8.101 -20.010 1.00 89.81 327 GLU A CA 1
ATOM 2668 C C . GLU A 1 327 ? 19.509 -7.974 -19.998 1.00 89.81 327 GLU A 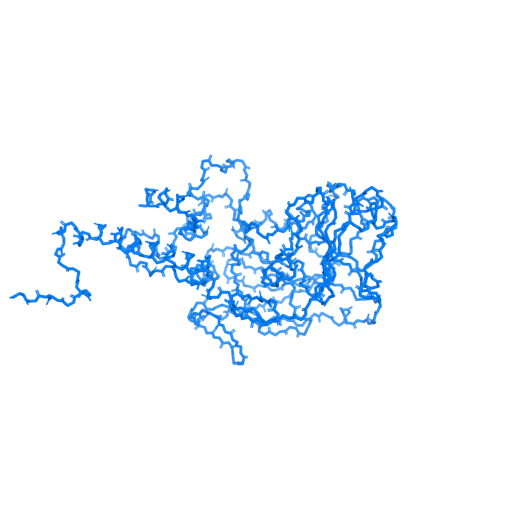C 1
ATOM 2670 O O . GLU A 1 327 ? 18.766 -8.709 -19.342 1.00 89.81 327 GLU A O 1
ATOM 2675 N N . ARG A 1 328 ? 19.029 -6.996 -20.758 1.00 89.75 328 ARG A N 1
ATOM 2676 C CA . ARG A 1 328 ? 17.605 -6.754 -20.902 1.00 89.75 328 ARG A CA 1
ATOM 2677 C C . ARG A 1 328 ? 16.995 -7.813 -21.811 1.00 89.75 328 ARG A C 1
ATOM 2679 O O . ARG A 1 328 ? 17.265 -7.822 -23.011 1.00 89.75 328 ARG A O 1
ATOM 2686 N N . THR A 1 329 ? 16.092 -8.615 -21.267 1.00 87.00 329 THR A N 1
ATOM 2687 C CA . THR A 1 329 ? 15.352 -9.622 -22.035 1.00 87.00 329 THR A CA 1
ATOM 2688 C C . THR A 1 329 ? 14.164 -9.002 -22.765 1.00 87.00 329 THR A C 1
ATOM 2690 O O . THR A 1 329 ? 13.874 -9.381 -23.896 1.00 87.00 329 THR A O 1
ATOM 2693 N N . HIS A 1 330 ? 13.499 -8.012 -22.154 1.00 86.56 330 HIS A N 1
ATOM 2694 C CA . HIS A 1 330 ? 12.315 -7.365 -22.726 1.00 86.56 330 HIS A CA 1
ATOM 2695 C C . HIS A 1 330 ? 12.309 -5.855 -22.496 1.00 86.56 330 HIS A C 1
ATOM 2697 O O . HIS A 1 330 ? 12.717 -5.359 -21.446 1.00 86.56 330 HIS A O 1
ATOM 2703 N N . TRP A 1 331 ? 11.786 -5.123 -23.480 1.00 87.44 331 TRP A N 1
ATOM 2704 C CA . TRP A 1 331 ? 11.506 -3.694 -23.387 1.00 87.44 331 TRP A CA 1
ATOM 2705 C C . TRP A 1 331 ? 10.116 -3.393 -23.925 1.00 87.44 331 TRP A C 1
ATOM 2707 O O . TRP A 1 331 ? 9.811 -3.687 -25.080 1.00 87.44 331 TRP A O 1
ATOM 2717 N N . LEU A 1 332 ? 9.297 -2.774 -23.087 1.00 85.12 332 LEU A N 1
ATOM 2718 C CA . LEU A 1 332 ? 7.962 -2.310 -23.417 1.00 85.12 332 LEU A CA 1
ATOM 2719 C C . LEU A 1 332 ? 7.920 -0.797 -23.232 1.00 85.12 332 LEU A C 1
ATOM 2721 O O . LEU A 1 332 ? 7.547 -0.329 -22.152 1.00 85.12 332 LEU A O 1
ATOM 2725 N N . PRO A 1 333 ? 8.316 -0.023 -24.257 1.00 86.56 333 PRO A N 1
ATOM 2726 C CA . PRO A 1 333 ? 8.231 1.423 -24.182 1.00 86.56 333 PRO A CA 1
ATOM 2727 C C . PRO A 1 333 ? 6.775 1.842 -24.016 1.00 86.56 333 PRO A C 1
ATOM 2729 O O . PRO A 1 333 ? 5.861 1.223 -24.578 1.00 86.56 333 PRO A O 1
ATOM 2732 N N . LYS A 1 334 ? 6.563 2.934 -23.287 1.00 84.06 334 LYS A N 1
ATOM 2733 C CA . LYS A 1 334 ? 5.253 3.562 -23.198 1.00 84.06 334 LYS A CA 1
ATOM 2734 C C . LYS A 1 334 ? 4.797 3.964 -24.598 1.00 84.06 334 LYS A C 1
ATOM 2736 O O . LYS A 1 334 ? 5.527 4.609 -25.351 1.00 84.06 334 LYS A O 1
ATOM 2741 N N . LYS A 1 335 ? 3.574 3.578 -24.953 1.00 82.94 335 LYS A N 1
ATOM 2742 C CA . LYS A 1 335 ? 2.966 3.908 -26.245 1.00 82.94 335 LYS A CA 1
ATOM 2743 C C . LYS A 1 335 ? 1.948 5.031 -26.087 1.00 82.94 335 LYS A C 1
ATOM 2745 O O . LYS A 1 335 ? 1.409 5.259 -25.005 1.00 82.94 335 LYS A O 1
ATOM 2750 N N . LYS A 1 336 ? 1.663 5.722 -27.192 1.00 86.50 336 LYS A N 1
ATOM 2751 C CA . LYS A 1 336 ? 0.456 6.546 -27.292 1.00 86.50 336 LYS A CA 1
ATOM 2752 C C . LYS A 1 336 ? -0.750 5.610 -27.293 1.00 86.50 336 LYS A C 1
ATOM 2754 O O . LYS A 1 336 ? -0.767 4.659 -28.068 1.00 86.50 336 LYS A O 1
ATOM 2759 N N . GLU A 1 337 ? -1.729 5.883 -26.444 1.00 86.75 337 GLU A N 1
ATOM 2760 C CA . GLU A 1 337 ? -2.892 5.024 -26.225 1.00 86.75 337 GLU A CA 1
ATOM 2761 C C . GLU A 1 337 ? -4.151 5.873 -26.041 1.00 86.75 337 GLU A C 1
ATOM 2763 O O . GLU A 1 337 ? -4.077 7.001 -25.546 1.00 86.75 337 GLU A O 1
ATOM 2768 N N . ASP A 1 338 ? -5.302 5.310 -26.404 1.00 86.81 338 ASP A N 1
ATOM 2769 C CA . ASP A 1 338 ? -6.609 5.898 -26.126 1.00 86.81 338 ASP A CA 1
ATOM 2770 C C . ASP A 1 338 ? -7.118 5.326 -24.795 1.00 86.81 338 ASP A C 1
ATOM 2772 O O . ASP A 1 338 ? -7.437 4.138 -24.687 1.00 86.81 338 ASP A O 1
ATOM 2776 N N . CYS A 1 339 ? -7.150 6.159 -23.753 1.00 84.81 339 CYS A N 1
ATOM 2777 C CA . CYS A 1 339 ? -7.459 5.741 -22.385 1.00 84.81 339 CYS A CA 1
ATOM 2778 C C . CYS A 1 339 ? -8.876 6.120 -21.943 1.00 84.81 339 CYS A C 1
ATOM 2780 O O . CYS A 1 339 ? -9.391 7.194 -22.244 1.00 84.81 339 CYS A O 1
ATOM 2782 N N . SER A 1 340 ? -9.483 5.236 -21.155 1.00 84.19 340 SER A N 1
ATOM 2783 C CA . SER A 1 340 ? -10.756 5.437 -20.459 1.00 84.19 340 SER A CA 1
ATOM 2784 C C . SER A 1 340 ? -10.620 5.049 -18.984 1.00 84.19 340 SER A C 1
ATOM 2786 O O . SER A 1 340 ? -9.614 4.467 -18.576 1.00 84.19 340 SER A O 1
ATOM 2788 N N . THR A 1 341 ? -11.664 5.274 -18.185 1.00 76.75 341 THR A N 1
ATOM 2789 C CA . THR A 1 341 ? -11.738 4.806 -16.788 1.00 76.75 341 THR A CA 1
ATOM 2790 C C . THR A 1 341 ? -11.573 3.290 -16.632 1.00 76.75 341 THR A C 1
ATOM 2792 O O . THR A 1 341 ? -11.155 2.834 -15.571 1.00 76.75 341 THR A O 1
ATOM 2795 N N . TYR A 1 342 ? -11.851 2.506 -17.679 1.00 77.75 342 TYR A N 1
ATOM 2796 C CA . TYR A 1 342 ? -11.721 1.042 -17.677 1.00 77.75 342 TYR A CA 1
ATOM 2797 C C . TYR A 1 342 ? -10.381 0.543 -18.240 1.00 77.75 342 TYR A C 1
ATOM 2799 O O . TYR A 1 342 ? -10.129 -0.662 -18.267 1.00 77.75 342 TYR A O 1
ATOM 2807 N N . GLY A 1 343 ? -9.523 1.465 -18.682 1.00 83.38 343 GLY A N 1
ATOM 2808 C CA . GLY A 1 343 ? -8.194 1.200 -19.219 1.00 83.38 343 GLY A CA 1
ATOM 2809 C C . GLY A 1 343 ? -7.982 1.753 -20.624 1.00 83.38 343 GLY A C 1
ATOM 2810 O O . GLY A 1 343 ? -8.846 2.437 -21.183 1.00 83.38 343 GLY A O 1
ATOM 2811 N N . CYS A 1 344 ? -6.813 1.447 -21.171 1.00 85.94 344 CYS A N 1
ATOM 2812 C CA . CYS A 1 344 ? -6.285 1.981 -22.413 1.00 85.94 344 CYS A CA 1
ATOM 2813 C C . CYS A 1 344 ? -6.249 0.929 -23.526 1.00 85.94 344 CYS A C 1
ATOM 2815 O O . CYS A 1 344 ? -6.180 -0.281 -23.279 1.00 85.94 344 CYS A O 1
ATOM 2817 N N . VAL A 1 345 ? -6.320 1.406 -24.765 1.00 86.62 345 VAL A N 1
ATOM 2818 C CA . VAL A 1 345 ? -6.236 0.605 -25.991 1.00 86.62 345 VAL A CA 1
ATOM 2819 C C . VAL A 1 345 ? -5.278 1.264 -26.981 1.00 86.62 345 VAL A C 1
ATOM 2821 O O . VAL A 1 345 ? -4.958 2.446 -26.846 1.00 86.62 345 VAL A O 1
ATOM 2824 N N . GLU A 1 346 ? -4.802 0.510 -27.974 1.00 87.25 346 GLU A N 1
ATOM 2825 C CA . GLU A 1 346 ? -4.001 1.117 -29.041 1.00 87.25 346 GLU A CA 1
ATOM 2826 C C . GLU A 1 346 ? -4.844 2.125 -29.841 1.00 87.25 346 GLU A C 1
ATOM 2828 O O . GLU A 1 346 ? -6.056 1.921 -29.978 1.00 87.25 346 GLU A O 1
ATOM 2833 N N . PRO A 1 347 ? -4.230 3.188 -30.393 1.00 88.50 347 PRO A N 1
ATOM 2834 C CA . PRO A 1 347 ? -4.958 4.213 -31.124 1.00 88.50 347 PRO A CA 1
ATOM 2835 C C . PRO A 1 347 ? -5.825 3.629 -32.242 1.00 88.50 347 PRO A C 1
ATOM 2837 O O . PRO A 1 347 ? -5.347 2.858 -33.076 1.00 88.50 347 PRO A O 1
ATOM 2840 N N . GLY A 1 348 ? -7.104 4.004 -32.258 1.00 86.12 348 GLY A N 1
ATOM 2841 C CA . GLY A 1 348 ? -8.073 3.529 -33.253 1.00 86.12 348 GLY A CA 1
ATOM 2842 C C . GLY A 1 348 ? -8.691 2.154 -32.970 1.00 86.12 348 GLY A C 1
ATOM 2843 O O . GLY A 1 348 ? -9.563 1.723 -33.725 1.00 86.12 348 GLY A O 1
ATOM 2844 N N . GLN A 1 349 ? -8.304 1.467 -31.890 1.00 87.19 349 GLN A N 1
ATOM 2845 C CA . GLN A 1 349 ? -9.021 0.276 -31.433 1.00 87.19 349 GLN A CA 1
ATOM 2846 C C . GLN A 1 349 ? -10.326 0.647 -30.721 1.00 87.19 349 GLN A C 1
ATOM 2848 O O . GLN A 1 349 ? -10.441 1.683 -30.067 1.00 87.19 349 GLN A O 1
ATOM 2853 N N . ALA A 1 350 ? -11.305 -0.259 -30.782 1.00 87.19 350 ALA A N 1
ATOM 2854 C CA . ALA A 1 350 ? -12.533 -0.117 -30.013 1.00 87.19 350 ALA A CA 1
ATOM 2855 C C . ALA A 1 350 ? -12.228 -0.045 -28.496 1.00 87.19 350 ALA A C 1
ATOM 2857 O O . ALA A 1 350 ? -11.417 -0.845 -27.994 1.00 87.19 350 ALA A O 1
ATOM 2858 N N . PRO A 1 351 ? -12.890 0.864 -27.749 1.00 88.25 351 PRO A N 1
ATOM 2859 C CA . PRO A 1 351 ? -12.748 0.965 -26.300 1.00 88.25 351 PRO A CA 1
ATOM 2860 C C . PRO A 1 351 ? -12.990 -0.372 -25.596 1.00 88.25 351 PRO A C 1
ATOM 2862 O O . PRO A 1 351 ? -13.801 -1.182 -26.045 1.00 88.25 351 PRO A O 1
ATOM 2865 N N . ILE A 1 352 ? -12.348 -0.581 -24.439 1.00 86.00 352 ILE A N 1
ATOM 2866 C CA . ILE A 1 352 ? -12.458 -1.829 -23.656 1.00 86.00 352 ILE A CA 1
ATOM 2867 C C . ILE A 1 352 ? -13.920 -2.229 -23.419 1.00 86.00 352 ILE A C 1
ATOM 2869 O O . ILE A 1 352 ? -14.246 -3.405 -23.537 1.00 86.00 352 ILE A O 1
ATOM 2873 N N . MET A 1 353 ? -14.804 -1.259 -23.169 1.00 86.75 353 MET A N 1
ATOM 2874 C CA . MET A 1 353 ? -16.227 -1.500 -22.907 1.00 86.75 353 MET A CA 1
ATOM 2875 C C . MET A 1 353 ? -16.979 -2.195 -24.052 1.00 86.75 353 MET A C 1
ATOM 2877 O O . MET A 1 353 ? -18.007 -2.823 -23.820 1.00 86.75 353 MET A O 1
ATOM 2881 N N . GLN A 1 354 ? -16.485 -2.077 -25.285 1.00 88.31 354 GLN A N 1
ATOM 2882 C CA . GLN A 1 354 ? -17.097 -2.685 -26.468 1.00 88.31 354 GLN A CA 1
ATOM 2883 C C . GLN A 1 354 ? -16.565 -4.097 -26.749 1.00 88.31 354 GLN A C 1
ATOM 2885 O O . GLN A 1 354 ? -17.062 -4.762 -27.652 1.00 88.31 354 GLN A O 1
ATOM 2890 N N . ARG A 1 355 ? -15.559 -4.568 -26.000 1.00 86.38 355 ARG A N 1
ATOM 2891 C CA . ARG A 1 355 ? -14.960 -5.895 -26.194 1.00 86.38 355 ARG A CA 1
ATOM 2892 C C . ARG A 1 355 ? -15.835 -6.977 -25.566 1.00 86.38 355 ARG A C 1
ATOM 2894 O O . ARG A 1 355 ? -16.326 -6.801 -24.451 1.00 86.38 355 ARG A O 1
ATOM 2901 N N . GLU A 1 356 ? -15.944 -8.128 -26.227 1.00 86.62 356 GLU A N 1
ATOM 2902 C CA . GLU A 1 356 ? -16.727 -9.279 -25.745 1.00 86.62 356 GLU A CA 1
ATOM 2903 C C . GLU A 1 356 ? -16.319 -9.726 -24.338 1.00 86.62 356 GLU A C 1
ATOM 2905 O O . GLU A 1 356 ? -17.170 -10.049 -23.518 1.00 86.62 356 GLU A O 1
ATOM 2910 N N . THR A 1 357 ? -15.026 -9.685 -24.011 1.00 82.31 357 THR A N 1
ATOM 2911 C CA . THR A 1 357 ? -14.527 -10.046 -22.675 1.00 82.31 357 THR A CA 1
ATOM 2912 C C . THR A 1 357 ? -15.030 -9.103 -21.588 1.00 82.31 357 THR A C 1
ATOM 2914 O O . THR A 1 357 ? -15.395 -9.552 -20.501 1.00 82.31 357 THR A O 1
ATOM 2917 N N . PHE A 1 358 ? -15.097 -7.800 -21.873 1.00 83.75 358 PHE A N 1
ATOM 2918 C CA . PHE A 1 358 ? -15.668 -6.829 -20.946 1.00 83.75 358 PHE A CA 1
ATOM 2919 C C . PHE A 1 358 ? -17.180 -7.009 -20.834 1.00 83.75 358 PHE A C 1
ATOM 2921 O O . PHE A 1 358 ? -17.706 -7.012 -19.726 1.00 83.75 358 PHE A O 1
ATOM 2928 N N . GLN A 1 359 ? -17.871 -7.229 -21.954 1.00 85.38 359 GLN A N 1
ATOM 2929 C CA . GLN A 1 359 ? -19.304 -7.524 -21.959 1.00 85.38 359 GLN A CA 1
ATOM 2930 C C . GLN A 1 359 ? -19.612 -8.790 -21.146 1.00 85.38 359 GLN A C 1
ATOM 2932 O O . GLN A 1 359 ? -20.519 -8.791 -20.312 1.00 85.38 359 GLN A O 1
ATOM 2937 N N . HIS A 1 360 ? -18.797 -9.835 -21.291 1.00 82.50 360 HIS A N 1
ATOM 2938 C CA . HIS A 1 360 ? -18.890 -11.051 -20.496 1.00 82.50 360 HIS A CA 1
ATOM 2939 C C . HIS A 1 360 ? -18.652 -10.771 -19.006 1.00 82.50 360 HIS A C 1
ATOM 2941 O O . HIS A 1 360 ? -19.477 -11.167 -18.184 1.00 82.50 360 HIS A O 1
ATOM 2947 N N . TYR A 1 361 ? -17.603 -10.024 -18.642 1.00 79.50 361 TYR A N 1
ATOM 2948 C CA . TYR A 1 361 ? -17.378 -9.573 -17.261 1.00 79.50 361 TYR A CA 1
ATOM 2949 C C . TYR A 1 361 ? -18.581 -8.795 -16.702 1.00 79.50 361 TYR A C 1
ATOM 2951 O O . TYR A 1 361 ? -19.030 -9.052 -15.586 1.00 79.50 361 TYR A O 1
ATOM 2959 N N . THR A 1 362 ? -19.155 -7.871 -17.474 1.00 81.25 362 THR A N 1
ATOM 2960 C CA . THR A 1 362 ? -20.352 -7.143 -17.038 1.00 81.25 362 THR A CA 1
ATOM 2961 C C . THR A 1 362 ? -21.549 -8.074 -16.873 1.00 81.25 362 THR A C 1
ATOM 2963 O O . THR A 1 362 ? -22.270 -7.944 -15.891 1.00 81.25 362 THR A O 1
ATOM 2966 N N . SER A 1 363 ? -21.719 -9.064 -17.755 1.00 79.56 363 SER A N 1
ATOM 2967 C CA . SER A 1 363 ? -22.802 -10.048 -17.659 1.00 79.56 363 SER A CA 1
ATOM 2968 C C . SER A 1 363 ? -22.663 -10.964 -16.438 1.00 79.56 363 SER A C 1
ATOM 2970 O O . SER A 1 363 ? -23.648 -11.212 -15.745 1.00 79.56 363 SER A O 1
ATOM 2972 N N . THR A 1 364 ? -21.446 -11.411 -16.106 1.00 76.50 364 THR A N 1
ATOM 2973 C CA . THR A 1 364 ? -21.192 -12.242 -14.919 1.00 76.50 364 THR A CA 1
ATOM 2974 C C . THR A 1 364 ? -21.363 -11.432 -13.642 1.00 76.50 364 THR A C 1
ATOM 2976 O O . THR A 1 364 ? -21.940 -11.923 -12.674 1.00 76.50 364 THR A O 1
ATOM 2979 N N . ARG A 1 365 ? -20.969 -10.153 -13.654 1.00 75.94 365 ARG A N 1
ATOM 2980 C CA . ARG A 1 365 ? -21.273 -9.215 -12.570 1.00 75.94 365 ARG A CA 1
ATOM 2981 C C . ARG A 1 365 ? -22.779 -8.998 -12.405 1.00 75.94 365 ARG A C 1
ATOM 2983 O O . ARG A 1 365 ? -23.257 -8.960 -11.276 1.00 75.94 365 ARG A O 1
ATOM 2990 N N . SER A 1 366 ? -23.538 -8.888 -13.493 1.00 78.88 366 SER A N 1
ATOM 2991 C CA . SER A 1 366 ? -25.002 -8.835 -13.428 1.00 78.88 366 SER A CA 1
ATOM 2992 C C . SER A 1 366 ? -25.584 -10.118 -12.831 1.00 78.88 366 SER A C 1
ATOM 2994 O O . SER A 1 366 ? -26.413 -10.030 -11.932 1.00 78.88 366 SER A O 1
ATOM 2996 N N . ALA A 1 367 ? -25.104 -11.296 -13.242 1.00 75.44 367 ALA A N 1
ATOM 2997 C CA . ALA A 1 367 ? -25.532 -12.575 -12.669 1.00 75.44 367 ALA A CA 1
ATOM 2998 C C . ALA A 1 367 ? -25.229 -12.671 -11.164 1.00 75.44 367 ALA A C 1
ATOM 3000 O O . ALA A 1 367 ? -26.072 -13.119 -10.391 1.00 75.44 367 ALA A O 1
ATOM 3001 N N . PHE A 1 368 ? -24.065 -12.181 -10.730 1.00 74.56 368 PHE A N 1
ATOM 3002 C CA . PHE A 1 368 ? -23.722 -12.058 -9.313 1.00 74.56 368 PHE A CA 1
ATOM 3003 C C . PHE A 1 368 ? -24.712 -11.164 -8.556 1.00 74.56 368 PHE A C 1
ATOM 3005 O O . PHE A 1 368 ? -25.167 -11.522 -7.471 1.00 74.56 368 PHE A O 1
ATOM 3012 N N . VAL A 1 369 ? -25.054 -10.001 -9.122 1.00 77.50 369 VAL A N 1
ATOM 3013 C CA . VAL A 1 369 ? -26.004 -9.066 -8.504 1.00 77.50 369 VAL A CA 1
ATOM 3014 C C . VAL A 1 369 ? -27.387 -9.705 -8.373 1.00 77.50 369 VAL A C 1
ATOM 3016 O O . VAL A 1 369 ? -28.015 -9.566 -7.325 1.00 77.50 369 VAL A O 1
ATOM 3019 N N . GLU A 1 370 ? -27.845 -10.431 -9.393 1.00 78.94 370 GLU A N 1
ATOM 3020 C CA . GLU A 1 370 ? -29.122 -11.150 -9.348 1.00 78.94 370 GLU A CA 1
ATOM 3021 C C . GLU A 1 370 ? -29.104 -12.303 -8.337 1.00 78.94 370 GLU A C 1
ATOM 3023 O O . GLU A 1 370 ? -30.014 -12.398 -7.516 1.00 78.94 370 GLU A O 1
ATOM 3028 N N . TRP A 1 371 ? -28.036 -13.103 -8.288 1.00 78.38 371 TRP A N 1
ATOM 3029 C CA . TRP A 1 371 ? -27.877 -14.128 -7.253 1.00 78.38 371 TRP A CA 1
ATOM 3030 C C . TRP A 1 371 ? -27.889 -13.523 -5.841 1.00 78.38 371 TRP A C 1
ATOM 3032 O O . T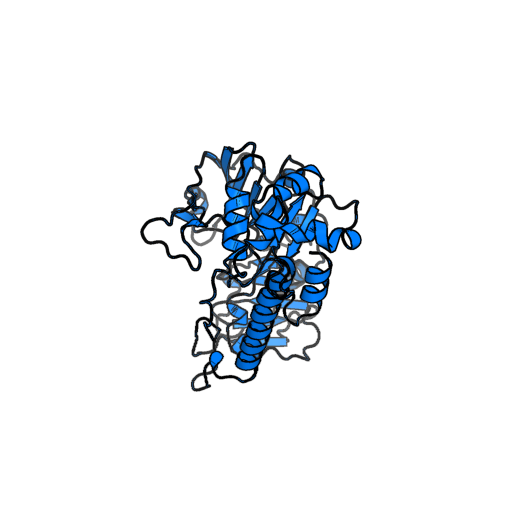RP A 1 371 ? -28.542 -14.052 -4.943 1.00 78.38 371 TRP A O 1
ATOM 3042 N N . TYR A 1 372 ? -27.207 -12.391 -5.628 1.00 75.62 372 TYR A N 1
ATOM 3043 C CA . TYR A 1 372 ? -27.180 -11.730 -4.320 1.00 75.62 372 TYR A CA 1
ATOM 3044 C C . TYR A 1 372 ? -28.573 -11.208 -3.934 1.00 75.62 372 TYR A C 1
ATOM 3046 O O . TYR A 1 372 ? -28.987 -11.367 -2.783 1.00 75.62 372 TYR A O 1
ATOM 3054 N N . LYS A 1 373 ? -29.329 -10.642 -4.893 1.00 77.44 373 LYS A N 1
ATOM 3055 C CA . LYS A 1 373 ? -30.746 -10.264 -4.708 1.00 77.44 373 LYS A CA 1
ATOM 3056 C C . LYS A 1 373 ? -31.581 -11.468 -4.288 1.00 77.44 373 LYS A C 1
ATOM 3058 O O . LYS A 1 373 ? -32.334 -11.374 -3.323 1.00 77.44 373 LYS A O 1
ATOM 3063 N N . GLU A 1 374 ? -31.453 -12.579 -5.005 1.00 78.06 374 GLU A N 1
ATOM 3064 C CA . GLU A 1 374 ? -32.228 -13.795 -4.767 1.00 78.06 374 GLU A CA 1
ATOM 3065 C C . GLU A 1 374 ? -31.890 -14.430 -3.413 1.00 78.06 374 GLU A C 1
ATOM 3067 O O . GLU A 1 374 ? -32.791 -14.689 -2.617 1.00 78.06 374 GLU A O 1
ATOM 3072 N N . SER A 1 375 ? -30.603 -14.589 -3.090 1.00 75.56 375 SER A N 1
ATOM 3073 C CA . SER A 1 375 ? -30.142 -15.102 -1.791 1.00 75.56 375 SER A CA 1
ATOM 3074 C C . SER A 1 375 ? -30.669 -14.253 -0.625 1.00 75.56 375 SER A C 1
ATOM 3076 O O . SER A 1 375 ? -31.082 -14.791 0.408 1.00 75.56 375 SER A O 1
ATOM 3078 N N . LYS A 1 376 ? -30.711 -12.925 -0.788 1.00 75.12 376 LYS A N 1
ATOM 3079 C CA . LYS A 1 376 ? -31.306 -12.007 0.192 1.00 75.12 376 LYS A CA 1
ATOM 3080 C C . LYS A 1 376 ? -32.831 -12.172 0.272 1.00 75.12 376 LYS A C 1
ATOM 3082 O O . LYS A 1 376 ? -33.378 -12.269 1.367 1.00 75.12 376 LYS A O 1
ATOM 3087 N N . ALA A 1 377 ? -33.525 -12.282 -0.861 1.00 75.00 377 ALA A N 1
ATOM 3088 C CA . ALA A 1 377 ? -34.976 -12.487 -0.901 1.00 75.00 377 ALA A CA 1
ATOM 3089 C C . ALA A 1 377 ? -35.420 -13.825 -0.282 1.00 75.00 377 ALA A C 1
ATOM 3091 O O . ALA A 1 377 ? -36.461 -13.872 0.374 1.00 75.00 377 ALA A O 1
ATOM 3092 N N . ILE A 1 378 ? -34.646 -14.900 -0.460 1.00 74.69 378 ILE A N 1
ATOM 3093 C CA . ILE A 1 378 ? -34.888 -16.201 0.183 1.00 74.69 378 ILE A CA 1
ATOM 3094 C C . ILE A 1 378 ? -34.776 -16.074 1.703 1.00 74.69 378 ILE A C 1
ATOM 3096 O O . ILE A 1 378 ? -35.656 -16.545 2.416 1.00 74.69 378 ILE A O 1
ATOM 3100 N N . ARG A 1 379 ? -33.734 -15.402 2.203 1.00 74.56 379 ARG A N 1
ATOM 3101 C CA . ARG A 1 379 ? -33.505 -15.221 3.646 1.00 74.56 379 ARG A CA 1
ATOM 3102 C C . ARG A 1 379 ? -34.569 -14.388 4.330 1.00 74.56 379 ARG A C 1
ATOM 3104 O O . ARG A 1 379 ? -35.085 -14.795 5.365 1.00 74.56 379 ARG A O 1
ATOM 3111 N N . MET A 1 380 ? -34.940 -13.275 3.707 1.00 74.25 380 MET A N 1
ATOM 3112 C CA . MET A 1 380 ? -36.035 -12.451 4.203 1.00 74.25 380 MET A CA 1
ATOM 3113 C C . MET A 1 380 ? -37.375 -13.187 4.121 1.00 74.25 380 MET A C 1
ATOM 3115 O O . MET A 1 380 ? -38.329 -12.754 4.744 1.00 74.25 380 MET A O 1
ATOM 3119 N N . GLY A 1 381 ? -37.464 -14.301 3.387 1.00 72.50 381 GLY A N 1
ATOM 3120 C CA . GLY A 1 381 ? -38.682 -15.084 3.243 1.00 72.50 381 GLY A CA 1
ATOM 3121 C C . GLY A 1 381 ? -39.611 -14.602 2.128 1.00 72.50 381 GLY A C 1
ATOM 3122 O O . GLY A 1 381 ? -40.722 -15.110 1.984 1.00 72.50 381 GLY A O 1
ATOM 3123 N N . TYR A 1 382 ? -39.181 -13.620 1.333 1.00 76.88 382 TYR A N 1
ATOM 3124 C CA . TYR A 1 382 ? -39.958 -13.082 0.217 1.00 76.88 382 TYR A CA 1
ATOM 3125 C C . TYR A 1 382 ? -40.032 -14.072 -0.946 1.00 76.88 382 TYR A C 1
ATOM 3127 O O . TYR A 1 382 ? -41.098 -14.264 -1.524 1.00 76.88 382 TYR A O 1
ATOM 3135 N N . ALA A 1 383 ? -38.919 -14.736 -1.277 1.00 76.69 383 ALA A N 1
ATOM 3136 C CA . ALA A 1 383 ? -38.890 -15.712 -2.372 1.00 76.69 383 ALA A CA 1
ATOM 3137 C C . ALA A 1 383 ? -39.626 -17.016 -2.017 1.00 76.69 383 ALA A C 1
ATOM 3139 O O . ALA A 1 383 ? -40.149 -17.698 -2.893 1.00 76.69 383 ALA A O 1
ATOM 3140 N N . THR A 1 384 ? -39.693 -17.348 -0.728 1.00 77.62 384 THR A N 1
ATOM 3141 C CA . THR A 1 384 ? -40.380 -18.535 -0.200 1.00 77.62 384 THR A CA 1
ATOM 3142 C C . THR A 1 384 ? -41.829 -18.255 0.208 1.00 77.62 384 THR A C 1
ATOM 3144 O O . THR A 1 384 ? -42.537 -19.182 0.590 1.00 77.62 384 THR A O 1
ATOM 3147 N N . GLY A 1 385 ? -42.280 -16.994 0.153 1.00 74.56 385 GLY A N 1
ATOM 3148 C CA . GLY A 1 385 ? -43.627 -16.576 0.553 1.00 74.56 385 GLY A CA 1
ATOM 3149 C C . GLY A 1 385 ? -43.893 -16.638 2.062 1.00 74.56 385 GLY A C 1
ATOM 3150 O O . GLY A 1 385 ? -45.042 -16.541 2.484 1.00 74.56 385 GLY A O 1
ATOM 3151 N N . THR A 1 386 ? -42.856 -16.792 2.886 1.00 77.06 386 THR A N 1
ATOM 3152 C CA . THR A 1 386 ? -42.984 -16.983 4.338 1.00 77.06 386 THR A CA 1
ATOM 3153 C C . THR A 1 386 ? -43.252 -15.690 5.108 1.00 77.06 386 THR A C 1
ATOM 3155 O O . THR A 1 386 ? -43.761 -15.767 6.221 1.00 77.06 386 THR A O 1
ATOM 3158 N N . VAL A 1 387 ? -42.957 -14.512 4.541 1.00 74.50 387 VAL A N 1
ATOM 3159 C CA . VAL A 1 387 ? -43.222 -13.202 5.185 1.00 74.50 387 VAL A CA 1
ATOM 3160 C C . VAL A 1 387 ? -44.115 -12.264 4.354 1.00 74.50 387 VAL A C 1
ATOM 3162 O O . VAL A 1 387 ? -44.246 -11.087 4.677 1.00 74.50 387 VAL A O 1
ATOM 3165 N N . GLY A 1 388 ? -44.743 -12.769 3.285 1.00 70.88 388 GLY A N 1
ATOM 3166 C CA . GLY A 1 388 ? -45.514 -11.963 2.327 1.00 70.88 388 GLY A CA 1
ATOM 3167 C C . GLY A 1 388 ? -44.684 -11.462 1.137 1.00 70.88 388 GLY A C 1
ATOM 3168 O O . GLY A 1 388 ? -43.560 -11.907 0.922 1.00 70.88 388 GLY A O 1
ATOM 3169 N N . SER A 1 389 ? -45.259 -10.584 0.309 1.00 69.12 389 SER A N 1
ATOM 3170 C CA . SER A 1 389 ? -44.580 -9.995 -0.855 1.00 69.12 389 SER A CA 1
ATOM 3171 C C . SER A 1 389 ? -43.615 -8.881 -0.445 1.00 69.12 389 SER A C 1
ATOM 3173 O O . SER A 1 389 ? -43.913 -8.121 0.472 1.00 69.12 389 SER A O 1
ATOM 3175 N N . ASP A 1 390 ? -42.499 -8.752 -1.167 1.00 68.38 390 ASP A N 1
ATOM 3176 C CA . ASP A 1 390 ? -41.506 -7.686 -0.981 1.00 68.38 390 ASP A CA 1
ATOM 3177 C C . ASP A 1 390 ? -42.173 -6.291 -1.010 1.00 68.38 390 ASP A C 1
ATOM 3179 O O . ASP A 1 390 ? -42.689 -5.897 -2.060 1.00 68.38 390 ASP A O 1
ATOM 3183 N N . PRO A 1 391 ? -42.171 -5.532 0.105 1.00 62.66 391 PRO A N 1
ATOM 3184 C CA . PRO A 1 391 ? -42.868 -4.249 0.212 1.00 62.66 391 PRO A CA 1
ATOM 3185 C C . PRO A 1 391 ? -42.259 -3.155 -0.675 1.00 62.66 391 PRO A C 1
ATOM 3187 O O . PRO A 1 391 ? -42.895 -2.129 -0.905 1.00 62.66 391 PRO A O 1
ATOM 3190 N N . SER A 1 392 ? -41.040 -3.359 -1.188 1.00 61.75 392 SER A N 1
ATOM 3191 C CA . SER A 1 392 ? -40.403 -2.449 -2.145 1.00 61.75 392 SER A CA 1
ATOM 3192 C C . SER A 1 392 ? -40.872 -2.660 -3.589 1.00 61.75 392 SER A C 1
ATOM 3194 O O . SER A 1 392 ? -40.596 -1.828 -4.456 1.00 61.75 392 SER A O 1
ATOM 3196 N N . LYS A 1 393 ? -41.597 -3.751 -3.867 1.00 60.06 393 LYS A N 1
ATOM 3197 C CA . LYS A 1 393 ? -42.159 -4.032 -5.189 1.00 60.06 393 LYS A CA 1
ATOM 3198 C C . LYS A 1 393 ? -43.631 -3.621 -5.221 1.00 60.06 393 LYS A C 1
ATOM 3200 O O . LYS A 1 393 ? -44.383 -4.001 -4.326 1.00 60.06 393 LYS A O 1
ATOM 3205 N N . PRO A 1 394 ? -44.079 -2.880 -6.252 1.00 51.59 394 PRO A N 1
ATOM 3206 C CA . PRO A 1 394 ? -45.490 -2.563 -6.392 1.00 51.59 394 PRO A CA 1
ATOM 3207 C C . PRO A 1 394 ? -46.286 -3.864 -6.492 1.00 51.59 394 PRO A C 1
ATOM 3209 O O . PRO A 1 394 ? -45.991 -4.721 -7.331 1.00 51.59 394 PRO A O 1
ATOM 3212 N N . THR A 1 395 ? -47.288 -4.010 -5.626 1.00 51.25 395 THR A N 1
ATOM 3213 C CA . THR A 1 395 ? -48.227 -5.126 -5.664 1.00 51.25 395 THR A CA 1
ATOM 3214 C C . THR A 1 395 ? -48.882 -5.123 -7.038 1.00 51.25 395 THR A C 1
ATOM 3216 O O . THR A 1 395 ? -49.660 -4.223 -7.355 1.00 51.25 395 THR A O 1
ATOM 3219 N N . GLN A 1 396 ? -48.549 -6.099 -7.885 1.00 48.00 396 GLN A N 1
ATOM 3220 C CA . GLN A 1 396 ? -49.310 -6.319 -9.107 1.00 48.00 396 GLN A CA 1
ATOM 3221 C C . GLN A 1 396 ? -50.684 -6.836 -8.686 1.00 48.00 396 GLN A C 1
ATOM 3223 O O . GLN A 1 396 ? -50.872 -8.028 -8.446 1.00 48.00 396 GLN A O 1
ATOM 3228 N N . LEU A 1 397 ? -51.620 -5.901 -8.528 1.00 39.19 397 LEU A N 1
ATOM 3229 C CA . LEU A 1 397 ? -53.044 -6.183 -8.461 1.00 39.19 397 LEU A CA 1
ATOM 3230 C C . LEU A 1 397 ? -53.402 -6.891 -9.770 1.00 39.19 397 LEU A C 1
ATOM 3232 O O . LEU A 1 397 ? -53.302 -6.295 -10.843 1.00 39.19 397 LEU A O 1
ATOM 3236 N N . ARG A 1 398 ? -53.706 -8.186 -9.669 1.00 37.22 398 ARG A N 1
ATOM 3237 C CA . ARG A 1 398 ? -54.320 -8.948 -10.755 1.00 37.22 398 ARG A CA 1
ATOM 3238 C C . ARG A 1 398 ? -55.774 -8.551 -10.921 1.00 37.22 398 ARG A C 1
ATOM 3240 O O . ARG A 1 398 ? -56.434 -8.349 -9.875 1.00 37.22 398 ARG A O 1
#

Solvent-accessible surface area (backbone atoms only — not comparable to full-atom values): 22834 Å² total; per-residue (Å²): 106,71,68,56,52,54,53,38,62,70,42,99,72,51,68,64,84,54,77,89,47,46,66,70,77,44,40,92,78,49,63,89,84,42,65,60,47,69,55,63,43,90,66,46,49,70,18,35,55,76,76,45,48,63,64,75,66,69,69,49,89,53,31,34,41,35,59,31,62,74,73,64,63,76,37,43,84,41,82,59,66,54,49,84,55,36,38,36,36,38,58,47,70,71,44,50,57,58,58,47,63,41,68,52,60,67,43,71,66,40,41,69,64,53,72,80,79,45,87,66,39,51,48,34,48,54,24,33,48,52,74,65,36,53,87,52,17,35,37,33,34,49,23,35,50,60,68,87,42,35,31,38,43,30,58,42,13,20,34,37,48,40,75,87,75,56,54,88,74,84,50,77,72,60,51,55,67,74,57,34,55,34,40,58,32,59,69,65,84,62,83,87,68,76,85,76,52,96,83,41,48,76,44,81,53,64,79,46,69,45,49,70,62,92,96,62,86,76,92,55,68,47,67,31,31,30,30,32,70,45,72,51,59,60,75,74,47,68,48,60,101,82,54,60,53,49,69,36,51,32,39,42,31,54,86,65,41,44,32,38,36,41,28,78,44,74,62,33,51,58,72,46,96,57,84,56,46,73,74,17,36,66,18,33,22,37,73,46,72,70,53,70,28,35,44,53,56,72,64,58,68,91,83,58,74,86,56,48,31,39,36,40,44,62,80,56,21,39,36,29,23,36,64,87,77,20,43,66,76,43,78,39,53,60,67,82,59,51,71,52,100,91,27,33,30,55,73,91,53,78,58,64,79,77,35,68,70,44,46,48,52,52,50,53,52,49,51,50,53,51,50,52,52,48,58,46,31,45,72,70,16,38,71,72,56,76,68,44,76,58,87,90,52,82,80,80,79,127